Protein AF-A0A178TP00-F1 (afdb_monomer)

Radius of gyration: 38.51 Å; Cα contacts (8 Å, |Δi|>4): 426; chains: 1; bounding box: 101×95×106 Å

Sequence (567 aa):
MILYDIDDIELKVDKLDEKKGVVRRVHLEEPLKVGQWAYVGDSNNKIKRISENEYMFIRKDSIDTHIEEYDPSGLTAQKVYTSINKKLDYDLRYGDDRVRLVNQLIEDNQWIYNLKSSSRIIAKEIKKKNSFLAENQRFDNILDKVATYIVFAKFKNKEDELNYINMKREKDKLEKRGYRKRSDKENEKMYKLINLINCCHKNLVKRKIKFPDKVELTGNVAEREKEGDFVNTEELSHRTKNAKFDYKKSDINDEYWDKMYWEGRKNLIPFYDQDMHNESLNKSIQAKEFRKSMLNQMKNDIKKLADYLGLTIKDKKIKAYHIKKLREKLDEQYKDCEHLDGDKVYSIIRKTYTDAKADYEVAKKILTDEIRVNSDKCSTVYAIDSDTWYENENGEIIEISKNRVLMSDVNTYKGLILTYKDLKDKYKDNHESDIWALLLDFEDILKNTKLTNEEQFVLGVLFQGYSQKQIRNLYKKLDMGQMNERRISNMINNTIPNKLLNTYLEMIDEWLYTYKIKGKYKKCSKCGEIKLISNDRYFRKDPLGKDGYRSQCRKCEILAKNRKKNL

Solvent-accessible surface area (backbone atoms only — not comparable to full-atom values): 34200 Å² total; per-residue (Å²): 133,90,80,90,56,78,87,77,54,56,40,18,39,79,43,75,38,83,92,73,80,45,76,42,80,37,76,56,90,64,83,81,49,70,74,40,74,33,25,46,54,92,51,80,25,36,38,30,28,70,44,100,90,41,72,48,76,44,83,61,69,83,75,80,67,78,75,61,81,79,61,90,78,77,78,46,68,66,55,50,42,62,63,40,65,70,67,61,65,83,83,56,67,27,22,58,61,43,46,49,52,51,50,50,46,47,66,79,38,55,64,54,60,56,53,61,69,27,69,71,50,45,55,69,67,57,67,53,100,84,48,73,93,76,69,90,45,75,57,56,59,49,51,50,51,55,50,47,61,38,45,69,34,79,28,56,39,74,65,55,46,49,51,51,53,50,52,50,54,52,46,53,58,58,58,74,61,38,80,94,72,54,53,73,70,54,49,53,49,47,55,51,49,52,52,49,59,61,38,58,67,50,54,67,68,60,77,82,77,94,69,90,86,78,86,82,90,78,85,67,69,78,67,52,68,75,75,74,69,75,88,57,72,62,60,58,45,48,51,57,49,57,69,55,64,86,71,54,82,85,73,60,56,69,67,61,54,59,75,75,42,62,74,86,54,58,80,64,50,88,85,77,62,86,60,95,87,43,80,92,66,44,59,60,61,62,40,52,54,47,56,54,48,51,55,51,49,55,53,50,51,53,48,54,50,33,53,73,67,38,68,74,52,83,52,68,68,62,32,54,51,50,48,51,55,50,29,55,52,42,28,65,74,34,64,90,41,96,85,50,49,16,64,55,52,49,50,49,54,53,48,51,52,52,50,55,53,50,52,48,55,52,49,46,59,73,74,46,83,76,87,74,81,58,88,89,52,100,60,85,80,74,58,86,85,62,83,48,71,49,70,48,100,86,71,48,81,43,47,52,78,70,66,59,86,41,77,88,39,49,64,44,44,38,54,45,62,76,42,40,46,64,50,44,76,72,31,74,86,38,83,88,38,72,67,33,55,51,50,50,55,49,50,54,37,58,72,72,35,92,67,51,74,69,55,49,50,53,49,57,47,40,48,73,68,52,51,72,71,53,51,45,52,50,42,49,73,68,69,77,53,92,74,54,69,70,57,53,51,44,36,58,73,44,56,50,20,50,46,43,34,51,41,42,54,50,53,49,50,51,50,44,29,66,74,72,70,61,56,51,71,44,63,20,75,78,81,63,50,75,39,57,57,80,46,73,77,44,27,48,78,27,88,88,30,99,84,41,33,49,61,51,32,44,71,61,53,51,54,52,51,56,54,64,72,79,105

Nearest PDB structures (foldseek):
  8eug-assembly1_h  TM=4.504E-01  e=6.742E+00  Schizosaccharomyces pombe

Mean predicted aligned error: 23.85 Å

Secondary structure (DSSP, 8-state):
-----GGGS-EEEEEEETTTTEEEEEE--SPPPTT-EEEETTSS-EEEE-SSS-EEEE--S----------TT---HHHHHHHTGGG--TT--BHHHHHHHHHHHHHTTTHHHHHHTSHHHHHHHS--TTS-S----HHHHHHHHHHHHHHT-SBSSHHHHHHHHHHHHHHHHHHHT-GGG--HHHHHHHHHHHHHHHHHHHHTT-SS---S------S-HHHHTTTT----HHHHHHHHHHSS----GGGS-HHHHHHHS-HHHHTTSTTS---TT-GGG-THHHHHHHHHHHHHHHHHHHHHHHHHTT-S---HHHHHHHHHHHHHHHHHHTTT-TT--HHHHHHHHHHHHHHHHHHHHHHHHHHS------TT-------TTS--EEE-TTS-EEEGGGG---TTSHHHHHHHHHHHHHHHHHHTT-TTSHHHHHHHHHHHHHHHS---HHHHHHHHHHHTT--HHHHHHHHHHTT-----HHHHHHIIIIIHHHHHHHHHHHHHHHHIIIIII---EEE-TTT--EEE-SSTTTS-B-TTSTTSB-SS-HHHHHHHHHHHH--

Structure (mmCIF, N/CA/C/O backbone):
data_AF-A0A178TP00-F1
#
_entry.id   AF-A0A178TP00-F1
#
loop_
_atom_site.group_PDB
_atom_site.id
_atom_site.type_symbol
_atom_site.label_atom_id
_atom_site.label_alt_id
_atom_site.label_comp_id
_atom_site.label_asym_id
_atom_site.label_entity_id
_atom_site.label_seq_id
_atom_site.pdbx_PDB_ins_code
_atom_site.Cartn_x
_atom_site.Cartn_y
_atom_site.Cartn_z
_atom_site.occupancy
_atom_site.B_iso_or_equiv
_atom_site.auth_seq_id
_atom_site.auth_comp_id
_atom_site.auth_asym_id
_atom_site.auth_atom_id
_atom_site.pdbx_PDB_model_num
ATOM 1 N N . MET A 1 1 ? -38.696 -35.843 -1.880 1.00 33.94 1 MET A N 1
ATOM 2 C CA . MET A 1 1 ? -39.286 -36.980 -1.150 1.00 33.94 1 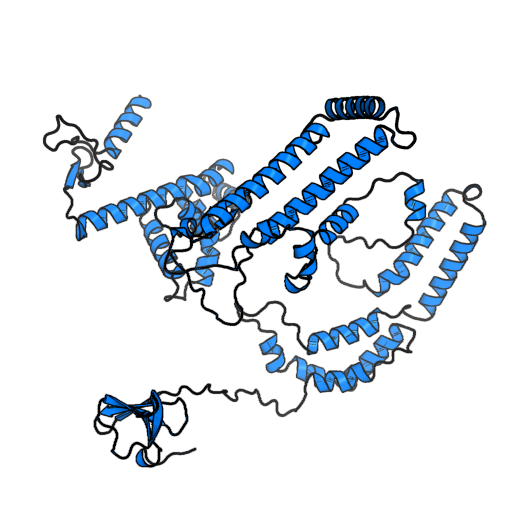MET A CA 1
ATOM 3 C C . MET A 1 1 ? -40.324 -36.391 -0.214 1.00 33.94 1 MET A C 1
ATOM 5 O O . MET A 1 1 ? -39.951 -35.564 0.607 1.00 33.94 1 MET A O 1
ATOM 9 N N . ILE A 1 2 ? -41.607 -36.671 -0.437 1.00 28.56 2 ILE A N 1
ATOM 10 C CA . ILE A 1 2 ? -42.682 -36.212 0.452 1.00 28.56 2 ILE A CA 1
ATOM 11 C C . ILE A 1 2 ? -42.782 -37.288 1.537 1.00 28.56 2 ILE A C 1
ATOM 13 O O . ILE A 1 2 ? -43.116 -38.423 1.215 1.00 28.56 2 ILE A O 1
ATOM 17 N N . LEU A 1 3 ? -42.370 -36.968 2.764 1.00 36.25 3 LEU A N 1
ATOM 18 C CA . LEU A 1 3 ? -42.479 -37.859 3.925 1.00 36.25 3 LEU A CA 1
ATOM 19 C C . LEU A 1 3 ? -43.817 -37.579 4.617 1.00 36.25 3 LEU A C 1
ATOM 21 O O . LEU A 1 3 ? -44.132 -36.410 4.845 1.00 36.25 3 LEU A O 1
ATOM 25 N N . TYR A 1 4 ? -44.593 -38.631 4.893 1.00 42.03 4 TYR A N 1
ATOM 26 C CA . TYR A 1 4 ? -45.948 -38.532 5.445 1.00 42.03 4 TYR A CA 1
ATOM 27 C C . TYR A 1 4 ? -46.025 -38.799 6.956 1.00 42.03 4 TYR A C 1
ATOM 29 O O . TYR A 1 4 ? -46.993 -38.353 7.562 1.00 42.03 4 TYR A O 1
ATOM 37 N N . ASP A 1 5 ? -45.007 -39.402 7.580 1.00 58.81 5 ASP A N 1
ATOM 38 C CA . ASP A 1 5 ? -44.928 -39.522 9.040 1.00 58.81 5 ASP A CA 1
ATOM 39 C C . ASP A 1 5 ? -43.471 -39.614 9.537 1.00 58.81 5 ASP A C 1
ATOM 41 O O . ASP A 1 5 ? -42.575 -40.028 8.797 1.00 58.81 5 ASP A O 1
ATOM 45 N N . ILE A 1 6 ? -43.203 -39.190 10.776 1.00 62.91 6 ILE A N 1
ATOM 46 C CA . ILE A 1 6 ? -41.849 -39.223 11.364 1.00 62.91 6 ILE A CA 1
ATOM 47 C C . ILE A 1 6 ? -41.403 -40.650 11.703 1.00 62.91 6 ILE A C 1
ATOM 49 O O . ILE A 1 6 ? -40.203 -40.931 11.736 1.00 62.91 6 ILE A O 1
ATOM 53 N N . ASP A 1 7 ? -42.376 -41.539 11.900 1.00 64.06 7 ASP A N 1
ATOM 54 C CA . ASP A 1 7 ? -42.178 -42.955 12.201 1.00 64.06 7 ASP A CA 1
ATOM 55 C C . ASP A 1 7 ? -41.623 -43.742 10.997 1.00 64.06 7 ASP A C 1
ATOM 57 O O . ASP A 1 7 ? -41.045 -44.812 11.174 1.00 64.06 7 ASP A O 1
ATOM 61 N N . ASP A 1 8 ? -41.689 -43.173 9.787 1.00 67.50 8 ASP A N 1
ATOM 62 C CA . ASP A 1 8 ? -41.080 -43.737 8.573 1.00 67.50 8 ASP A CA 1
ATOM 63 C C . ASP A 1 8 ? -39.579 -43.406 8.440 1.00 67.50 8 ASP A C 1
ATOM 65 O O . ASP A 1 8 ? -38.909 -43.834 7.494 1.00 67.50 8 ASP A O 1
ATOM 69 N N . ILE A 1 9 ? -39.025 -42.600 9.352 1.00 73.69 9 ILE A N 1
ATOM 70 C CA . ILE A 1 9 ? -37.628 -42.171 9.300 1.00 73.69 9 ILE A CA 1
ATOM 71 C C . ILE A 1 9 ? -36.767 -43.145 10.102 1.00 73.69 9 ILE A C 1
ATOM 73 O O . ILE A 1 9 ? -36.843 -43.204 11.327 1.00 73.69 9 ILE A O 1
ATOM 77 N N . GLU A 1 10 ? -35.859 -43.853 9.427 1.00 81.12 10 GLU A N 1
ATOM 78 C CA . GLU A 1 10 ? -34.871 -44.686 10.113 1.00 81.12 10 GLU A CA 1
ATOM 79 C C . GLU A 1 10 ? -33.969 -43.831 11.015 1.00 81.12 10 GLU A C 1
ATOM 81 O O . GLU A 1 10 ? -33.157 -43.036 10.535 1.00 81.12 10 GLU A O 1
ATOM 86 N N . LEU A 1 11 ? -34.076 -44.012 12.332 1.00 84.12 11 LEU A N 1
ATOM 87 C CA . LEU A 1 11 ? -33.232 -43.329 13.308 1.00 84.12 11 LEU A CA 1
ATOM 88 C C . LEU A 1 11 ? -32.108 -44.241 13.794 1.00 84.12 11 LEU A C 1
ATOM 90 O O . LEU A 1 11 ? -32.319 -45.422 14.073 1.00 84.12 11 LEU A O 1
ATOM 94 N N . LYS A 1 12 ? -30.899 -43.688 13.924 1.00 86.12 12 LYS A N 1
ATOM 95 C CA . LYS A 1 12 ? -29.732 -44.408 14.444 1.00 86.12 12 LYS A CA 1
ATOM 96 C C . LYS A 1 12 ? -29.013 -43.630 15.543 1.00 86.12 12 LYS A C 1
ATOM 98 O O . LYS A 1 12 ? -28.996 -42.400 15.546 1.00 86.12 12 LYS A O 1
ATOM 103 N N . VAL A 1 13 ? -28.365 -44.341 16.459 1.00 86.00 13 VAL A N 1
ATOM 104 C CA . VAL A 1 13 ? -27.532 -43.774 17.529 1.00 86.00 13 VAL A CA 1
ATOM 105 C C . VAL A 1 13 ? -26.159 -44.429 17.555 1.00 86.00 13 VAL A C 1
ATOM 107 O O . VAL A 1 13 ? -25.992 -45.599 17.216 1.00 86.00 13 VAL A O 1
ATOM 110 N N . ASP A 1 14 ? -25.164 -43.652 17.959 1.00 83.06 14 ASP A N 1
ATOM 111 C CA . ASP A 1 14 ? -23.793 -44.116 18.115 1.00 83.06 14 ASP A CA 1
ATOM 112 C C . ASP A 1 14 ? -23.682 -44.904 19.435 1.00 83.06 14 ASP A C 1
ATOM 114 O O . ASP A 1 14 ? -23.834 -44.337 20.517 1.00 83.06 14 ASP A O 1
ATOM 118 N N . LYS A 1 15 ? -23.441 -46.219 19.358 1.00 79.94 15 LYS A N 1
ATOM 119 C CA . LYS A 1 15 ? -23.164 -47.088 20.513 1.00 79.94 15 LYS A CA 1
ATOM 120 C C . LYS A 1 15 ? -21.686 -47.474 20.528 1.00 79.94 15 LYS A C 1
ATOM 122 O O . LYS A 1 15 ? -21.116 -47.847 19.500 1.00 79.94 15 LYS A O 1
ATOM 127 N N . LEU A 1 16 ? -21.062 -47.383 21.700 1.00 72.62 16 LEU A N 1
ATOM 128 C CA . LEU A 1 16 ? -19.691 -47.839 21.910 1.00 72.62 16 LEU A CA 1
ATOM 129 C C . LEU A 1 16 ? -19.684 -49.371 21.995 1.00 72.62 16 LEU A C 1
ATOM 131 O O . LEU A 1 16 ? -20.339 -49.943 22.863 1.00 72.62 16 LEU A O 1
ATOM 135 N N . ASP A 1 17 ? -18.956 -50.035 21.100 1.00 74.69 17 ASP A N 1
ATOM 136 C CA . ASP A 1 17 ? -18.707 -51.472 21.211 1.00 74.69 17 ASP A CA 1
ATOM 137 C C . ASP A 1 17 ? -17.507 -51.693 22.144 1.00 74.69 17 ASP A C 1
ATOM 139 O O . ASP A 1 17 ? -16.349 -51.565 21.732 1.00 74.69 17 ASP A O 1
ATOM 143 N N . GLU A 1 18 ? -17.783 -51.998 23.415 1.00 66.38 18 GLU A N 1
ATOM 144 C CA . GLU A 1 18 ? -16.772 -52.159 24.472 1.00 66.38 18 GLU A CA 1
ATOM 145 C C . GLU A 1 18 ? -15.726 -53.238 24.153 1.00 66.38 18 GLU A C 1
ATOM 147 O O . GLU A 1 18 ? -14.590 -53.151 24.615 1.00 66.38 18 GLU A O 1
ATOM 152 N N . LYS A 1 19 ? -16.055 -54.226 23.308 1.00 67.62 19 LYS A N 1
ATOM 153 C CA . LYS A 1 19 ? -15.109 -55.283 22.912 1.00 67.62 19 LYS A CA 1
ATOM 154 C C . LYS A 1 19 ? -14.111 -54.836 21.846 1.00 67.62 19 LYS A C 1
ATOM 156 O O . LYS A 1 19 ? -13.070 -55.469 21.693 1.00 67.62 19 LYS A O 1
ATOM 161 N N . LYS A 1 20 ? -14.437 -53.797 21.070 1.00 63.78 20 LYS A N 1
ATOM 162 C CA . LYS A 1 20 ? -13.628 -53.339 19.926 1.00 63.78 20 LYS A CA 1
ATOM 163 C C . LYS A 1 20 ? -13.101 -51.915 20.076 1.00 63.78 20 LYS A C 1
ATOM 165 O O . LYS A 1 20 ? -12.282 -51.511 19.260 1.00 63.78 20 LYS A O 1
ATOM 170 N N . GLY A 1 21 ? -13.559 -51.156 21.074 1.00 69.44 21 GLY A N 1
ATOM 171 C CA . GLY A 1 21 ? -13.169 -49.756 21.271 1.00 69.44 21 GLY A CA 1
ATOM 172 C C . GLY A 1 21 ? -13.614 -48.828 20.134 1.00 69.44 21 GLY A C 1
ATOM 173 O O . GLY A 1 21 ? -13.069 -47.739 19.981 1.00 69.44 21 GLY A O 1
ATOM 174 N N . VAL A 1 22 ? -14.581 -49.255 19.313 1.00 62.19 22 VAL A N 1
ATOM 175 C CA . VAL A 1 22 ? -15.064 -48.516 18.138 1.00 62.19 22 VAL A CA 1
ATOM 176 C C . VAL A 1 22 ? -16.526 -48.140 18.341 1.00 62.19 22 VAL A C 1
ATOM 178 O O . VAL A 1 22 ? -17.350 -48.968 18.729 1.00 62.19 22 VAL A O 1
ATOM 181 N N . VAL A 1 23 ? -16.855 -46.885 18.044 1.00 75.62 23 VAL A N 1
ATOM 182 C CA . VAL A 1 23 ? -18.232 -46.385 18.026 1.00 75.62 23 VAL A CA 1
ATOM 183 C C . VAL A 1 23 ? -18.907 -46.842 16.734 1.00 75.62 23 VAL A C 1
ATOM 185 O O . VAL A 1 23 ? -18.416 -46.560 15.641 1.00 75.62 23 VAL A O 1
ATOM 188 N N . ARG A 1 24 ? -20.023 -47.565 16.849 1.00 79.25 24 ARG A N 1
ATOM 189 C CA . ARG A 1 24 ? -20.827 -48.024 15.710 1.00 79.25 24 ARG A CA 1
ATOM 190 C C . ARG A 1 24 ? -22.203 -47.387 15.751 1.00 79.25 24 ARG A C 1
ATOM 192 O O . ARG A 1 24 ? -22.824 -47.297 16.807 1.00 79.25 24 ARG A O 1
ATOM 199 N N . ARG A 1 25 ? -22.695 -46.993 14.582 1.00 82.00 25 ARG A N 1
ATOM 200 C CA . ARG A 1 25 ? -24.043 -46.461 14.421 1.00 82.00 25 ARG A CA 1
ATOM 201 C C . ARG A 1 25 ? -25.037 -47.620 14.313 1.00 82.00 25 ARG A C 1
ATOM 203 O O . ARG A 1 25 ? -24.906 -48.458 13.426 1.00 82.00 25 ARG A O 1
ATOM 210 N N . VAL A 1 26 ? -25.997 -47.681 15.231 1.00 84.50 26 VAL A N 1
ATOM 211 C CA . VAL A 1 26 ? -26.981 -48.773 15.353 1.00 84.50 26 VAL A CA 1
ATOM 212 C C . VAL A 1 26 ? -28.391 -48.199 15.276 1.00 84.50 26 VAL A C 1
ATOM 214 O O . VAL A 1 26 ? -28.612 -47.074 15.723 1.00 84.50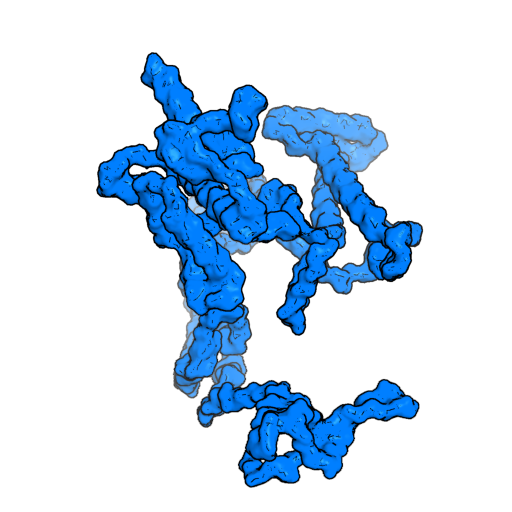 26 VAL A O 1
ATOM 217 N N . HIS A 1 27 ? -29.337 -48.956 14.716 1.00 84.00 27 HIS A N 1
ATOM 218 C CA . HIS A 1 27 ? -30.747 -48.569 14.689 1.00 84.00 27 HIS A CA 1
ATOM 219 C C . HIS A 1 27 ? -31.291 -48.320 16.097 1.00 84.00 27 HIS A C 1
ATOM 221 O O . HIS A 1 27 ? -30.949 -49.014 17.058 1.00 84.00 27 HIS A O 1
ATOM 227 N N . LEU A 1 28 ? -32.109 -47.280 16.206 1.00 83.00 28 LEU A N 1
ATOM 228 C CA . LEU A 1 28 ? -32.812 -46.931 17.422 1.00 83.00 28 LEU A CA 1
ATOM 229 C C . LEU A 1 28 ? -34.103 -47.762 17.486 1.00 83.00 28 LEU A C 1
ATOM 231 O O . LEU A 1 28 ? -34.999 -47.568 16.674 1.00 83.00 28 LEU A O 1
ATOM 235 N N . GLU A 1 29 ? -34.170 -48.701 18.428 1.00 76.88 29 GLU A N 1
ATOM 236 C CA . GLU A 1 29 ? -35.310 -49.622 18.595 1.00 76.88 29 GLU A CA 1
ATOM 237 C C . GLU A 1 29 ? -36.467 -49.007 19.406 1.00 76.88 29 GLU A C 1
ATOM 239 O O . GLU A 1 29 ? -37.602 -49.460 19.307 1.00 76.88 29 GLU A O 1
ATOM 244 N N . GLU A 1 30 ? -36.191 -47.966 20.197 1.00 78.38 30 GLU A N 1
ATOM 245 C CA . GLU A 1 30 ? -37.177 -47.262 21.027 1.00 78.38 30 GLU A CA 1
ATOM 246 C C . GLU A 1 30 ? -37.478 -45.858 20.476 1.00 78.38 30 GLU A C 1
ATOM 248 O O . GLU A 1 30 ? -36.581 -45.202 19.941 1.00 78.38 30 GLU A O 1
ATOM 253 N N . PRO A 1 31 ? -38.697 -45.322 20.664 1.00 78.62 31 PRO A N 1
ATOM 254 C CA . PRO A 1 31 ? -39.001 -43.953 20.268 1.00 78.62 31 PRO A CA 1
ATOM 255 C C . PRO A 1 31 ? -38.097 -42.950 21.000 1.00 78.62 31 PRO A C 1
ATOM 257 O O . PRO A 1 31 ? -37.843 -43.054 22.204 1.00 78.62 31 PRO A O 1
ATOM 260 N N . LEU A 1 32 ? -37.628 -41.940 20.264 1.00 81.62 32 LEU A N 1
ATOM 261 C CA . LEU A 1 32 ? -36.700 -40.928 20.770 1.00 81.62 32 LEU A CA 1
ATOM 262 C C . LEU A 1 32 ? -37.298 -40.208 21.991 1.00 81.62 32 LEU A C 1
ATOM 264 O O . LEU A 1 32 ? -38.410 -39.681 21.912 1.00 81.62 32 LEU A O 1
ATOM 268 N N . LYS A 1 33 ? -36.583 -40.152 23.121 1.00 84.94 33 LYS A N 1
ATOM 269 C CA . LYS A 1 33 ? -37.067 -39.452 24.328 1.00 84.94 33 LYS A CA 1
ATOM 270 C C . LYS A 1 33 ? -36.873 -37.942 24.196 1.00 84.94 33 LYS A C 1
ATOM 272 O O . LYS A 1 33 ? -35.972 -37.478 23.495 1.00 84.94 33 LYS A O 1
ATOM 277 N N . VAL A 1 34 ? -37.702 -37.166 24.896 1.00 84.19 34 VAL A N 1
ATOM 278 C CA . VAL A 1 34 ? -37.585 -35.700 24.935 1.00 84.19 34 VAL A CA 1
ATOM 279 C C . VAL A 1 34 ? -36.172 -35.305 25.385 1.00 84.19 34 VAL A C 1
ATOM 281 O O . VAL A 1 34 ? -35.675 -35.772 26.407 1.00 84.19 34 VAL A O 1
ATOM 284 N N . GLY A 1 35 ? -35.499 -34.479 24.583 1.00 79.69 35 GLY A N 1
ATOM 285 C CA . GLY A 1 35 ? -34.125 -34.025 24.803 1.00 79.69 35 GLY A CA 1
ATOM 286 C C . GLY A 1 35 ? -33.034 -34.853 24.111 1.00 79.69 35 GLY A C 1
ATOM 287 O O . GLY A 1 35 ? -31.911 -34.353 23.987 1.00 79.69 35 GLY A O 1
ATOM 288 N N . GLN A 1 36 ? -33.333 -36.063 23.624 1.00 83.69 36 GLN A N 1
ATOM 289 C CA . GLN A 1 36 ? -32.356 -36.938 22.966 1.00 83.69 36 GLN A CA 1
ATOM 290 C C . GLN A 1 36 ? -32.170 -36.618 21.481 1.00 83.69 36 GLN A C 1
ATOM 292 O O . GLN A 1 36 ? -33.049 -36.052 20.830 1.00 83.69 36 GLN A O 1
ATOM 297 N N . TRP A 1 37 ? -31.004 -37.009 20.960 1.00 84.88 37 TRP A N 1
ATOM 298 C CA . TRP A 1 37 ? -30.616 -36.856 19.561 1.00 84.88 37 TRP A CA 1
ATOM 299 C C . TRP A 1 37 ? -30.474 -38.216 18.884 1.00 84.88 37 TRP A C 1
ATOM 301 O O . TRP A 1 37 ? -29.917 -39.138 19.478 1.00 84.88 37 TRP A O 1
ATOM 311 N N . ALA A 1 38 ? -30.876 -38.299 17.621 1.00 87.31 38 ALA A N 1
ATOM 312 C CA . ALA A 1 38 ? -30.577 -39.424 16.743 1.00 87.31 38 ALA A CA 1
ATOM 313 C C . ALA A 1 38 ? -30.109 -38.930 15.369 1.00 87.31 38 ALA A C 1
ATOM 315 O O . ALA A 1 38 ? -30.363 -37.788 14.981 1.00 87.31 38 ALA A O 1
ATOM 316 N N . TYR A 1 39 ? -29.398 -39.787 14.648 1.00 87.31 39 TYR A N 1
ATOM 317 C CA . TYR A 1 39 ? -29.058 -39.593 13.243 1.00 87.31 39 TYR A CA 1
ATOM 318 C C . TYR A 1 39 ? -30.180 -40.112 12.358 1.00 87.31 39 TYR A C 1
ATOM 320 O O . TYR A 1 39 ? -30.861 -41.066 12.727 1.00 87.31 39 TYR A O 1
ATOM 328 N N . VAL A 1 40 ? -30.333 -39.512 11.181 1.00 82.88 40 VAL A N 1
ATOM 329 C CA . VAL A 1 40 ? -31.278 -39.987 10.165 1.00 82.88 40 VAL A CA 1
ATOM 330 C C . VAL A 1 40 ? -30.553 -40.909 9.190 1.00 82.88 40 VAL A C 1
ATOM 332 O O . VAL A 1 40 ? -29.703 -40.462 8.412 1.00 82.88 40 VAL A O 1
ATOM 335 N N . GLY A 1 41 ? -30.851 -42.204 9.278 1.00 82.69 41 GLY A N 1
ATOM 336 C CA . GLY A 1 41 ? -30.180 -43.280 8.558 1.00 82.69 41 GLY A CA 1
ATOM 337 C C . GLY A 1 41 ? -28.664 -43.248 8.763 1.00 82.69 41 GLY A C 1
ATOM 338 O O . GLY A 1 41 ? -28.158 -43.090 9.878 1.00 82.69 41 GLY A O 1
ATOM 339 N N . ASP A 1 42 ? -27.924 -43.349 7.660 1.00 79.62 42 ASP A N 1
ATOM 340 C CA . ASP A 1 42 ? -26.459 -43.247 7.640 1.00 79.62 42 ASP A CA 1
ATOM 341 C C . ASP A 1 42 ? -25.940 -41.828 7.338 1.00 79.62 42 ASP A C 1
ATOM 343 O O . ASP A 1 42 ? -24.733 -41.609 7.243 1.00 79.62 42 ASP A O 1
ATOM 347 N N . SER A 1 43 ? -26.826 -40.830 7.255 1.00 79.25 43 SER A N 1
ATOM 348 C CA . SER A 1 43 ? -26.435 -39.438 6.990 1.00 79.25 43 SER A CA 1
ATOM 349 C C . SER A 1 43 ? -25.839 -38.737 8.221 1.00 79.25 43 SER A C 1
ATOM 351 O O . SER A 1 43 ? -25.874 -39.242 9.345 1.00 79.25 43 SER A O 1
ATOM 353 N N . ASN A 1 44 ? -25.286 -37.537 8.024 1.00 79.56 44 ASN A N 1
ATOM 354 C CA . ASN A 1 44 ? -24.849 -36.671 9.127 1.00 79.56 44 ASN A CA 1
ATOM 355 C C . ASN A 1 44 ? -25.976 -35.785 9.677 1.00 79.56 44 ASN A C 1
ATOM 357 O O . ASN A 1 44 ? -25.747 -35.027 10.628 1.00 79.56 44 ASN A O 1
ATOM 361 N N . ASN A 1 45 ? -27.176 -35.872 9.099 1.00 81.06 45 ASN A N 1
ATOM 362 C CA . ASN A 1 45 ? -28.347 -35.169 9.599 1.00 81.06 45 ASN A CA 1
ATOM 363 C C . ASN A 1 45 ? -28.749 -35.716 10.962 1.00 81.06 45 ASN A C 1
ATOM 365 O O . ASN A 1 45 ? -28.664 -36.919 11.221 1.00 81.06 45 ASN A O 1
ATOM 369 N N . LYS A 1 46 ? -29.204 -34.814 11.828 1.00 86.25 46 LYS A N 1
ATOM 370 C CA . LYS A 1 46 ? -29.629 -35.143 13.185 1.00 86.25 46 LYS A CA 1
ATOM 371 C C . LYS A 1 46 ? -31.057 -34.700 13.416 1.00 86.25 46 LYS A C 1
ATOM 373 O O . LYS A 1 46 ? -31.480 -33.671 12.900 1.00 86.25 46 LYS A O 1
ATOM 378 N N . ILE A 1 47 ? -31.757 -35.430 14.265 1.00 85.94 47 ILE A N 1
ATOM 379 C CA . ILE A 1 47 ? -33.062 -35.050 14.781 1.00 85.94 47 ILE A CA 1
ATOM 380 C C . ILE A 1 47 ? -33.021 -35.031 16.307 1.00 85.94 47 ILE A C 1
ATOM 382 O O . ILE A 1 47 ? -32.357 -35.867 16.924 1.00 85.94 47 ILE A O 1
ATOM 386 N N . LYS A 1 48 ? -33.696 -34.057 16.919 1.00 85.50 48 LYS A N 1
ATOM 387 C CA . LYS A 1 48 ? -33.876 -33.951 18.370 1.00 85.50 48 LYS A CA 1
ATOM 388 C C . LYS A 1 48 ? -35.355 -33.884 18.693 1.00 85.50 48 LYS A C 1
ATOM 390 O O . LYS A 1 48 ? -36.046 -33.061 18.104 1.00 85.50 48 LYS A O 1
ATOM 395 N N . ARG A 1 49 ? -35.831 -34.646 19.674 1.00 82.75 49 ARG A N 1
ATOM 396 C CA . ARG A 1 49 ? -37.189 -34.448 20.201 1.00 82.75 49 ARG A CA 1
ATOM 397 C C . ARG A 1 49 ? -37.182 -33.300 21.211 1.00 82.75 49 ARG A C 1
ATOM 399 O O . ARG A 1 49 ? -36.418 -33.351 22.175 1.00 82.75 49 ARG A O 1
ATOM 406 N N . ILE A 1 50 ? -37.969 -32.251 20.975 1.00 83.06 50 ILE A N 1
ATOM 407 C CA . ILE A 1 50 ? -38.059 -31.074 21.860 1.00 83.06 50 ILE A CA 1
ATOM 408 C C . ILE A 1 50 ? -39.196 -31.236 22.873 1.00 83.06 50 ILE A C 1
ATOM 410 O O . ILE A 1 50 ? -39.006 -30.910 24.041 1.00 83.06 50 ILE A O 1
ATOM 414 N N . SER A 1 51 ? -40.344 -31.757 22.440 1.00 80.06 51 SER A N 1
ATOM 415 C CA . SER A 1 51 ? -41.533 -31.983 23.271 1.00 80.06 51 SER A CA 1
ATOM 416 C C . SER A 1 51 ? -42.271 -33.251 22.809 1.00 80.06 51 SER A C 1
ATOM 418 O O . SER A 1 51 ? -41.758 -33.980 21.956 1.00 80.06 51 SER A O 1
ATOM 420 N N . GLU A 1 52 ? -43.437 -33.571 23.382 1.00 75.62 52 GLU A N 1
ATOM 421 C CA . GLU A 1 52 ? -44.178 -34.799 23.039 1.00 75.62 52 GLU A CA 1
ATOM 422 C C . GLU A 1 52 ? -44.466 -34.912 21.533 1.00 75.62 52 GLU A C 1
ATOM 424 O O . GLU A 1 52 ? -44.294 -35.999 20.989 1.00 75.62 52 GLU A O 1
ATOM 429 N N . ASN A 1 53 ? -44.753 -33.798 20.849 1.00 77.00 53 ASN A N 1
ATOM 430 C CA . ASN A 1 53 ? -45.101 -33.779 19.421 1.00 77.00 53 ASN A CA 1
ATOM 431 C C . ASN A 1 53 ? -44.201 -32.868 18.566 1.00 77.00 53 ASN A C 1
ATOM 433 O O . ASN A 1 53 ? -44.520 -32.607 17.408 1.00 77.00 53 ASN A O 1
ATOM 437 N N . GLU A 1 54 ? -43.081 -32.370 19.100 1.00 73.44 54 GLU A N 1
ATOM 438 C CA . GLU A 1 54 ? -42.184 -31.480 18.352 1.00 73.44 54 GLU A CA 1
ATOM 439 C C . GLU A 1 54 ? -40.779 -32.049 18.211 1.00 73.44 54 GLU A C 1
ATOM 441 O O . GLU A 1 54 ? -40.139 -32.488 19.176 1.00 73.44 54 GLU A O 1
ATOM 446 N N . TYR A 1 55 ? -40.261 -31.941 16.990 1.00 81.62 55 TYR A N 1
ATOM 447 C CA . TYR A 1 55 ? -38.943 -32.416 16.611 1.00 81.62 55 TYR A CA 1
ATOM 448 C C . TYR A 1 55 ? -38.167 -31.305 15.906 1.00 81.62 55 TYR A C 1
ATOM 450 O O . TYR A 1 55 ? -38.685 -30.597 15.047 1.00 81.62 55 TYR A O 1
ATOM 458 N N . MET A 1 56 ? -36.893 -31.170 16.258 1.00 73.06 56 MET A N 1
ATOM 459 C CA . MET A 1 56 ? -35.950 -30.281 15.596 1.00 73.06 56 MET A CA 1
ATOM 460 C C . MET A 1 56 ? -35.069 -31.086 14.661 1.00 73.06 56 MET A C 1
ATOM 462 O O . MET A 1 56 ? -34.308 -31.949 15.102 1.00 73.06 56 MET A O 1
ATOM 466 N N . PHE A 1 57 ? -35.135 -30.758 13.378 1.00 78.56 57 PHE A N 1
ATOM 467 C CA . PHE A 1 57 ? -34.306 -31.370 12.356 1.00 78.56 57 PHE A CA 1
ATOM 468 C C . PHE A 1 57 ? -33.102 -30.482 12.039 1.00 78.56 57 PHE A C 1
ATOM 470 O O . PHE A 1 57 ? -33.249 -29.313 11.688 1.00 78.56 57 PHE A O 1
ATOM 477 N N . ILE A 1 58 ? -31.901 -31.041 12.149 1.00 75.88 58 ILE A N 1
ATOM 478 C CA . ILE A 1 58 ? -30.646 -30.383 11.796 1.00 75.88 58 ILE A CA 1
ATOM 479 C C . ILE A 1 58 ? -30.079 -31.073 10.565 1.00 75.88 58 ILE A C 1
ATOM 481 O O . ILE A 1 58 ? -29.506 -32.163 10.655 1.00 75.88 58 ILE A O 1
ATOM 485 N N . ARG A 1 59 ? -30.191 -30.397 9.418 1.00 68.00 59 ARG A N 1
ATOM 486 C CA . ARG A 1 59 ? -29.490 -30.808 8.201 1.00 68.00 59 ARG A CA 1
ATOM 487 C C . ARG A 1 59 ? -28.017 -30.448 8.289 1.00 68.00 59 ARG A C 1
ATOM 489 O O . ARG A 1 59 ? -27.677 -29.301 8.569 1.00 68.00 59 ARG A O 1
ATOM 496 N N . LYS A 1 60 ? -27.154 -31.426 8.032 1.00 66.62 60 LYS A N 1
ATOM 497 C CA . LYS A 1 60 ? -25.705 -31.242 7.871 1.00 66.62 60 LYS A CA 1
ATOM 498 C C . LYS A 1 60 ? -25.211 -31.593 6.473 1.00 66.62 60 LYS A C 1
ATOM 500 O O . LYS A 1 60 ? -24.028 -31.414 6.200 1.00 66.62 60 LYS A O 1
ATOM 505 N N . ASP A 1 61 ? -26.091 -32.064 5.600 1.00 58.59 61 ASP A N 1
ATOM 506 C CA . ASP A 1 61 ? -25.761 -32.232 4.191 1.00 58.59 61 ASP A CA 1
ATOM 507 C C . ASP A 1 61 ? -25.549 -30.855 3.557 1.00 58.59 61 ASP A C 1
ATOM 509 O O . ASP A 1 61 ? -26.359 -29.941 3.751 1.00 58.59 61 ASP A O 1
ATOM 513 N N . SER A 1 62 ? -24.482 -30.710 2.771 1.00 47.66 62 SER A N 1
ATOM 514 C CA . SER A 1 62 ? -24.351 -29.591 1.845 1.00 47.66 62 SER A CA 1
ATOM 515 C C . SER A 1 62 ? -25.533 -29.645 0.884 1.00 47.66 62 SER A C 1
ATOM 517 O O . SER A 1 62 ? -25.670 -30.588 0.105 1.00 47.66 62 SER A O 1
ATOM 519 N N . ILE A 1 63 ? -26.417 -28.653 0.954 1.00 44.00 63 ILE A N 1
ATOM 520 C CA . ILE A 1 63 ? -27.389 -28.451 -0.110 1.00 44.00 63 ILE A CA 1
ATOM 521 C C . ILE A 1 63 ? -26.568 -27.968 -1.301 1.00 44.00 63 ILE A C 1
ATOM 523 O O . ILE A 1 63 ? -26.177 -26.803 -1.335 1.00 44.00 63 ILE A O 1
ATOM 527 N N . ASP A 1 64 ? -26.313 -28.844 -2.273 1.00 43.94 64 ASP A N 1
ATOM 528 C CA . ASP A 1 64 ? -26.135 -28.376 -3.642 1.00 43.94 64 ASP A CA 1
ATOM 529 C C . ASP A 1 64 ? -27.478 -27.762 -4.014 1.00 43.94 64 ASP A C 1
ATOM 531 O O . ASP A 1 64 ? -28.425 -28.441 -4.416 1.00 43.94 64 ASP A O 1
ATOM 535 N N . THR A 1 65 ? -27.637 -26.466 -3.742 1.00 42.19 65 THR A N 1
ATOM 536 C CA . THR A 1 65 ? -28.794 -25.751 -4.250 1.00 42.19 65 THR A CA 1
ATOM 537 C C . THR A 1 65 ? -28.645 -25.835 -5.751 1.00 42.19 65 THR A C 1
ATOM 539 O O . THR A 1 65 ? -27.773 -25.173 -6.311 1.00 42.19 65 THR A O 1
ATOM 542 N N . HIS A 1 66 ? -29.482 -26.649 -6.388 1.00 40.16 66 HIS A N 1
ATOM 543 C CA . HIS A 1 66 ? -29.688 -26.690 -7.830 1.00 40.16 66 HIS A CA 1
ATOM 544 C C . HIS A 1 66 ? -30.275 -25.360 -8.347 1.00 40.16 66 HIS A C 1
ATOM 546 O O . HIS A 1 66 ? -31.202 -25.336 -9.142 1.00 40.16 66 HIS A O 1
ATOM 552 N N . ILE A 1 67 ? -29.697 -24.232 -7.936 1.00 42.06 67 ILE A N 1
ATOM 553 C CA . ILE A 1 67 ? -29.489 -23.083 -8.804 1.00 42.06 67 ILE A CA 1
ATOM 554 C C . ILE A 1 67 ? -28.245 -23.408 -9.652 1.00 42.06 67 ILE A C 1
ATOM 556 O O . ILE A 1 67 ? -27.303 -22.630 -9.770 1.00 42.06 67 ILE A O 1
ATOM 560 N N . GLU A 1 68 ? -28.217 -24.597 -10.257 1.00 43.62 68 GLU A N 1
ATOM 561 C CA . GLU A 1 68 ? -27.664 -24.649 -11.592 1.00 43.62 68 GLU A CA 1
ATOM 562 C C . GLU A 1 68 ? -28.652 -23.830 -12.410 1.00 43.62 68 GLU A C 1
ATOM 564 O O . GLU A 1 68 ? -29.795 -24.235 -12.609 1.00 43.62 68 GLU A O 1
ATOM 569 N N . GLU A 1 69 ? -28.246 -22.614 -12.766 1.00 44.25 69 GLU A N 1
ATOM 570 C CA . GLU A 1 69 ? -28.919 -21.788 -13.757 1.00 44.25 69 GLU A CA 1
ATOM 571 C C . GLU A 1 69 ? -29.076 -22.632 -15.030 1.00 44.25 69 GLU A C 1
ATOM 573 O O . GLU A 1 69 ? -28.173 -22.710 -15.870 1.00 44.25 69 GLU A O 1
ATOM 578 N N . TYR A 1 70 ? -30.196 -23.346 -15.121 1.00 41.22 70 TYR A N 1
ATOM 579 C CA . TYR A 1 70 ? -30.576 -24.142 -16.269 1.00 41.22 70 TYR A CA 1
ATOM 580 C C . TYR A 1 70 ? -30.868 -23.160 -17.398 1.00 41.22 70 TYR A C 1
ATOM 582 O O . TYR A 1 70 ? -31.953 -22.593 -17.478 1.00 41.22 70 TYR A O 1
ATOM 590 N N . ASP A 1 71 ? -29.859 -22.900 -18.228 1.00 48.53 71 ASP A N 1
ATOM 591 C CA . ASP A 1 71 ? -30.022 -22.185 -19.487 1.00 48.53 71 ASP A CA 1
ATOM 592 C C . ASP A 1 71 ? -30.603 -23.183 -20.507 1.00 48.53 71 ASP A C 1
ATOM 594 O O . ASP A 1 71 ? -29.880 -24.085 -20.954 1.00 48.53 71 ASP A O 1
ATOM 598 N N . PRO A 1 72 ? -31.892 -23.068 -20.886 1.00 46.69 72 PRO A N 1
ATOM 599 C CA . PRO A 1 72 ? -32.561 -24.034 -21.759 1.00 46.69 72 PRO A CA 1
ATOM 600 C C . PRO A 1 72 ? -31.940 -24.104 -23.162 1.00 46.69 72 PRO A C 1
ATOM 602 O O . PRO A 1 72 ? -32.257 -25.001 -23.938 1.00 46.69 72 PRO A O 1
ATOM 605 N N . SER A 1 73 ? -31.057 -23.162 -23.512 1.00 55.81 73 SER A N 1
ATOM 606 C CA . SER A 1 73 ? -30.417 -23.090 -24.826 1.00 55.81 73 SER A CA 1
ATOM 607 C C . SER A 1 73 ? -29.301 -24.127 -25.032 1.00 55.81 73 SER A C 1
ATOM 609 O O . SER A 1 73 ? -28.912 -24.410 -26.170 1.00 55.81 73 SER A O 1
ATOM 611 N N . GLY A 1 74 ? -28.739 -24.695 -23.954 1.00 61.03 74 GLY A N 1
ATOM 612 C CA . GLY A 1 74 ? -27.594 -25.611 -24.030 1.00 61.03 74 GLY A CA 1
ATOM 613 C C . GLY A 1 74 ? -26.348 -24.991 -24.686 1.00 61.03 74 GLY A C 1
ATOM 614 O O . GLY A 1 74 ? -25.477 -25.716 -25.186 1.00 61.03 74 GLY A O 1
ATOM 615 N N . LEU A 1 75 ? -26.267 -23.660 -24.767 1.00 66.12 75 LEU A N 1
ATOM 616 C CA . LEU A 1 75 ? -25.164 -22.925 -25.379 1.00 66.12 75 LEU A CA 1
ATOM 617 C C . LEU A 1 75 ? -24.057 -22.715 -24.342 1.00 66.12 75 LEU A C 1
ATOM 619 O O . LEU A 1 75 ? -24.267 -22.160 -23.270 1.00 66.12 75 LEU A O 1
ATOM 623 N N . THR A 1 76 ? -22.854 -23.205 -24.638 1.00 71.25 76 THR A N 1
ATOM 624 C CA . THR A 1 76 ? -21.716 -23.168 -23.709 1.00 71.25 76 THR A CA 1
ATOM 625 C C . THR A 1 76 ? -20.506 -22.516 -24.366 1.00 71.25 76 THR A C 1
ATOM 627 O O . THR A 1 76 ? -20.367 -22.530 -25.590 1.00 71.25 76 THR A O 1
ATOM 630 N N . ALA A 1 77 ? -19.564 -22.017 -23.558 1.00 70.88 77 ALA A N 1
ATOM 631 C CA . ALA A 1 77 ? -18.273 -21.527 -24.054 1.00 70.88 77 ALA A CA 1
ATOM 632 C C . ALA A 1 77 ? -17.530 -22.580 -24.908 1.00 70.88 77 ALA A C 1
ATOM 634 O O . ALA A 1 77 ? -16.798 -22.236 -25.831 1.00 70.88 77 ALA A O 1
ATOM 635 N N . GLN A 1 78 ? -17.773 -23.874 -24.666 1.00 77.75 78 GLN A N 1
ATOM 636 C CA . GLN A 1 78 ? -17.217 -24.956 -25.477 1.00 77.75 78 GLN A CA 1
ATOM 637 C C . GLN A 1 78 ? -17.748 -24.941 -26.919 1.00 77.75 78 GLN A C 1
ATOM 639 O O . GLN A 1 78 ? -16.975 -25.160 -27.851 1.00 77.75 78 GLN A O 1
ATOM 644 N N . LYS A 1 79 ? -19.036 -24.629 -27.119 1.00 79.69 79 LYS A N 1
ATOM 645 C CA . LYS A 1 79 ? -19.622 -24.480 -28.460 1.00 79.69 79 LYS A CA 1
ATOM 646 C C . LYS A 1 79 ? -19.040 -23.279 -29.208 1.00 79.69 79 LYS A C 1
ATOM 648 O O . LYS A 1 79 ? -18.895 -23.343 -30.426 1.00 79.69 79 LYS A O 1
ATOM 653 N N . VAL A 1 80 ? -18.645 -22.218 -28.499 1.00 79.56 80 VAL A N 1
ATOM 654 C CA . VAL A 1 80 ? -17.938 -21.066 -29.093 1.00 79.56 80 VAL A CA 1
ATOM 655 C C . VAL A 1 80 ? -16.571 -21.504 -29.616 1.00 79.56 80 VAL A C 1
ATOM 657 O O . VAL A 1 80 ? -16.227 -21.235 -30.764 1.00 79.56 80 VAL A O 1
ATOM 660 N N . TYR A 1 81 ? -15.825 -22.268 -28.814 1.00 81.44 81 TYR A N 1
ATOM 661 C CA . TYR A 1 81 ? -14.533 -22.814 -29.228 1.00 81.44 81 TYR A CA 1
ATOM 662 C C . TYR A 1 81 ? -14.644 -23.719 -30.468 1.00 81.44 81 TYR A C 1
ATOM 664 O O . TYR A 1 81 ? -13.826 -23.618 -31.382 1.00 81.44 81 TYR A O 1
ATOM 672 N N . THR A 1 82 ? -15.654 -24.591 -30.540 1.00 83.75 82 THR A N 1
ATOM 673 C CA . THR A 1 82 ? -15.835 -25.463 -31.712 1.00 83.75 82 THR A CA 1
ATOM 674 C C . THR A 1 82 ? -16.344 -24.727 -32.947 1.00 83.75 82 THR A C 1
ATOM 676 O O . THR A 1 82 ? -16.001 -25.128 -34.054 1.00 83.75 82 THR A O 1
ATOM 679 N N . SER A 1 83 ? -17.150 -23.677 -32.775 1.00 82.88 83 SER A N 1
ATOM 680 C CA . SER A 1 83 ? -17.773 -22.963 -33.899 1.00 82.88 83 SER A CA 1
ATOM 681 C C . SER A 1 83 ? -16.866 -21.885 -34.490 1.00 82.88 83 SER A C 1
ATOM 683 O O . SER A 1 83 ? -16.942 -21.647 -35.691 1.00 82.88 83 SER A O 1
ATOM 685 N N . ILE A 1 84 ? -15.986 -21.289 -33.675 1.00 84.69 84 ILE A N 1
ATOM 686 C CA . ILE A 1 84 ? -15.034 -20.256 -34.104 1.00 84.69 84 ILE A CA 1
ATOM 687 C C . ILE A 1 84 ? -13.609 -20.809 -34.141 1.00 84.69 84 ILE A C 1
ATOM 689 O O . ILE A 1 84 ? -13.043 -20.963 -35.218 1.00 84.69 84 ILE A O 1
ATOM 693 N N . ASN A 1 85 ? -13.015 -21.147 -32.990 1.00 82.38 85 ASN A N 1
ATOM 694 C CA . ASN A 1 85 ? -11.567 -21.399 -32.912 1.00 82.38 85 ASN A CA 1
ATOM 695 C C . ASN A 1 85 ? -11.097 -22.591 -33.752 1.00 82.38 85 ASN A C 1
ATOM 697 O O . ASN A 1 85 ? -10.004 -22.539 -34.304 1.00 82.38 85 ASN A O 1
ATOM 701 N N . LYS A 1 86 ? -11.901 -23.656 -33.867 1.00 85.56 86 LYS A N 1
ATOM 702 C CA . LYS A 1 86 ? -11.569 -24.801 -34.734 1.00 85.56 86 LYS A CA 1
ATOM 703 C C . LYS A 1 86 ? -11.642 -24.486 -36.231 1.00 85.56 86 LYS A C 1
ATOM 705 O O . LYS A 1 86 ? -11.090 -25.246 -37.016 1.00 85.56 86 LYS A O 1
ATOM 710 N N . LYS A 1 87 ? -12.338 -23.416 -36.619 1.00 88.19 87 LYS A N 1
ATOM 711 C CA . LYS A 1 87 ? -12.512 -22.991 -38.014 1.00 88.19 87 LYS A CA 1
ATOM 712 C C . LYS A 1 87 ? -11.580 -21.837 -38.404 1.00 88.19 87 LYS A C 1
ATOM 714 O O . LYS A 1 87 ? -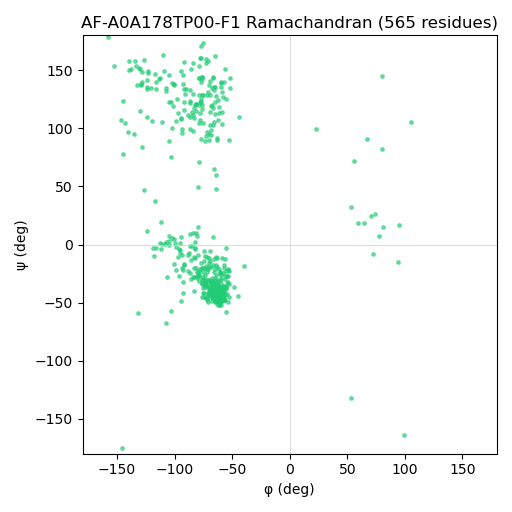11.710 -21.309 -39.502 1.00 88.19 87 LYS A O 1
ATOM 719 N N . LEU A 1 88 ? -10.672 -21.422 -37.515 1.00 89.19 88 LEU A N 1
ATOM 720 C CA . LEU A 1 88 ? -9.652 -20.428 -37.842 1.00 89.19 88 LEU A CA 1
ATOM 721 C C . LEU A 1 88 ? -8.612 -21.053 -38.774 1.00 89.19 88 LEU A C 1
ATOM 723 O O . LEU A 1 88 ? -8.055 -22.105 -38.463 1.00 89.19 88 LEU A O 1
ATOM 727 N N . ASP A 1 89 ? -8.337 -20.378 -39.883 1.00 88.94 89 ASP A N 1
ATOM 728 C CA . ASP A 1 89 ? -7.401 -20.831 -40.905 1.00 88.94 89 ASP A CA 1
ATOM 729 C C . ASP A 1 89 ? -6.061 -20.087 -40.792 1.00 88.94 89 ASP A C 1
ATOM 731 O O . ASP A 1 89 ? -5.898 -18.949 -41.237 1.00 88.94 89 ASP A O 1
ATOM 735 N N . TYR A 1 90 ? -5.072 -20.734 -40.176 1.00 84.69 90 TYR A N 1
ATOM 736 C CA . TYR A 1 90 ? -3.742 -20.149 -39.981 1.00 84.69 90 TYR A CA 1
ATOM 737 C C . TYR A 1 90 ? -2.919 -20.041 -41.273 1.00 84.69 90 TYR A C 1
ATOM 739 O O . TYR A 1 90 ? -1.917 -19.315 -41.263 1.00 84.69 90 TYR A O 1
ATOM 747 N N . ASP A 1 91 ? -3.363 -20.663 -42.371 1.00 85.06 91 ASP A N 1
ATOM 748 C CA . ASP A 1 91 ? -2.731 -20.544 -43.687 1.00 85.06 91 ASP A CA 1
ATOM 749 C C . ASP A 1 91 ? -3.077 -19.207 -44.365 1.00 85.06 91 ASP A C 1
ATOM 751 O O . ASP A 1 91 ? -2.358 -18.751 -45.263 1.00 85.06 91 ASP A O 1
ATOM 755 N N . LEU A 1 92 ? -4.110 -18.498 -43.881 1.00 87.00 92 LEU A N 1
ATOM 756 C CA . LEU A 1 92 ? -4.402 -17.135 -44.321 1.00 87.00 92 LEU A CA 1
ATOM 757 C C . LEU A 1 92 ? -3.238 -16.201 -43.988 1.00 87.00 92 LEU A C 1
ATOM 759 O O . LEU A 1 92 ? -2.881 -15.959 -42.830 1.00 87.00 92 LEU A O 1
ATOM 763 N N . ARG A 1 93 ? -2.655 -15.637 -45.044 1.00 81.25 93 ARG A N 1
ATOM 764 C CA . ARG A 1 93 ? -1.403 -14.878 -44.986 1.00 81.25 93 ARG A CA 1
ATOM 765 C C . ARG A 1 93 ? -1.570 -13.451 -44.463 1.00 81.25 93 ARG A C 1
ATOM 767 O O . ARG A 1 93 ? -0.645 -12.920 -43.844 1.00 81.25 93 ARG A O 1
ATOM 774 N N . TYR A 1 94 ? -2.721 -12.834 -44.724 1.00 87.12 94 TYR A N 1
ATOM 775 C CA . TYR A 1 94 ? -2.966 -11.413 -44.489 1.00 87.12 94 TYR A CA 1
ATOM 776 C C . TYR A 1 94 ? -3.984 -11.174 -43.375 1.00 87.12 94 TYR A C 1
ATOM 778 O O . TYR A 1 94 ? -4.969 -11.898 -43.247 1.00 87.12 94 TYR A O 1
ATOM 786 N N . GLY A 1 95 ? -3.760 -10.123 -42.583 1.00 85.31 95 GLY A N 1
ATOM 787 C CA . GLY A 1 95 ? -4.640 -9.759 -41.472 1.00 85.31 95 GLY A CA 1
ATOM 788 C C . GLY A 1 95 ? -6.064 -9.425 -41.917 1.00 85.31 95 GLY A C 1
ATOM 789 O O . GLY A 1 95 ? -7.010 -9.853 -41.263 1.00 85.31 95 GLY A O 1
ATOM 790 N N . ASP A 1 96 ? -6.232 -8.732 -43.048 1.00 87.06 96 ASP A N 1
ATOM 791 C CA . ASP A 1 96 ? -7.559 -8.367 -43.566 1.00 87.06 96 ASP A CA 1
ATOM 792 C C . ASP A 1 96 ? -8.399 -9.614 -43.915 1.00 87.06 96 ASP A C 1
ATOM 794 O O . ASP A 1 96 ? -9.594 -9.650 -43.619 1.00 87.06 96 ASP A O 1
ATOM 798 N N . ASP A 1 97 ? -7.778 -10.662 -44.465 1.00 88.06 97 ASP A N 1
ATOM 799 C CA . ASP A 1 97 ? -8.460 -11.926 -44.783 1.00 88.06 97 ASP A CA 1
ATOM 800 C C . ASP A 1 97 ? -8.849 -12.683 -43.506 1.00 88.06 97 ASP A C 1
ATOM 802 O O . ASP A 1 97 ? -9.965 -13.192 -43.390 1.00 88.06 97 ASP A O 1
ATOM 806 N N . ARG A 1 98 ? -7.969 -12.680 -42.495 1.00 89.44 98 ARG A N 1
ATOM 807 C CA . ARG A 1 98 ? -8.261 -13.254 -41.171 1.00 89.44 98 ARG A CA 1
ATOM 808 C C . ARG A 1 98 ? -9.422 -12.544 -40.478 1.00 89.44 98 ARG A C 1
ATOM 810 O O . ARG A 1 98 ? -10.262 -13.209 -39.878 1.00 89.44 98 ARG A O 1
ATOM 817 N N . VAL A 1 99 ? -9.490 -11.213 -40.572 1.00 89.44 99 VAL A N 1
ATOM 818 C CA . VAL A 1 99 ? -10.601 -10.414 -40.028 1.00 89.44 99 VAL A CA 1
ATOM 819 C C . VAL A 1 99 ? -11.909 -10.743 -40.741 1.00 89.44 99 VAL A C 1
ATOM 821 O O . VAL A 1 99 ? -12.921 -10.924 -40.070 1.00 89.44 99 VAL A O 1
ATOM 824 N N . ARG A 1 100 ? -11.902 -10.868 -42.075 1.00 90.56 100 ARG A N 1
ATOM 825 C CA . ARG A 1 100 ? -13.100 -11.268 -42.834 1.00 90.56 100 ARG A CA 1
ATOM 826 C C . ARG A 1 100 ? -13.603 -12.642 -42.411 1.00 90.56 100 ARG A C 1
ATOM 828 O O . ARG A 1 100 ? -14.792 -12.774 -42.145 1.00 90.56 100 ARG A O 1
ATOM 835 N N . LEU A 1 101 ? -12.703 -13.620 -42.280 1.00 90.69 101 LEU A N 1
ATOM 836 C CA . LEU A 1 101 ? -13.061 -14.959 -41.813 1.00 90.69 101 LEU A CA 1
ATOM 837 C C . LEU A 1 101 ? -13.683 -14.915 -40.410 1.00 90.69 101 LEU A C 1
ATOM 839 O O . LEU A 1 101 ? -14.727 -15.515 -40.184 1.00 90.69 101 LEU A O 1
ATOM 843 N N . VAL A 1 102 ? -13.070 -14.191 -39.467 1.00 89.31 102 VAL A N 1
ATOM 844 C CA . VAL A 1 102 ? -13.604 -14.081 -38.098 1.00 89.31 102 VAL A CA 1
ATOM 845 C C . VAL A 1 102 ? -14.961 -13.381 -38.081 1.00 89.31 102 VAL A C 1
ATOM 847 O O . VAL A 1 102 ? -15.859 -13.849 -37.387 1.00 89.31 102 VAL A O 1
ATOM 850 N N . ASN A 1 103 ? -15.137 -12.303 -38.848 1.00 89.00 103 ASN A N 1
ATOM 851 C CA . ASN A 1 103 ? -16.424 -11.612 -38.941 1.00 89.00 103 ASN A CA 1
ATOM 852 C C . ASN A 1 103 ? -17.511 -12.538 -39.491 1.00 89.00 103 ASN A C 1
ATOM 854 O O . ASN A 1 103 ? -18.566 -12.636 -38.877 1.00 89.00 103 ASN A O 1
ATOM 858 N N . GLN A 1 104 ? -17.224 -13.282 -40.562 1.00 91.44 104 GLN A N 1
ATOM 859 C CA . GLN A 1 104 ? -18.157 -14.262 -41.116 1.00 91.44 104 GLN A CA 1
ATOM 860 C C . GLN A 1 104 ? -18.508 -15.348 -40.089 1.00 91.44 104 GLN A C 1
ATOM 862 O O . GLN A 1 104 ? -19.676 -15.648 -39.877 1.00 91.44 104 GLN A O 1
ATOM 867 N N . LEU A 1 105 ? -17.517 -15.882 -39.367 1.00 89.44 105 LEU A N 1
ATOM 868 C CA . LEU A 1 105 ? -17.755 -16.875 -38.315 1.00 89.44 105 LEU A CA 1
ATOM 869 C C . LEU A 1 105 ? -18.595 -16.325 -37.151 1.00 89.44 105 LEU A C 1
ATOM 871 O O . LEU A 1 105 ? -19.337 -17.087 -36.534 1.00 89.44 105 LEU A O 1
ATOM 875 N N . ILE A 1 106 ? -18.486 -15.036 -36.824 1.00 86.69 106 ILE A N 1
ATOM 876 C CA . ILE A 1 106 ? -19.318 -14.387 -35.800 1.00 86.69 106 ILE A CA 1
ATOM 877 C C . ILE A 1 106 ? -20.734 -14.134 -36.333 1.00 86.69 106 ILE A C 1
ATOM 879 O O . ILE A 1 106 ? -21.700 -14.380 -35.612 1.00 86.69 106 ILE A O 1
ATOM 883 N N . GLU A 1 107 ? -20.871 -13.693 -37.584 1.00 87.50 107 GLU A N 1
ATOM 884 C CA . GLU A 1 107 ? -22.160 -13.489 -38.256 1.00 87.50 107 GLU A CA 1
ATOM 885 C C . GLU A 1 107 ? -22.938 -14.803 -38.400 1.00 87.50 107 GLU A C 1
ATOM 887 O O . GLU A 1 107 ? -24.123 -14.842 -38.082 1.00 87.50 107 GLU A O 1
ATOM 892 N N . ASP A 1 108 ? -22.267 -15.905 -38.738 1.00 85.94 108 ASP A N 1
ATOM 893 C CA . ASP A 1 108 ? -22.859 -17.248 -38.784 1.00 85.94 108 ASP A CA 1
ATOM 894 C C . ASP A 1 108 ? -23.265 -17.763 -37.387 1.00 85.94 108 ASP A C 1
ATOM 896 O O . ASP A 1 108 ? -24.041 -18.711 -37.253 1.00 85.94 108 ASP A O 1
ATOM 900 N N . ASN A 1 109 ? -22.739 -17.152 -36.318 1.00 85.38 109 ASN A N 1
ATOM 901 C CA . ASN A 1 109 ? -22.954 -17.553 -34.929 1.00 85.38 109 ASN A CA 1
ATOM 902 C C . ASN A 1 109 ? -23.463 -16.391 -34.060 1.00 85.38 109 ASN A C 1
ATOM 904 O O . ASN A 1 109 ? -22.992 -16.198 -32.936 1.00 85.38 109 ASN A O 1
ATOM 908 N N . GLN A 1 110 ? -24.473 -15.646 -34.530 1.00 81.06 110 GLN A N 1
ATOM 909 C CA . GLN A 1 110 ? -25.034 -14.506 -33.779 1.00 81.06 110 GLN A CA 1
ATOM 910 C C . GLN A 1 110 ? -25.519 -14.870 -32.364 1.00 81.06 110 GLN A C 1
ATOM 912 O O . GLN A 1 110 ? -25.553 -14.020 -31.474 1.00 81.06 110 GLN A O 1
ATOM 917 N N . TRP A 1 111 ? -25.831 -16.145 -32.113 1.00 82.31 111 TRP A N 1
ATOM 918 C CA . TRP A 1 111 ? -26.185 -16.653 -30.786 1.00 82.31 111 TRP A CA 1
ATOM 919 C C . TRP A 1 111 ? -25.102 -16.391 -29.719 1.00 82.31 111 TRP A C 1
ATOM 921 O O . TRP A 1 111 ? -25.412 -16.370 -28.529 1.00 82.31 111 TRP A O 1
ATOM 931 N N . ILE A 1 112 ? -23.847 -16.142 -30.110 1.00 82.00 112 ILE A N 1
ATOM 932 C CA . ILE A 1 112 ? -22.751 -15.782 -29.197 1.00 82.00 112 ILE A CA 1
ATOM 933 C C . ILE A 1 112 ? -23.027 -14.451 -28.488 1.00 82.00 112 ILE A C 1
ATOM 935 O O . ILE A 1 112 ? -22.678 -14.304 -27.315 1.00 82.00 112 ILE A O 1
ATOM 939 N N . TYR A 1 113 ? -23.695 -13.501 -29.152 1.00 78.62 113 TYR A N 1
ATOM 940 C CA . TYR A 1 113 ? -24.119 -12.256 -28.511 1.00 78.62 113 TYR A CA 1
ATOM 941 C C . TYR A 1 113 ? -25.121 -12.531 -27.387 1.00 78.62 113 TYR A C 1
ATOM 943 O O . TYR A 1 113 ? -24.984 -11.980 -26.297 1.00 78.62 113 TYR A O 1
ATOM 951 N N . ASN A 1 114 ? -26.054 -13.459 -27.610 1.00 76.75 114 ASN A N 1
ATOM 952 C CA . ASN A 1 114 ? -27.020 -13.878 -26.593 1.00 76.75 114 ASN A CA 1
ATOM 953 C C . ASN A 1 114 ? -26.330 -14.606 -25.432 1.00 76.75 114 ASN A C 1
ATOM 955 O O . ASN A 1 114 ? -26.673 -14.372 -24.277 1.00 76.75 114 ASN A O 1
ATOM 959 N N . LEU A 1 115 ? -25.305 -15.419 -25.717 1.00 77.31 115 LEU A N 1
ATOM 960 C CA . LEU A 1 115 ? -24.495 -16.062 -24.682 1.00 77.31 115 LEU A CA 1
ATOM 961 C C . LEU A 1 115 ? -23.762 -15.026 -23.814 1.00 77.31 115 LEU A C 1
ATOM 963 O O . LEU A 1 115 ? -23.792 -15.137 -22.590 1.00 77.31 115 LEU A O 1
ATOM 967 N N . LYS A 1 116 ? -23.124 -14.009 -24.409 1.00 72.69 116 LYS A N 1
ATOM 968 C CA . LYS A 1 116 ? -22.422 -12.954 -23.651 1.00 72.69 116 LYS A CA 1
ATOM 969 C C . LYS A 1 116 ? -23.383 -12.131 -22.790 1.00 72.69 116 LYS A C 1
ATOM 971 O O . LYS A 1 116 ? -23.031 -11.752 -21.678 1.00 72.69 116 LYS A O 1
ATOM 976 N N . SER A 1 117 ? -24.589 -11.900 -23.297 1.00 71.00 117 SER A N 1
ATOM 977 C CA . SER A 1 117 ? -25.663 -11.201 -22.591 1.00 71.00 117 SER A CA 1
ATOM 978 C C . SER A 1 117 ? -26.453 -12.098 -21.628 1.00 71.00 117 SER A C 1
ATOM 980 O O . SER A 1 117 ? -27.410 -11.629 -21.016 1.00 71.00 117 SER A O 1
ATOM 982 N N . SER A 1 118 ? -26.084 -13.376 -21.480 1.00 72.25 118 SER A N 1
ATOM 983 C CA . SER A 1 118 ? -26.728 -14.278 -20.524 1.00 72.25 118 SER A CA 1
ATOM 984 C C . SER A 1 118 ? -26.446 -13.838 -19.089 1.00 72.25 118 SER A C 1
ATOM 986 O O . SER A 1 118 ? -25.337 -13.407 -18.753 1.00 72.25 118 SER A O 1
ATOM 988 N N . SER A 1 119 ? -27.441 -14.009 -18.216 1.00 63.75 119 SER A N 1
ATOM 989 C CA . SER A 1 119 ? -27.313 -13.736 -16.781 1.00 63.75 119 SER A CA 1
ATOM 990 C C . SER A 1 119 ? -26.130 -14.479 -16.162 1.00 63.75 119 SER A C 1
ATOM 992 O O . SER A 1 119 ? -25.467 -13.927 -15.295 1.00 63.75 119 SER A O 1
ATOM 994 N N . ARG A 1 120 ? -25.796 -15.672 -16.668 1.00 67.69 120 ARG A N 1
ATOM 995 C CA . ARG A 1 120 ? -24.678 -16.499 -16.203 1.00 67.69 120 ARG A CA 1
ATOM 996 C C . ARG A 1 120 ? -23.305 -15.880 -16.463 1.00 67.69 120 ARG A C 1
ATOM 998 O O . ARG A 1 120 ? -22.435 -15.936 -15.594 1.00 67.69 120 ARG A O 1
ATOM 1005 N N . ILE A 1 121 ? -23.069 -15.342 -17.663 1.00 69.69 121 ILE A N 1
ATOM 1006 C CA . ILE A 1 121 ? -21.802 -14.658 -17.970 1.00 69.69 121 ILE A CA 1
ATOM 1007 C C . ILE A 1 121 ? -21.764 -13.321 -17.232 1.00 69.69 121 ILE A C 1
ATOM 1009 O O . ILE A 1 121 ? -20.780 -13.026 -16.562 1.00 69.69 121 ILE A O 1
ATOM 1013 N N . ILE A 1 122 ? -22.866 -12.570 -17.243 1.00 69.56 122 ILE A N 1
ATOM 1014 C CA . ILE A 1 122 ? -22.959 -11.283 -16.548 1.00 69.56 122 ILE A CA 1
ATOM 1015 C C . ILE A 1 122 ? -22.748 -11.443 -15.034 1.00 69.56 122 ILE A C 1
ATOM 1017 O O . ILE A 1 122 ? -21.988 -10.682 -14.448 1.00 69.56 122 ILE A O 1
ATOM 1021 N N . ALA A 1 123 ? -23.338 -12.446 -14.385 1.00 66.81 123 ALA A N 1
ATOM 1022 C CA . ALA A 1 123 ? -23.171 -12.691 -12.952 1.00 66.81 123 ALA A CA 1
ATOM 1023 C C . ALA A 1 123 ? -21.728 -13.064 -12.579 1.00 66.81 123 ALA A C 1
ATOM 1025 O O . ALA A 1 123 ? -21.283 -12.751 -11.477 1.00 66.81 123 ALA A O 1
ATOM 1026 N N . LYS A 1 124 ? -20.978 -13.691 -13.497 1.00 67.31 124 LYS A N 1
ATOM 1027 C CA . LYS A 1 124 ? -19.539 -13.958 -13.327 1.00 67.31 124 LYS A CA 1
ATOM 1028 C C . LYS A 1 124 ? -18.674 -12.716 -13.539 1.00 67.31 124 LYS A C 1
ATOM 1030 O O . LYS A 1 124 ? -17.625 -12.596 -12.901 1.00 67.31 124 LYS A O 1
ATOM 1035 N N . GLU A 1 125 ? -19.118 -11.790 -14.388 1.00 66.19 125 GLU A N 1
ATOM 1036 C CA . GLU A 1 125 ? -18.513 -10.460 -14.541 1.00 66.19 125 GLU A CA 1
ATOM 1037 C C . GLU A 1 125 ? -18.823 -9.538 -13.348 1.00 66.19 125 GLU A C 1
ATOM 1039 O O . GLU A 1 125 ? -17.990 -8.720 -12.958 1.00 66.19 125 GLU A O 1
ATOM 1044 N N . ILE A 1 126 ? -19.992 -9.689 -12.713 1.00 66.88 126 ILE A N 1
ATOM 1045 C CA . ILE A 1 126 ? -20.369 -8.946 -11.504 1.00 66.88 126 ILE A CA 1
ATOM 1046 C C . ILE A 1 126 ? -19.577 -9.497 -10.310 1.00 66.88 126 ILE A C 1
ATOM 1048 O O . ILE A 1 126 ? -19.995 -10.405 -9.590 1.00 66.88 126 ILE A O 1
ATOM 1052 N N . LYS A 1 127 ? -18.393 -8.925 -10.082 1.00 63.47 127 LYS A N 1
ATOM 1053 C CA . LYS A 1 127 ? -17.536 -9.278 -8.946 1.00 63.47 127 LYS A CA 1
ATOM 1054 C C . LYS A 1 127 ? -18.134 -8.780 -7.628 1.00 63.47 127 LYS A C 1
ATOM 1056 O O . LYS A 1 127 ? -18.482 -7.608 -7.481 1.00 63.47 127 LYS A O 1
ATOM 1061 N N . LYS A 1 128 ? -18.201 -9.661 -6.626 1.00 66.06 128 LYS A N 1
ATOM 1062 C CA . LYS A 1 128 ? -18.470 -9.272 -5.231 1.00 66.06 128 LYS A CA 1
ATOM 1063 C C . LYS A 1 128 ? -17.198 -8.671 -4.618 1.00 66.06 128 LYS A C 1
ATOM 1065 O O . LYS A 1 128 ? -16.102 -8.947 -5.093 1.00 66.06 128 LYS A O 1
ATOM 1070 N N . LYS A 1 129 ? -17.315 -7.906 -3.523 1.00 56.97 129 LYS A N 1
ATOM 1071 C CA . LYS A 1 129 ? -16.173 -7.239 -2.845 1.00 56.97 129 LYS A CA 1
ATOM 1072 C C . LYS A 1 129 ? -15.013 -8.183 -2.459 1.00 56.97 129 LYS A C 1
ATOM 1074 O O . LYS A 1 129 ? -13.895 -7.711 -2.294 1.00 56.97 129 LYS A O 1
ATOM 1079 N N . ASN A 1 130 ? -15.279 -9.488 -2.346 1.00 57.12 130 ASN A N 1
ATOM 1080 C CA . ASN A 1 130 ? -14.297 -10.524 -2.004 1.00 57.12 130 ASN A CA 1
ATOM 1081 C C . ASN A 1 130 ? -13.929 -11.440 -3.191 1.00 57.12 130 ASN A C 1
ATOM 1083 O O . ASN A 1 130 ? -13.159 -12.379 -3.012 1.00 57.12 130 ASN A O 1
ATOM 1087 N N . SER A 1 131 ? -14.492 -11.220 -4.383 1.00 52.25 131 SER A N 1
ATOM 1088 C CA . SER A 1 131 ? -14.128 -11.989 -5.578 1.00 52.25 131 SER A CA 1
ATOM 1089 C C . SER A 1 131 ? -12.778 -11.522 -6.117 1.00 52.25 131 SER A C 1
ATOM 1091 O O . SER A 1 131 ? -12.469 -10.330 -6.109 1.00 52.25 131 SER A O 1
ATOM 1093 N N . PHE A 1 132 ? -11.985 -12.460 -6.632 1.00 49.75 132 PHE A N 1
ATOM 1094 C CA . PHE A 1 132 ? -10.736 -12.145 -7.319 1.00 49.75 132 PHE A CA 1
ATOM 1095 C C . PHE A 1 132 ? -11.016 -11.225 -8.522 1.00 49.75 132 PHE A C 1
ATOM 1097 O O . PHE A 1 132 ? -11.905 -11.499 -9.330 1.00 49.75 132 PHE A O 1
ATOM 1104 N N . LEU A 1 133 ? -10.253 -10.131 -8.647 1.00 55.72 133 LEU A N 1
ATOM 1105 C CA . LEU A 1 133 ? -10.423 -9.140 -9.723 1.00 55.72 133 LEU A CA 1
ATOM 1106 C C . LEU A 1 133 ? -10.115 -9.708 -11.118 1.00 55.72 133 LEU A C 1
ATOM 1108 O O . LEU A 1 133 ? -10.616 -9.193 -12.110 1.00 55.72 133 LEU A O 1
ATOM 1112 N N . ALA A 1 134 ? -9.313 -10.770 -11.188 1.00 52.50 134 ALA A N 1
ATOM 1113 C CA . ALA A 1 134 ? -8.962 -11.467 -12.417 1.00 52.50 134 ALA A CA 1
ATOM 1114 C C . ALA A 1 134 ? -9.226 -12.965 -12.236 1.00 52.50 134 ALA A C 1
ATOM 1116 O O . ALA A 1 134 ? -8.339 -13.734 -11.875 1.00 52.50 134 ALA A O 1
ATOM 1117 N N . GLU A 1 135 ? -10.468 -13.386 -12.453 1.00 55.00 135 GLU A N 1
ATOM 1118 C CA . GLU A 1 135 ? -10.731 -14.795 -12.733 1.00 55.00 135 GLU A CA 1
ATOM 1119 C C . GLU A 1 135 ? -10.477 -15.013 -14.224 1.00 55.00 135 GLU A C 1
ATOM 1121 O O . GLU A 1 135 ? -11.158 -14.413 -15.048 1.00 55.00 135 GLU A O 1
ATOM 1126 N N . ASN A 1 136 ? -9.498 -15.855 -14.569 1.00 59.12 136 ASN A N 1
ATOM 1127 C CA . ASN A 1 136 ? -9.263 -16.292 -15.947 1.00 59.12 136 ASN A CA 1
ATOM 1128 C C . ASN A 1 136 ? -10.484 -17.076 -16.442 1.00 59.12 136 ASN A C 1
ATOM 1130 O O . ASN A 1 136 ? -10.578 -18.294 -16.240 1.00 59.12 136 ASN A O 1
ATOM 1134 N N . GLN A 1 137 ? -11.443 -16.400 -17.073 1.00 68.88 137 GLN A N 1
ATOM 1135 C CA . GLN A 1 137 ? -12.617 -17.084 -17.584 1.00 68.88 137 GLN A CA 1
ATOM 1136 C C . GLN A 1 137 ? -12.269 -17.843 -18.862 1.00 68.88 137 GLN A C 1
ATOM 1138 O O . GLN A 1 137 ? -11.498 -17.405 -19.716 1.00 68.88 137 GLN A O 1
ATOM 1143 N N . ARG A 1 138 ? -12.887 -19.016 -19.032 1.00 72.44 138 ARG A N 1
ATOM 1144 C CA . ARG A 1 138 ? -12.708 -19.817 -20.253 1.00 72.44 138 ARG A CA 1
ATOM 1145 C C . ARG A 1 138 ? -13.140 -19.061 -21.512 1.00 72.44 138 ARG A C 1
ATOM 1147 O O . ARG A 1 138 ? -12.582 -19.323 -22.569 1.00 72.44 138 ARG A O 1
ATOM 1154 N N . PHE A 1 139 ? -14.118 -18.162 -21.400 1.00 76.06 139 PHE A N 1
ATOM 1155 C CA . PHE A 1 139 ? -14.593 -17.343 -22.514 1.00 76.06 139 PHE A CA 1
ATOM 1156 C C . PHE A 1 139 ? -13.554 -16.291 -22.931 1.00 76.06 139 PHE A C 1
ATOM 1158 O O . PHE A 1 139 ? -13.261 -16.181 -24.119 1.00 76.06 139 PHE A O 1
ATOM 1165 N N . ASP A 1 140 ? -12.908 -15.628 -21.969 1.00 77.50 140 ASP A N 1
ATOM 1166 C CA . ASP A 1 140 ? -11.835 -14.657 -22.232 1.00 77.50 140 ASP A CA 1
ATOM 1167 C C . ASP A 1 140 ? -10.652 -15.314 -22.942 1.00 77.50 140 ASP A C 1
ATOM 1169 O O . ASP A 1 140 ? -10.210 -14.844 -23.985 1.00 77.50 140 ASP A O 1
ATOM 1173 N N . ASN A 1 141 ? -10.243 -16.502 -22.487 1.00 81.00 141 ASN A N 1
ATOM 1174 C CA . ASN A 1 141 ? -9.191 -17.281 -23.148 1.00 81.00 141 ASN A CA 1
ATOM 1175 C C . ASN A 1 141 ? -9.531 -17.655 -24.605 1.00 81.00 141 ASN A C 1
ATOM 1177 O O . ASN A 1 141 ? -8.635 -17.880 -25.423 1.00 81.00 141 ASN A O 1
ATOM 1181 N N . ILE A 1 142 ? -10.819 -17.796 -24.940 1.00 81.62 142 ILE A N 1
ATOM 1182 C CA . ILE A 1 142 ? -11.260 -18.063 -26.315 1.00 81.62 142 ILE A CA 1
ATOM 1183 C C . ILE A 1 142 ? -11.140 -16.786 -27.148 1.00 81.62 142 ILE A C 1
ATOM 1185 O O . ILE A 1 142 ? -10.590 -16.848 -28.250 1.00 81.62 142 ILE A O 1
ATOM 1189 N N . LEU A 1 143 ? -11.585 -15.646 -26.611 1.00 81.75 143 LEU A N 1
ATOM 1190 C CA . LEU A 1 143 ? -11.460 -14.341 -27.260 1.00 81.75 143 LEU A CA 1
ATOM 1191 C C . LEU A 1 143 ? -9.996 -13.950 -27.481 1.00 81.75 143 LEU A C 1
ATOM 1193 O O . LEU A 1 143 ? -9.650 -13.504 -28.573 1.00 81.75 143 LEU A O 1
ATOM 1197 N N . ASP A 1 144 ? -9.125 -14.211 -26.510 1.00 82.12 144 ASP A N 1
ATOM 1198 C CA . ASP A 1 144 ? -7.689 -13.951 -26.618 1.00 82.12 144 ASP A CA 1
ATOM 1199 C C . ASP A 1 144 ? -7.051 -14.736 -27.765 1.00 82.12 144 ASP A C 1
ATOM 1201 O O . ASP A 1 144 ? -6.214 -14.208 -28.498 1.00 82.12 144 ASP A O 1
ATOM 1205 N N . LYS A 1 145 ? -7.472 -15.986 -27.988 1.00 84.12 145 LYS A N 1
ATOM 1206 C CA . LYS A 1 145 ? -6.994 -16.791 -29.124 1.00 84.12 145 LYS A CA 1
ATOM 1207 C C . LYS A 1 145 ? -7.451 -16.225 -30.467 1.00 84.12 145 LYS A C 1
ATOM 1209 O O . LYS A 1 145 ? -6.656 -16.197 -31.405 1.00 84.12 145 LYS A O 1
ATOM 1214 N N . VAL A 1 146 ? -8.695 -15.752 -30.560 1.00 85.31 146 VAL A N 1
ATOM 1215 C CA . VAL A 1 146 ? -9.217 -15.094 -31.771 1.00 85.31 146 VAL A CA 1
ATOM 1216 C C . VAL A 1 146 ? -8.480 -13.775 -32.025 1.00 85.31 146 VAL A C 1
ATOM 1218 O O . VAL A 1 146 ? -8.053 -13.510 -33.149 1.00 85.31 146 VAL A O 1
ATOM 1221 N N . ALA A 1 147 ? -8.250 -12.981 -30.978 1.00 84.81 147 ALA A N 1
ATOM 1222 C CA . ALA A 1 147 ? -7.485 -11.741 -31.061 1.00 84.81 147 ALA A CA 1
ATOM 1223 C C . ALA A 1 147 ? -6.040 -12.007 -31.510 1.00 84.81 147 ALA A C 1
ATOM 1225 O O . ALA A 1 147 ? -5.550 -11.370 -32.440 1.00 84.81 147 ALA A O 1
ATOM 1226 N N . THR A 1 148 ? -5.387 -13.007 -30.917 1.00 83.94 148 THR A N 1
ATOM 1227 C CA . THR A 1 148 ? -4.042 -13.463 -31.295 1.00 83.94 148 THR A CA 1
ATOM 1228 C C . THR A 1 148 ? -4.001 -13.867 -32.769 1.00 83.94 148 THR A C 1
ATOM 1230 O O . THR A 1 148 ? -3.125 -13.429 -33.507 1.00 83.94 148 THR A O 1
ATOM 1233 N N . TYR A 1 149 ? -4.971 -14.647 -33.244 1.00 85.75 149 TYR A N 1
ATOM 1234 C CA . TYR A 1 149 ? -5.040 -15.064 -34.644 1.00 85.75 149 TYR A CA 1
ATOM 1235 C C . TYR A 1 149 ? -5.073 -13.878 -35.626 1.00 85.75 149 TYR A C 1
ATOM 1237 O O . TYR A 1 149 ? -4.330 -13.878 -36.614 1.00 85.75 149 TYR A O 1
ATOM 1245 N N . ILE A 1 150 ? -5.869 -12.847 -35.327 1.00 82.44 150 ILE A N 1
ATOM 1246 C CA . ILE A 1 150 ? -5.961 -11.625 -36.140 1.00 82.44 150 ILE A CA 1
ATOM 1247 C C . ILE A 1 150 ? -4.651 -10.827 -36.081 1.00 82.44 150 ILE A C 1
ATOM 1249 O O . ILE A 1 150 ? -4.135 -10.387 -37.108 1.00 82.44 150 ILE A O 1
ATOM 1253 N N . VAL A 1 151 ? -4.108 -10.647 -34.878 1.00 79.38 151 VAL A N 1
ATOM 1254 C CA . VAL A 1 151 ? -2.983 -9.740 -34.613 1.00 79.38 151 VAL A CA 1
ATOM 1255 C C . VAL A 1 151 ? -1.641 -10.302 -35.085 1.00 79.38 151 VAL A C 1
ATOM 1257 O O . VAL A 1 151 ? -0.768 -9.542 -35.493 1.00 79.38 151 VAL A O 1
ATOM 1260 N N . PHE A 1 152 ? -1.467 -11.624 -35.077 1.00 80.00 152 PHE A N 1
ATOM 1261 C CA . PHE A 1 152 ? -0.208 -12.267 -35.466 1.00 80.00 152 PHE A CA 1
ATOM 1262 C C . PHE A 1 152 ? -0.012 -12.397 -36.988 1.00 80.00 152 PHE A C 1
ATOM 1264 O O . PHE A 1 152 ? 0.948 -13.031 -37.432 1.00 80.00 152 PHE A O 1
ATOM 1271 N N . ALA A 1 153 ? -0.885 -11.811 -37.813 1.00 80.62 153 ALA A N 1
ATOM 1272 C CA . ALA A 1 153 ? -0.645 -11.735 -39.250 1.00 80.62 153 ALA A CA 1
ATOM 1273 C C . ALA A 1 153 ? 0.575 -10.848 -39.555 1.00 80.62 153 ALA A C 1
ATOM 1275 O O . ALA A 1 153 ? 0.707 -9.737 -39.044 1.00 80.62 153 ALA A O 1
ATOM 1276 N N . LYS A 1 154 ? 1.470 -11.331 -40.425 1.00 77.31 154 LYS A N 1
ATOM 1277 C CA . LYS A 1 154 ? 2.737 -10.645 -40.737 1.00 77.31 154 LYS A CA 1
ATOM 1278 C C . LYS A 1 154 ? 2.541 -9.322 -41.486 1.00 77.31 154 LYS A C 1
ATOM 1280 O O . LYS A 1 154 ? 3.351 -8.410 -41.333 1.00 77.31 154 LYS A O 1
ATOM 1285 N N . PHE A 1 155 ? 1.492 -9.245 -42.301 1.00 83.12 155 PHE A N 1
ATOM 1286 C CA . PHE A 1 155 ? 1.144 -8.082 -43.113 1.00 83.12 155 PHE A CA 1
ATOM 1287 C C . PHE A 1 155 ? -0.364 -7.872 -43.094 1.00 83.12 155 PHE A C 1
ATOM 1289 O O . PHE A 1 155 ? -1.131 -8.837 -43.001 1.00 83.12 155 PHE A O 1
ATOM 1296 N N . LYS A 1 156 ? -0.795 -6.617 -43.232 1.00 80.88 156 LYS A N 1
ATOM 1297 C CA . LYS A 1 156 ? -2.224 -6.298 -43.296 1.00 80.88 156 LYS A CA 1
ATOM 1298 C C . LYS A 1 156 ? -2.876 -6.890 -44.542 1.00 80.88 156 LYS A C 1
ATOM 1300 O O . LYS A 1 156 ? -3.922 -7.524 -44.459 1.00 80.88 156 LYS A O 1
ATOM 1305 N N . ASN A 1 157 ? -2.232 -6.661 -45.681 1.00 86.50 157 ASN A N 1
ATOM 1306 C CA . ASN A 1 157 ? -2.673 -7.035 -47.014 1.00 86.50 157 ASN A CA 1
ATOM 1307 C C . ASN A 1 157 ? -1.464 -7.107 -47.963 1.00 86.50 157 ASN A C 1
ATOM 1309 O O . ASN A 1 157 ? -0.322 -6.838 -47.579 1.00 86.50 157 ASN A O 1
ATOM 1313 N N . LYS A 1 158 ? -1.719 -7.475 -49.219 1.00 87.00 158 LYS A N 1
ATOM 1314 C CA . LYS A 1 158 ? -0.687 -7.617 -50.254 1.00 87.00 158 LYS A CA 1
ATOM 1315 C C . LYS A 1 158 ? 0.056 -6.309 -50.565 1.00 87.00 158 LYS A C 1
ATOM 1317 O O . LYS A 1 158 ? 1.232 -6.342 -50.915 1.00 87.00 158 LYS A O 1
ATOM 1322 N N . GLU A 1 159 ? -0.613 -5.166 -50.444 1.00 84.00 159 GLU A N 1
ATOM 1323 C CA . GLU A 1 159 ? -0.019 -3.849 -50.700 1.00 84.00 159 GLU A CA 1
ATOM 1324 C C . GLU A 1 159 ? 0.987 -3.464 -49.606 1.00 84.00 159 GLU A C 1
ATOM 1326 O O . GLU A 1 159 ? 2.093 -3.016 -49.900 1.00 84.00 159 GLU A O 1
ATOM 1331 N N . ASP A 1 160 ? 0.643 -3.731 -48.347 1.00 81.44 160 ASP A N 1
ATOM 1332 C CA . ASP A 1 160 ? 1.516 -3.550 -47.184 1.00 81.44 160 ASP A CA 1
ATOM 1333 C C . ASP A 1 160 ? 2.789 -4.411 -47.288 1.00 81.44 160 ASP A C 1
ATOM 1335 O O . ASP A 1 160 ? 3.907 -3.940 -47.066 1.00 81.44 160 ASP A O 1
ATOM 1339 N N . GLU A 1 161 ? 2.643 -5.658 -47.744 1.00 85.38 161 GLU A N 1
ATOM 1340 C CA . GLU A 1 161 ? 3.777 -6.534 -48.042 1.00 85.38 161 GLU A CA 1
ATOM 1341 C C . GLU A 1 161 ? 4.672 -5.971 -49.160 1.00 85.38 161 GLU A C 1
ATOM 1343 O O . GLU A 1 161 ? 5.901 -5.974 -49.041 1.00 85.38 161 GLU A O 1
ATOM 1348 N N . LEU A 1 162 ? 4.078 -5.463 -50.243 1.00 86.31 162 LEU A N 1
ATOM 1349 C CA . LEU A 1 162 ? 4.830 -4.890 -51.359 1.00 86.31 162 LEU A CA 1
ATOM 1350 C C . LEU A 1 162 ? 5.601 -3.632 -50.933 1.00 86.31 162 LEU A C 1
ATOM 1352 O O . LEU A 1 162 ? 6.772 -3.470 -51.287 1.00 86.31 162 LEU A O 1
ATOM 1356 N N . ASN A 1 163 ? 4.978 -2.782 -50.117 1.00 85.06 163 ASN A N 1
ATOM 1357 C CA . ASN A 1 163 ? 5.610 -1.602 -49.536 1.00 85.06 163 ASN A CA 1
ATOM 1358 C C . ASN A 1 163 ? 6.797 -1.983 -48.647 1.00 85.06 163 ASN A C 1
ATOM 1360 O O . ASN A 1 163 ? 7.874 -1.398 -48.773 1.00 85.06 163 ASN A O 1
ATOM 1364 N N . TYR A 1 164 ? 6.646 -3.013 -47.810 1.00 84.88 164 TYR A N 1
ATOM 1365 C CA . TYR A 1 164 ? 7.743 -3.545 -47.003 1.00 84.88 164 TYR A CA 1
ATOM 1366 C C . TYR A 1 164 ? 8.914 -4.041 -47.865 1.00 84.88 164 TYR A C 1
ATOM 1368 O O . TYR A 1 164 ? 10.073 -3.714 -47.593 1.00 84.88 164 TYR A O 1
ATOM 1376 N N . ILE A 1 165 ? 8.628 -4.788 -48.936 1.00 86.38 165 ILE A N 1
ATOM 1377 C CA . ILE A 1 165 ? 9.653 -5.284 -49.867 1.00 86.38 165 ILE A CA 1
ATOM 1378 C C . ILE A 1 165 ? 10.385 -4.120 -50.546 1.00 86.38 165 ILE A C 1
ATOM 1380 O O . ILE A 1 165 ? 11.613 -4.154 -50.664 1.00 86.38 165 ILE A O 1
ATOM 1384 N N . ASN A 1 166 ? 9.664 -3.080 -50.965 1.00 87.12 166 ASN A N 1
ATOM 1385 C CA . ASN A 1 166 ? 10.255 -1.903 -51.599 1.00 87.12 166 ASN A CA 1
ATOM 1386 C C . ASN A 1 166 ? 11.147 -1.118 -50.629 1.00 87.12 166 ASN A C 1
ATOM 1388 O O . ASN A 1 166 ? 12.298 -0.840 -50.965 1.00 87.12 166 ASN A O 1
ATOM 1392 N N . MET A 1 167 ? 10.679 -0.864 -49.403 1.00 84.38 167 MET A N 1
ATOM 1393 C CA . MET A 1 167 ? 11.483 -0.217 -48.359 1.00 84.38 167 MET A CA 1
ATOM 1394 C C . MET A 1 167 ? 12.759 -1.008 -48.049 1.00 84.38 167 MET A C 1
ATOM 1396 O O . MET A 1 167 ? 13.837 -0.427 -47.911 1.00 84.38 167 MET A O 1
ATOM 1400 N N . LYS A 1 168 ? 12.668 -2.343 -47.995 1.00 87.00 168 LYS A N 1
ATOM 1401 C CA . LYS A 1 168 ? 13.830 -3.213 -47.778 1.00 87.00 168 LYS A CA 1
ATOM 1402 C C . LYS A 1 168 ? 14.833 -3.121 -48.932 1.00 87.00 168 LYS A C 1
ATOM 1404 O O . LYS A 1 168 ? 16.021 -2.934 -48.691 1.00 87.00 168 LYS A O 1
ATOM 1409 N N . ARG A 1 169 ? 14.361 -3.159 -50.183 1.00 87.56 169 ARG A N 1
ATOM 1410 C CA . ARG A 1 169 ? 15.215 -2.986 -51.372 1.00 87.56 169 ARG A CA 1
ATOM 1411 C C . ARG A 1 169 ? 15.913 -1.626 -51.396 1.00 87.56 169 ARG A C 1
ATOM 1413 O O . ARG A 1 169 ? 17.065 -1.546 -51.815 1.00 87.56 169 ARG A O 1
ATOM 1420 N N . GLU A 1 170 ? 15.237 -0.557 -50.983 1.00 84.56 170 GLU A N 1
ATOM 1421 C CA . GLU A 1 170 ? 15.841 0.778 -50.897 1.00 84.56 170 GLU A CA 1
ATOM 1422 C C . GLU A 1 170 ? 16.899 0.871 -49.799 1.00 84.56 170 GLU A C 1
ATOM 1424 O O . GLU A 1 170 ? 17.986 1.399 -50.046 1.00 84.56 170 GLU A O 1
ATOM 1429 N N . LYS A 1 171 ? 16.628 0.292 -48.624 1.00 86.50 171 LYS A N 1
ATOM 1430 C CA . LYS A 1 171 ? 17.612 0.173 -47.543 1.00 86.50 171 LYS A CA 1
ATOM 1431 C C . LYS A 1 171 ? 18.865 -0.569 -48.024 1.00 86.50 171 LYS A C 1
ATOM 1433 O O . LYS A 1 171 ? 19.967 -0.051 -47.870 1.00 86.50 171 LYS A O 1
ATOM 1438 N N . ASP A 1 172 ? 18.697 -1.707 -48.697 1.00 84.94 172 ASP A N 1
ATOM 1439 C CA . ASP A 1 172 ? 19.811 -2.515 -49.209 1.00 84.94 172 ASP A CA 1
ATOM 1440 C C . ASP A 1 172 ? 20.638 -1.763 -50.273 1.00 84.94 172 ASP A C 1
ATOM 1442 O O . ASP A 1 172 ? 21.862 -1.899 -50.336 1.00 84.94 172 ASP A O 1
ATOM 1446 N N . LYS A 1 173 ? 19.998 -0.928 -51.108 1.00 85.44 173 LYS A N 1
ATOM 1447 C CA . LYS A 1 173 ? 20.700 -0.057 -52.072 1.00 85.44 173 LYS A CA 1
ATOM 1448 C C . LYS A 1 173 ? 21.557 1.003 -51.374 1.00 85.44 173 LYS A C 1
ATOM 1450 O O . LYS A 1 173 ? 22.675 1.261 -51.822 1.00 85.44 173 LYS A O 1
ATOM 1455 N N . LEU A 1 174 ? 21.048 1.617 -50.305 1.00 80.50 174 LEU A N 1
ATOM 1456 C CA . LEU A 1 174 ? 21.773 2.630 -49.527 1.00 80.50 174 LEU A CA 1
ATOM 1457 C C . LEU A 1 174 ? 22.914 2.013 -48.707 1.00 80.50 174 LEU A C 1
ATOM 1459 O O . LEU A 1 174 ? 23.997 2.592 -48.617 1.00 80.50 174 LEU A O 1
ATOM 1463 N N . GLU A 1 175 ? 22.709 0.810 -48.177 1.00 79.88 175 GLU A N 1
ATOM 1464 C CA . GLU A 1 175 ? 23.707 0.062 -47.412 1.00 79.88 175 GLU A CA 1
ATOM 1465 C C . GLU A 1 175 ? 24.910 -0.333 -48.288 1.00 79.88 175 GLU A C 1
ATOM 1467 O O . GLU A 1 175 ? 26.059 -0.099 -47.901 1.00 79.88 175 GLU A O 1
ATOM 1472 N N . LYS A 1 176 ? 24.659 -0.786 -49.528 1.00 83.62 176 LYS A N 1
ATOM 1473 C CA . LYS A 1 176 ? 25.697 -1.143 -50.518 1.00 83.62 176 LYS A CA 1
ATOM 1474 C C . LYS A 1 176 ? 26.626 0.007 -50.921 1.00 83.62 176 LYS A C 1
ATOM 1476 O O . LYS A 1 176 ? 27.742 -0.251 -51.364 1.00 83.62 176 LYS A O 1
ATOM 1481 N N . ARG A 1 177 ? 26.208 1.270 -50.779 1.00 74.88 177 ARG A N 1
ATOM 1482 C CA . ARG A 1 177 ? 27.062 2.433 -51.097 1.00 74.88 177 ARG A CA 1
ATOM 1483 C C . ARG A 1 177 ? 28.166 2.667 -50.056 1.00 74.88 177 ARG A C 1
ATOM 1485 O O . ARG A 1 177 ? 29.177 3.279 -50.387 1.00 74.88 177 ARG A O 1
ATOM 1492 N N . GLY A 1 178 ? 28.019 2.133 -48.839 1.00 69.25 178 GLY A N 1
ATOM 1493 C CA . GLY A 1 178 ? 28.989 2.268 -47.748 1.00 69.25 178 GLY A CA 1
ATOM 1494 C C . GLY A 1 178 ? 28.892 3.608 -47.005 1.00 69.25 178 GLY A C 1
ATOM 1495 O O . GLY A 1 178 ? 28.596 4.644 -47.592 1.00 69.25 178 GLY A O 1
ATOM 1496 N N . TYR A 1 179 ? 29.125 3.594 -45.688 1.00 63.19 179 TYR A N 1
ATOM 1497 C CA . TYR A 1 179 ? 28.913 4.749 -44.795 1.00 63.19 179 TYR A CA 1
ATOM 1498 C C . TYR A 1 179 ? 29.709 5.999 -45.204 1.00 63.19 179 TYR A C 1
ATOM 1500 O O . TYR A 1 179 ? 29.174 7.100 -45.221 1.00 63.19 179 TYR A O 1
ATOM 1508 N N . ARG A 1 180 ? 30.967 5.821 -45.629 1.00 61.75 180 ARG A N 1
ATOM 1509 C CA . ARG A 1 180 ? 31.876 6.923 -45.997 1.00 61.75 180 ARG A CA 1
ATOM 1510 C C . ARG A 1 180 ? 31.552 7.604 -47.337 1.00 61.75 180 ARG A C 1
ATOM 1512 O O . ARG A 1 180 ? 32.168 8.613 -47.647 1.00 61.75 180 ARG A O 1
ATOM 1519 N N . LYS A 1 181 ? 30.638 7.047 -48.142 1.00 67.94 181 LYS A N 1
ATOM 1520 C CA . LYS A 1 181 ? 30.257 7.579 -49.467 1.00 67.94 181 LYS A CA 1
ATOM 1521 C C . LYS A 1 181 ? 28.834 8.151 -49.502 1.00 67.94 181 LYS A C 1
ATOM 1523 O O . LYS A 1 181 ? 28.385 8.570 -50.565 1.00 67.94 181 LYS A O 1
ATOM 1528 N N . ARG A 1 182 ? 28.111 8.123 -48.376 1.00 74.19 182 ARG A N 1
ATOM 1529 C CA . ARG A 1 182 ? 26.737 8.628 -48.255 1.00 74.19 182 ARG A CA 1
ATOM 1530 C C . ARG A 1 182 ? 26.742 10.077 -47.786 1.00 74.19 182 ARG A C 1
ATOM 1532 O O . ARG A 1 182 ? 27.487 10.426 -46.876 1.00 74.19 182 ARG A O 1
ATOM 1539 N N . SER A 1 183 ? 25.880 10.896 -48.378 1.00 77.44 183 SER A N 1
ATOM 1540 C CA . SER A 1 183 ? 25.586 12.236 -47.861 1.00 77.44 183 SER A CA 1
ATOM 1541 C C . SER A 1 183 ? 24.767 12.169 -46.565 1.00 77.44 183 SER A C 1
ATOM 1543 O O . SER A 1 183 ? 24.034 11.203 -46.333 1.00 77.44 183 SER A O 1
ATOM 1545 N N . ASP A 1 184 ? 24.806 13.224 -45.748 1.00 75.62 184 ASP A N 1
ATOM 1546 C CA . ASP A 1 184 ? 24.030 13.298 -44.498 1.00 75.62 184 ASP A CA 1
ATOM 1547 C C . ASP A 1 184 ? 22.521 13.111 -44.729 1.00 75.62 184 ASP A C 1
ATOM 1549 O O . ASP A 1 184 ? 21.845 12.421 -43.966 1.00 75.62 184 ASP A O 1
ATOM 1553 N N . LYS A 1 185 ? 21.998 13.619 -45.855 1.00 78.31 185 LYS A N 1
ATOM 1554 C CA . LYS A 1 185 ? 20.598 13.423 -46.270 1.00 78.31 185 LYS A CA 1
ATOM 1555 C C . LYS A 1 185 ? 20.271 11.963 -46.593 1.00 78.31 185 LYS A C 1
ATOM 1557 O O . LYS A 1 185 ? 19.153 11.512 -46.351 1.00 78.31 185 LYS A O 1
ATOM 1562 N N . GLU A 1 186 ? 21.209 11.213 -47.166 1.00 75.75 186 GLU A N 1
ATOM 1563 C CA . GLU A 1 186 ? 21.033 9.780 -47.435 1.00 75.75 186 GLU A CA 1
ATOM 1564 C C . GLU A 1 186 ? 21.135 8.948 -46.152 1.00 75.75 186 GLU A C 1
ATOM 1566 O O . GLU A 1 186 ? 20.399 7.973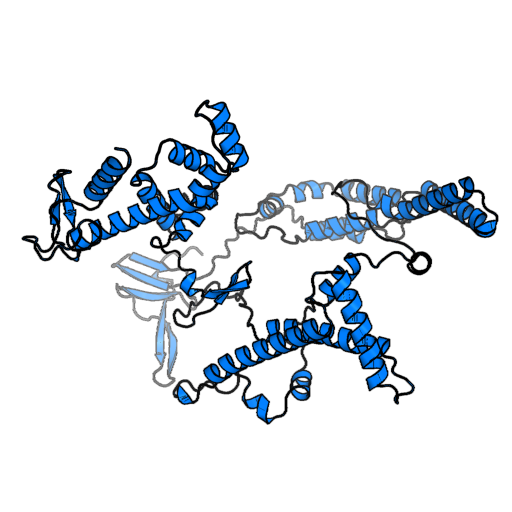 -46.005 1.00 75.75 186 GLU A O 1
ATOM 1571 N N . ASN A 1 187 ? 21.976 9.361 -45.200 1.00 76.31 187 ASN A N 1
ATOM 1572 C CA . ASN A 1 187 ? 22.041 8.753 -43.871 1.00 76.31 187 ASN A CA 1
ATOM 1573 C C . ASN A 1 187 ? 20.737 8.973 -43.093 1.00 76.31 187 ASN A C 1
ATOM 1575 O O . ASN A 1 187 ? 20.175 8.017 -42.561 1.00 76.31 187 ASN A O 1
ATOM 1579 N N . GLU A 1 188 ? 20.183 10.187 -43.111 1.00 79.31 188 GLU A N 1
ATOM 1580 C CA . GLU A 1 188 ? 18.887 10.485 -42.491 1.00 79.31 188 GLU A CA 1
ATOM 1581 C C . GLU A 1 188 ? 17.742 9.671 -43.125 1.00 79.31 188 GLU A C 1
ATOM 1583 O O . GLU A 1 188 ? 16.902 9.109 -42.417 1.00 79.31 188 GLU A O 1
ATOM 1588 N N . LYS A 1 189 ? 17.727 9.537 -44.461 1.00 83.06 189 LYS A N 1
ATOM 1589 C CA . LYS A 1 189 ? 16.777 8.660 -45.171 1.00 83.06 189 LYS A CA 1
ATOM 1590 C C . LYS A 1 189 ? 16.930 7.196 -44.760 1.00 83.06 189 LYS A C 1
ATOM 1592 O O . LYS A 1 189 ? 15.924 6.520 -44.563 1.00 83.06 189 LYS A O 1
ATOM 1597 N N . MET A 1 190 ? 18.158 6.715 -44.587 1.00 78.62 190 MET A N 1
ATOM 1598 C CA . MET A 1 190 ? 18.424 5.347 -44.147 1.00 78.62 190 MET A CA 1
ATOM 1599 C C . MET A 1 190 ? 17.919 5.098 -42.719 1.00 78.62 190 MET A C 1
ATOM 1601 O O . MET A 1 190 ? 17.240 4.098 -42.493 1.00 78.62 190 MET A O 1
ATOM 1605 N N . TYR A 1 191 ? 18.141 6.025 -41.782 1.00 77.25 191 TYR A N 1
ATOM 1606 C CA . TYR A 1 191 ? 17.580 5.929 -40.428 1.00 77.25 191 TYR A CA 1
ATOM 1607 C C . TYR A 1 191 ? 16.046 5.950 -40.425 1.00 77.25 191 TYR A C 1
ATOM 1609 O O . TYR A 1 191 ? 15.417 5.156 -39.723 1.00 77.25 191 TYR A O 1
ATOM 1617 N N . LYS A 1 192 ? 15.424 6.798 -41.256 1.00 82.00 192 LYS A N 1
ATOM 1618 C CA . LYS A 1 192 ? 13.962 6.825 -41.424 1.00 82.00 192 LYS A CA 1
ATOM 1619 C C . LYS A 1 192 ? 13.427 5.504 -41.982 1.00 82.00 192 LYS A C 1
ATOM 1621 O O . LYS A 1 192 ? 12.450 4.988 -41.447 1.00 82.00 192 LYS A O 1
ATOM 1626 N N . LEU A 1 193 ? 14.080 4.923 -42.990 1.00 80.81 193 LEU A N 1
ATOM 1627 C CA . LEU A 1 193 ? 13.708 3.619 -43.552 1.00 80.81 193 LEU A CA 1
ATOM 1628 C C . LEU A 1 193 ? 13.856 2.487 -42.529 1.00 80.81 193 LEU A C 1
ATOM 1630 O O . LEU A 1 193 ? 12.954 1.666 -42.407 1.00 80.81 193 LEU A O 1
ATOM 1634 N N . ILE A 1 194 ? 14.942 2.464 -41.750 1.00 78.50 194 ILE A N 1
ATOM 1635 C CA . ILE A 1 194 ? 15.146 1.476 -40.677 1.00 78.50 194 ILE A CA 1
ATOM 1636 C C . ILE A 1 194 ? 14.029 1.579 -39.633 1.00 78.50 194 ILE A C 1
ATOM 1638 O O . ILE A 1 194 ? 13.431 0.566 -39.269 1.00 78.50 194 ILE A O 1
ATOM 1642 N N . ASN A 1 195 ? 13.692 2.796 -39.201 1.00 77.19 195 ASN A N 1
ATOM 1643 C CA . ASN A 1 195 ? 12.596 3.022 -38.262 1.00 77.19 195 ASN A CA 1
ATOM 1644 C C . ASN A 1 195 ? 11.243 2.589 -38.842 1.00 77.19 195 ASN A C 1
ATOM 1646 O O . ASN A 1 195 ? 10.480 1.917 -38.156 1.00 77.19 195 ASN A O 1
ATOM 1650 N N . LEU A 1 196 ? 10.953 2.903 -40.107 1.00 76.06 196 LEU A N 1
ATOM 1651 C CA . LEU A 1 196 ? 9.706 2.500 -40.764 1.00 76.06 196 LEU A CA 1
ATOM 1652 C C . LEU A 1 196 ? 9.596 0.977 -40.928 1.00 76.06 196 LEU A C 1
ATOM 1654 O O . LEU A 1 196 ? 8.547 0.412 -40.624 1.00 76.06 196 LEU A O 1
ATOM 1658 N N . ILE A 1 197 ? 10.677 0.298 -41.323 1.00 78.06 197 ILE A N 1
ATOM 1659 C CA . ILE A 1 197 ? 10.740 -1.168 -41.445 1.00 78.06 197 ILE A CA 1
ATOM 1660 C C . ILE A 1 197 ? 10.540 -1.834 -40.076 1.00 78.06 197 ILE A C 1
ATOM 1662 O O . ILE A 1 197 ? 9.751 -2.773 -39.960 1.00 78.06 197 ILE A O 1
ATOM 1666 N N . ASN A 1 198 ? 11.192 -1.318 -39.029 1.00 69.88 198 ASN A N 1
ATOM 1667 C CA . ASN A 1 198 ? 11.041 -1.812 -37.656 1.00 69.88 198 ASN A CA 1
ATOM 1668 C C . ASN A 1 198 ? 9.626 -1.568 -37.103 1.00 69.88 198 ASN A C 1
ATOM 1670 O O . ASN A 1 198 ? 9.100 -2.382 -36.342 1.00 69.88 198 ASN A O 1
ATOM 1674 N N . CYS A 1 199 ? 8.991 -0.466 -37.502 1.00 63.53 199 CYS A N 1
ATOM 1675 C CA . CYS A 1 199 ? 7.632 -0.127 -37.102 1.00 63.53 199 CYS A CA 1
ATOM 1676 C C . CYS A 1 199 ? 6.559 -0.893 -37.888 1.00 63.53 199 CYS A C 1
ATOM 1678 O O . CYS A 1 199 ? 5.493 -1.123 -37.329 1.00 63.53 199 CYS A O 1
ATOM 1680 N N . CYS A 1 200 ? 6.803 -1.347 -39.123 1.00 61.56 200 CYS A N 1
ATOM 1681 C CA . CYS A 1 200 ? 5.806 -2.105 -39.898 1.00 61.56 200 CYS A CA 1
ATOM 1682 C C . CYS A 1 200 ? 5.323 -3.371 -39.170 1.00 61.56 200 CYS A C 1
ATOM 1684 O O . CYS A 1 200 ? 4.133 -3.664 -39.181 1.00 61.56 200 CYS A O 1
ATOM 1686 N N . HIS A 1 201 ? 6.207 -4.078 -38.456 1.00 52.84 201 HIS A N 1
ATOM 1687 C CA . HIS A 1 201 ? 5.817 -5.248 -37.655 1.00 52.84 201 HIS A CA 1
ATOM 1688 C C . HIS A 1 201 ? 5.202 -4.886 -36.291 1.00 52.84 201 HIS A C 1
ATOM 1690 O O . HIS A 1 201 ? 4.372 -5.629 -35.779 1.00 52.84 201 HIS A O 1
ATOM 1696 N N . LYS A 1 202 ? 5.543 -3.724 -35.716 1.00 53.56 202 LYS A N 1
ATOM 1697 C CA . LYS A 1 202 ? 4.989 -3.255 -34.430 1.00 53.56 202 LYS A CA 1
ATOM 1698 C C . LYS A 1 202 ? 3.635 -2.550 -34.570 1.00 53.56 202 LYS A C 1
ATOM 1700 O O . LYS A 1 202 ? 2.819 -2.586 -33.652 1.00 53.56 202 LYS A O 1
ATOM 1705 N N . ASN A 1 203 ? 3.370 -1.927 -35.717 1.00 46.84 203 ASN A N 1
ATOM 1706 C CA . ASN A 1 203 ? 2.186 -1.098 -35.946 1.00 46.84 203 ASN A CA 1
ATOM 1707 C C . ASN A 1 203 ? 0.904 -1.903 -36.215 1.00 46.84 203 ASN A C 1
ATOM 1709 O O . ASN A 1 203 ? -0.181 -1.368 -35.986 1.00 46.84 203 ASN A O 1
ATOM 1713 N N . LEU A 1 204 ? 1.000 -3.170 -36.643 1.00 46.88 204 LEU A N 1
ATOM 1714 C CA . LEU A 1 204 ? -0.164 -4.064 -36.776 1.00 46.88 204 LEU A CA 1
ATOM 1715 C C . LEU A 1 204 ? -0.703 -4.528 -35.415 1.00 46.88 204 LEU A C 1
ATOM 1717 O O . LEU A 1 204 ? -1.912 -4.636 -35.236 1.00 46.88 204 LEU A O 1
ATOM 1721 N N . VAL A 1 205 ? 0.185 -4.689 -34.432 1.00 43.47 205 VAL A N 1
ATOM 1722 C CA . VAL A 1 205 ? -0.140 -5.103 -33.055 1.00 43.47 205 VAL A CA 1
ATOM 1723 C C . VAL A 1 205 ? -0.637 -3.930 -32.192 1.00 43.47 205 VAL A C 1
ATOM 1725 O O . VAL A 1 205 ? -1.317 -4.132 -31.190 1.00 43.47 205 VAL A O 1
ATOM 1728 N N . LYS A 1 206 ? -0.348 -2.678 -32.579 1.00 39.22 206 LYS A N 1
ATOM 1729 C CA . LYS A 1 206 ? -0.543 -1.479 -31.737 1.00 39.22 206 LYS A CA 1
ATOM 1730 C C . LYS A 1 206 ? -1.554 -0.454 -32.261 1.00 39.22 206 LYS A C 1
ATOM 1732 O O . LYS A 1 206 ? -1.373 0.749 -32.063 1.00 39.22 206 LYS A O 1
ATOM 1737 N N . ARG A 1 207 ? -2.669 -0.866 -32.873 1.00 37.62 207 ARG A N 1
ATOM 1738 C CA . ARG A 1 207 ? -3.804 0.062 -33.065 1.00 37.62 207 ARG A CA 1
ATOM 1739 C C . ARG A 1 207 ? -4.814 -0.048 -31.916 1.00 37.62 207 ARG A C 1
ATOM 1741 O O . ARG A 1 207 ? -5.703 -0.883 -31.938 1.00 37.62 207 ARG A O 1
ATOM 1748 N N . LYS A 1 208 ? -4.673 0.914 -30.986 1.00 40.69 208 LYS A N 1
ATOM 1749 C CA . LYS A 1 208 ? -5.495 1.262 -29.803 1.00 40.69 208 LYS A CA 1
ATOM 1750 C C . LYS A 1 208 ? -5.292 0.396 -28.545 1.00 40.69 208 LYS A C 1
ATOM 1752 O O . LYS A 1 208 ? -6.140 -0.415 -28.229 1.00 40.69 208 LYS A O 1
ATOM 1757 N N . ILE A 1 209 ? -4.260 0.711 -27.757 1.00 29.00 209 ILE A N 1
ATOM 1758 C CA . ILE A 1 209 ? -4.419 1.362 -26.440 1.00 29.00 209 ILE A CA 1
ATOM 1759 C C . ILE A 1 209 ? -3.217 2.309 -26.261 1.00 29.00 209 ILE A C 1
ATOM 1761 O O . ILE A 1 209 ? -2.068 1.885 -26.358 1.00 29.00 209 ILE A O 1
ATOM 1765 N N . LYS A 1 210 ? -3.462 3.605 -26.029 1.00 29.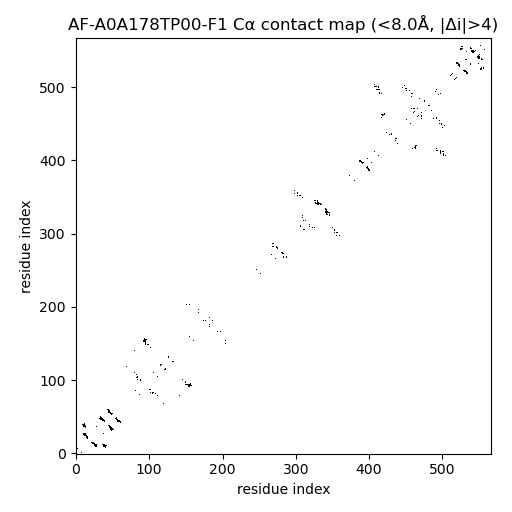02 210 LYS A N 1
ATOM 1766 C CA . LYS A 1 210 ? -2.418 4.523 -25.552 1.00 29.02 210 LYS A CA 1
ATOM 1767 C C . LYS A 1 210 ? -2.244 4.293 -24.050 1.00 29.02 210 LYS A C 1
ATOM 1769 O O . LYS A 1 210 ? -3.071 4.753 -23.272 1.00 29.02 210 LYS A O 1
ATOM 1774 N N . PHE A 1 211 ? -1.172 3.612 -23.666 1.00 29.28 211 PHE A N 1
ATOM 1775 C CA . PHE A 1 211 ? -0.579 3.725 -22.333 1.00 29.28 211 PHE A CA 1
ATOM 1776 C C . PHE A 1 211 ? 0.710 4.555 -22.447 1.00 29.28 211 PHE A C 1
ATOM 1778 O O . PHE A 1 211 ? 1.365 4.476 -23.490 1.00 29.28 211 PHE A O 1
ATOM 1785 N N . PRO A 1 212 ? 1.068 5.365 -21.433 1.00 31.72 212 PRO A N 1
ATOM 1786 C CA . PRO A 1 212 ? 2.303 6.140 -21.458 1.00 31.72 212 PRO A CA 1
ATOM 1787 C C . PRO A 1 212 ? 3.520 5.201 -21.504 1.00 31.72 212 PRO A C 1
ATOM 1789 O O . PRO A 1 212 ? 3.644 4.287 -20.692 1.00 31.72 212 PRO A O 1
ATOM 1792 N N . ASP A 1 213 ? 4.343 5.428 -22.526 1.00 36.62 213 ASP A N 1
ATOM 1793 C CA . ASP A 1 213 ? 5.688 4.933 -22.830 1.00 36.62 213 ASP A CA 1
ATOM 1794 C C . ASP A 1 213 ? 6.152 3.614 -22.191 1.00 36.62 213 ASP A C 1
ATOM 1796 O O . ASP A 1 213 ? 6.729 3.568 -21.105 1.00 36.62 213 ASP A O 1
ATOM 1800 N N . LYS A 1 214 ? 6.065 2.538 -22.982 1.00 33.78 214 LYS A N 1
ATOM 1801 C CA . LYS A 1 214 ? 7.088 1.484 -22.982 1.00 33.78 214 LYS A CA 1
ATOM 1802 C C . LYS A 1 214 ? 7.631 1.296 -24.392 1.00 33.78 214 LYS A C 1
ATOM 1804 O O . LYS A 1 214 ? 6.944 0.817 -25.296 1.00 33.78 214 LYS A O 1
ATOM 1809 N N . VAL A 1 215 ? 8.881 1.712 -24.553 1.00 31.78 215 VAL A N 1
ATOM 1810 C CA . VAL A 1 215 ? 9.694 1.520 -25.750 1.00 31.78 215 VAL A CA 1
ATOM 1811 C C . VAL A 1 215 ? 10.010 0.031 -25.883 1.00 31.78 215 VAL A C 1
ATOM 1813 O O . VAL A 1 215 ? 10.645 -0.564 -25.020 1.00 31.78 215 VAL A O 1
ATOM 1816 N N . GLU A 1 216 ? 9.572 -0.582 -26.980 1.00 34.06 216 GLU A N 1
ATOM 1817 C CA . GLU A 1 216 ? 10.071 -1.890 -27.404 1.00 34.06 216 GLU A CA 1
ATOM 1818 C C . GLU A 1 216 ? 11.425 -1.716 -28.090 1.00 34.06 216 GLU A C 1
ATOM 1820 O O . GLU A 1 216 ? 11.513 -1.086 -29.149 1.00 34.06 216 GLU A O 1
ATOM 1825 N N . LEU A 1 217 ? 12.454 -2.355 -27.545 1.00 35.28 217 LEU A N 1
ATOM 1826 C CA . LEU A 1 217 ? 13.759 -2.511 -28.175 1.00 35.28 217 LEU A CA 1
ATOM 1827 C C . LEU A 1 217 ? 13.741 -3.733 -29.102 1.00 35.28 217 LEU A C 1
ATOM 1829 O O . LEU A 1 217 ? 13.615 -4.869 -28.662 1.00 35.28 217 LEU A O 1
ATOM 1833 N N . THR A 1 218 ? 13.877 -3.490 -30.402 1.00 38.25 218 THR A N 1
ATOM 1834 C CA . THR A 1 218 ? 14.262 -4.501 -31.396 1.00 38.25 218 THR A CA 1
ATOM 1835 C C . THR A 1 218 ? 15.491 -3.991 -32.130 1.00 38.25 218 THR A C 1
ATOM 1837 O O . THR A 1 218 ? 15.483 -2.845 -32.576 1.00 38.25 218 THR A O 1
ATOM 1840 N N . GLY A 1 219 ? 16.474 -4.870 -32.326 1.00 36.59 219 GLY A N 1
ATOM 1841 C CA . GLY A 1 219 ? 17.463 -4.757 -33.397 1.00 36.59 219 GLY A CA 1
ATOM 1842 C C . GLY A 1 219 ? 18.863 -4.311 -32.972 1.00 36.59 219 GLY A C 1
ATOM 1843 O O . GLY A 1 219 ? 19.107 -3.130 -32.774 1.00 36.59 219 GLY A O 1
ATOM 1844 N N . ASN A 1 220 ? 19.763 -5.297 -32.957 1.00 41.94 220 ASN A N 1
ATOM 1845 C CA . ASN A 1 220 ? 21.223 -5.239 -33.089 1.00 41.94 220 ASN A CA 1
ATOM 1846 C C . ASN A 1 220 ? 22.061 -4.580 -31.972 1.00 41.94 220 ASN A C 1
ATOM 1848 O O . ASN A 1 220 ? 22.408 -3.403 -32.000 1.00 41.94 220 ASN A O 1
ATOM 1852 N N . VAL A 1 221 ? 22.463 -5.428 -31.023 1.00 36.16 221 VAL A N 1
ATOM 1853 C CA . VAL A 1 221 ? 23.363 -5.143 -29.891 1.00 36.16 221 VAL A CA 1
ATOM 1854 C C . VAL A 1 221 ? 24.782 -4.779 -30.356 1.00 36.16 221 VAL A C 1
ATOM 1856 O O . VAL A 1 221 ? 25.397 -3.878 -29.798 1.00 36.16 221 VAL A O 1
ATOM 1859 N N . ALA A 1 222 ? 25.268 -5.392 -31.438 1.00 38.69 222 ALA A N 1
ATOM 1860 C CA . ALA A 1 222 ? 26.657 -5.256 -31.885 1.00 38.69 222 ALA A CA 1
ATOM 1861 C C . ALA A 1 222 ? 27.008 -3.884 -32.503 1.00 38.69 222 ALA A C 1
ATOM 1863 O O . ALA A 1 222 ? 28.179 -3.512 -32.552 1.00 38.69 222 ALA A O 1
ATOM 1864 N N . GLU A 1 223 ? 26.020 -3.119 -32.983 1.00 40.22 223 GLU A N 1
ATOM 1865 C CA . GLU A 1 223 ? 26.259 -1.758 -33.496 1.00 40.22 223 GLU A CA 1
ATOM 1866 C C . GLU A 1 223 ? 26.276 -0.712 -32.371 1.00 40.22 223 GLU A C 1
ATOM 1868 O O . GLU A 1 223 ? 27.005 0.269 -32.475 1.00 40.22 223 GLU A O 1
ATOM 1873 N N . ARG A 1 224 ? 25.566 -0.954 -31.257 1.00 35.84 224 ARG A N 1
ATOM 1874 C CA . ARG A 1 224 ? 25.506 -0.037 -30.102 1.00 35.84 224 ARG A CA 1
ATOM 1875 C C . ARG A 1 224 ? 26.767 -0.061 -29.239 1.00 35.84 224 ARG A C 1
ATOM 1877 O O . ARG A 1 224 ? 27.118 0.947 -28.637 1.00 35.84 224 ARG A O 1
ATOM 1884 N N . GLU A 1 225 ? 27.476 -1.186 -29.219 1.00 36.31 225 GLU A N 1
ATOM 1885 C CA . GLU A 1 225 ? 28.738 -1.332 -28.481 1.00 36.31 225 GLU A CA 1
ATOM 1886 C C . GLU A 1 225 ? 29.900 -0.544 -29.112 1.00 36.31 225 GLU A C 1
ATOM 1888 O O . GLU A 1 225 ? 30.857 -0.206 -28.418 1.00 36.31 225 GLU A O 1
ATOM 1893 N N . LYS A 1 226 ? 29.817 -0.195 -30.406 1.00 38.56 226 LYS A N 1
ATOM 1894 C CA . LYS A 1 226 ? 30.865 0.578 -31.097 1.00 38.56 226 LYS A CA 1
ATOM 1895 C C . LYS A 1 226 ? 30.873 2.071 -30.756 1.00 38.56 226 LYS A C 1
ATOM 1897 O O . LYS A 1 226 ? 31.902 2.707 -30.965 1.00 38.56 226 LYS A O 1
ATOM 1902 N N . GLU A 1 227 ? 29.774 2.622 -30.241 1.00 32.25 227 GLU A N 1
ATOM 1903 C CA . GLU A 1 227 ? 29.623 4.067 -29.987 1.00 32.25 227 GLU A CA 1
ATOM 1904 C C . GLU A 1 227 ? 29.732 4.455 -28.500 1.00 32.25 227 GLU A C 1
ATOM 1906 O O . GLU A 1 227 ? 29.667 5.634 -28.167 1.00 32.25 227 GLU A O 1
ATOM 1911 N N . GLY A 1 228 ? 30.001 3.497 -27.603 1.00 33.41 228 GLY A N 1
ATOM 1912 C CA . GLY A 1 228 ? 30.378 3.795 -26.215 1.00 33.41 228 GLY A CA 1
ATOM 1913 C C . GLY A 1 228 ? 29.240 4.265 -25.301 1.00 33.41 228 GLY A C 1
ATOM 1914 O O . GLY A 1 228 ? 29.507 4.940 -24.306 1.00 33.41 228 GLY A O 1
ATOM 1915 N N . ASP A 1 229 ? 27.991 3.894 -25.594 1.00 28.86 229 ASP A N 1
ATOM 1916 C CA . ASP A 1 229 ? 26.842 4.254 -24.762 1.00 28.86 229 ASP A CA 1
ATOM 1917 C C . ASP A 1 229 ? 26.636 3.284 -23.585 1.00 28.86 229 ASP A C 1
ATOM 1919 O O . ASP A 1 229 ? 26.607 2.060 -23.718 1.00 28.86 229 ASP A O 1
ATOM 1923 N N . PHE A 1 230 ? 26.508 3.867 -22.395 1.00 29.48 230 PHE A N 1
ATOM 1924 C CA . PHE A 1 230 ? 26.439 3.187 -21.107 1.00 29.48 230 PHE A CA 1
ATOM 1925 C C . PHE A 1 230 ? 25.259 2.207 -20.998 1.00 29.48 230 PHE A C 1
ATOM 1927 O O . PHE A 1 230 ? 24.126 2.506 -21.371 1.00 29.48 230 PHE A O 1
ATOM 1934 N N . VAL A 1 231 ? 25.538 1.057 -20.372 1.00 32.00 231 VAL A N 1
ATOM 1935 C CA . VAL A 1 231 ? 24.579 0.034 -19.926 1.00 32.00 231 VAL A CA 1
ATOM 1936 C C . VAL A 1 231 ? 23.376 0.691 -19.240 1.00 32.00 231 VAL A C 1
ATOM 1938 O O . VAL A 1 231 ? 23.493 1.226 -18.135 1.00 32.00 231 VAL A O 1
ATOM 1941 N N . ASN A 1 232 ? 22.212 0.658 -19.893 1.00 37.22 232 ASN A N 1
ATOM 1942 C CA . ASN A 1 232 ? 20.993 1.241 -19.349 1.00 37.22 232 ASN A CA 1
ATOM 1943 C C . ASN A 1 232 ? 20.394 0.340 -18.248 1.00 37.22 232 ASN A C 1
ATOM 1945 O O . ASN A 1 232 ? 20.374 -0.889 -18.327 1.00 37.22 232 ASN A O 1
ATOM 1949 N N . THR A 1 233 ? 19.862 1.012 -17.233 1.00 49.28 233 THR A N 1
ATOM 1950 C CA . THR A 1 233 ? 19.174 0.597 -16.001 1.00 49.28 233 THR A CA 1
ATOM 1951 C C . THR A 1 233 ? 18.193 -0.586 -16.105 1.00 49.28 233 THR A C 1
ATOM 1953 O O . THR A 1 233 ? 17.881 -1.214 -15.093 1.00 49.28 233 THR A O 1
ATOM 1956 N N . GLU A 1 234 ? 17.724 -0.945 -17.300 1.00 39.19 234 GLU A N 1
ATOM 1957 C CA . GLU A 1 234 ? 16.817 -2.077 -17.520 1.00 39.19 234 GLU A CA 1
ATOM 1958 C C . GLU A 1 234 ? 17.524 -3.438 -17.568 1.00 39.19 234 GLU A C 1
ATOM 1960 O O . GLU A 1 234 ? 16.932 -4.417 -17.123 1.00 39.19 234 GLU A O 1
ATOM 1965 N N . GLU A 1 235 ? 18.792 -3.527 -17.986 1.00 36.59 235 GLU A N 1
ATOM 1966 C CA . GLU A 1 235 ? 19.559 -4.783 -17.890 1.00 36.59 235 GLU A CA 1
ATOM 1967 C C . GLU A 1 235 ? 19.959 -5.067 -16.433 1.00 36.59 235 GLU A C 1
ATOM 1969 O O . GLU A 1 235 ? 19.891 -6.205 -15.966 1.00 36.59 235 GLU A O 1
ATOM 1974 N N . LEU A 1 236 ? 20.249 -4.011 -15.662 1.00 42.78 236 LEU A N 1
ATOM 1975 C CA . LEU A 1 236 ? 20.357 -4.099 -14.205 1.00 42.78 236 LEU A CA 1
ATOM 1976 C C . LEU A 1 236 ? 19.020 -4.532 -13.589 1.00 42.78 236 LEU A C 1
ATOM 1978 O O . LEU A 1 236 ? 19.009 -5.389 -12.709 1.00 42.78 236 LEU A O 1
ATOM 1982 N N . SER A 1 237 ? 17.889 -4.018 -14.084 1.00 42.31 237 SER A N 1
ATOM 1983 C CA . SER A 1 237 ? 16.555 -4.466 -13.667 1.00 42.31 237 SER A CA 1
ATOM 1984 C C . SER A 1 237 ? 16.292 -5.927 -14.043 1.00 42.31 237 SER A C 1
ATOM 1986 O O . SER A 1 237 ? 15.713 -6.649 -13.241 1.00 42.31 237 SER A O 1
ATOM 1988 N N . HIS A 1 238 ? 16.764 -6.406 -15.197 1.00 38.84 238 HIS A N 1
ATOM 1989 C CA . HIS A 1 238 ? 16.605 -7.796 -15.633 1.00 38.84 238 HIS A CA 1
ATOM 1990 C C . HIS A 1 238 ? 17.506 -8.763 -14.861 1.00 38.84 238 HIS A C 1
ATOM 1992 O O . HIS A 1 238 ? 17.062 -9.849 -14.513 1.00 38.84 238 HIS A O 1
ATOM 1998 N N . ARG A 1 239 ? 18.729 -8.362 -14.500 1.00 42.75 239 ARG A N 1
ATOM 1999 C CA . ARG A 1 239 ? 19.598 -9.135 -13.596 1.00 42.75 239 ARG A CA 1
ATOM 2000 C C . ARG A 1 239 ? 19.074 -9.124 -12.161 1.00 42.75 239 ARG A C 1
ATOM 2002 O O . ARG A 1 239 ? 19.121 -10.150 -11.501 1.00 42.75 239 ARG A O 1
ATOM 2009 N N . THR A 1 240 ? 18.476 -8.020 -11.710 1.00 41.66 240 THR A N 1
ATOM 2010 C CA . THR A 1 240 ? 17.777 -7.944 -10.412 1.00 41.66 240 THR A CA 1
ATOM 2011 C C . THR A 1 240 ? 16.464 -8.740 -10.427 1.00 41.66 240 THR A C 1
ATOM 2013 O O . THR A 1 240 ? 16.073 -9.293 -9.406 1.00 41.66 240 THR A O 1
ATOM 2016 N N . LYS A 1 241 ? 15.790 -8.849 -11.581 1.00 40.19 241 LYS A N 1
ATOM 2017 C CA . LYS A 1 241 ? 14.615 -9.711 -11.791 1.00 40.19 241 LYS A CA 1
ATOM 2018 C C . LYS A 1 241 ? 14.986 -11.184 -11.932 1.00 40.19 241 LYS A C 1
ATOM 2020 O O . LYS A 1 241 ? 14.247 -12.002 -11.423 1.00 40.19 241 LYS A O 1
ATOM 2025 N N . ASN A 1 242 ? 16.125 -11.527 -12.525 1.00 38.41 242 ASN A N 1
ATOM 2026 C CA . ASN A 1 242 ? 16.601 -12.911 -12.593 1.00 38.41 242 ASN A CA 1
ATOM 2027 C C . ASN A 1 242 ? 17.264 -13.350 -11.276 1.00 38.41 242 ASN A C 1
ATOM 2029 O O . ASN A 1 242 ? 17.225 -14.523 -10.944 1.00 38.41 242 ASN A O 1
ATOM 2033 N N . ALA A 1 243 ? 17.789 -12.417 -10.474 1.00 42.31 243 ALA A N 1
ATOM 2034 C CA . ALA A 1 243 ? 18.145 -12.653 -9.072 1.00 42.31 243 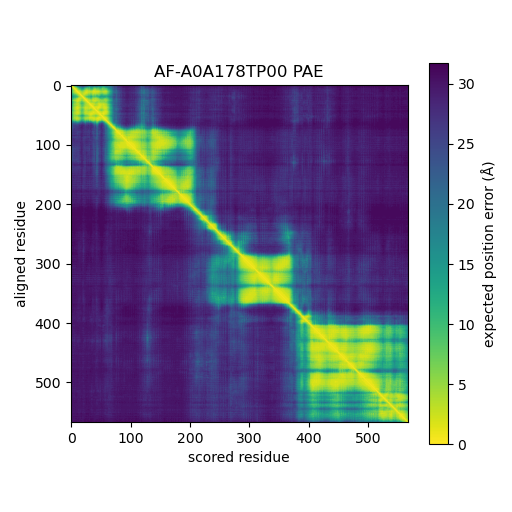ALA A CA 1
ATOM 2035 C C . ALA A 1 243 ? 16.907 -12.827 -8.167 1.00 42.31 243 ALA A C 1
ATOM 2037 O O . ALA A 1 243 ? 17.024 -13.312 -7.041 1.00 42.31 243 ALA A O 1
ATOM 2038 N N . LYS A 1 244 ? 15.697 -12.514 -8.661 1.00 37.56 244 LYS A N 1
ATOM 2039 C CA . LYS A 1 244 ? 14.464 -13.128 -8.153 1.00 37.56 244 LYS A CA 1
ATOM 2040 C C . LYS A 1 244 ? 14.345 -14.519 -8.776 1.00 37.56 244 LYS A C 1
ATOM 2042 O O . LYS A 1 244 ? 13.522 -14.751 -9.650 1.00 37.56 244 LYS A O 1
ATOM 2047 N N . PHE A 1 245 ? 15.202 -15.434 -8.341 1.00 40.84 245 PHE A N 1
ATOM 2048 C CA . PHE A 1 245 ? 14.980 -16.842 -8.616 1.00 40.84 245 PHE A CA 1
ATOM 2049 C C . PHE A 1 245 ? 13.726 -17.290 -7.857 1.00 40.84 245 PHE A C 1
ATOM 2051 O O . PHE A 1 245 ? 13.689 -17.245 -6.623 1.00 40.84 245 PHE A O 1
ATOM 2058 N N . ASP A 1 246 ? 12.715 -17.708 -8.617 1.00 38.28 246 ASP A N 1
ATOM 2059 C CA . ASP A 1 246 ? 11.607 -18.559 -8.183 1.00 38.28 246 ASP A CA 1
ATOM 2060 C C . ASP A 1 246 ? 12.151 -19.950 -7.810 1.00 38.28 246 ASP A C 1
ATOM 2062 O O . ASP A 1 246 ? 11.855 -20.945 -8.465 1.00 38.28 246 ASP A O 1
ATOM 2066 N N . TYR A 1 247 ? 12.982 -20.053 -6.771 1.00 39.94 247 TYR A N 1
ATOM 2067 C CA . TYR A 1 247 ? 13.218 -21.359 -6.163 1.00 39.94 247 TYR A CA 1
ATOM 2068 C C . TYR A 1 247 ? 11.983 -21.701 -5.341 1.00 39.94 247 TYR A C 1
ATOM 2070 O O . TYR A 1 247 ? 11.785 -21.177 -4.240 1.00 39.94 247 TYR A O 1
ATOM 2078 N N . LYS A 1 248 ? 11.137 -22.602 -5.847 1.00 41.75 248 LYS A N 1
ATOM 2079 C CA . LYS A 1 248 ? 10.265 -23.337 -4.937 1.00 41.75 248 LYS A CA 1
ATOM 2080 C C . LYS A 1 248 ? 11.182 -24.192 -4.067 1.00 41.75 248 LYS A C 1
ATOM 2082 O O . LYS A 1 248 ? 12.098 -24.833 -4.566 1.00 41.75 248 LYS A O 1
ATOM 2087 N N . LYS A 1 249 ? 10.938 -24.219 -2.756 1.00 40.94 249 LYS A N 1
ATOM 2088 C CA . LYS A 1 249 ? 11.695 -25.044 -1.792 1.00 40.94 249 LYS A CA 1
ATOM 2089 C C . LYS A 1 249 ? 11.767 -26.532 -2.201 1.00 40.94 249 LYS A C 1
ATOM 2091 O O . LYS A 1 249 ? 12.682 -27.220 -1.780 1.00 40.94 249 LYS A O 1
ATOM 2096 N N . SER A 1 250 ? 10.827 -26.990 -3.034 1.00 44.00 250 SER A N 1
ATOM 2097 C CA . SER A 1 250 ? 10.780 -28.324 -3.648 1.00 44.00 250 SER A CA 1
ATOM 2098 C C . SER A 1 250 ? 11.868 -28.602 -4.687 1.00 44.00 250 SER A C 1
ATOM 2100 O O . SER A 1 250 ? 12.103 -29.761 -5.000 1.00 44.00 250 SER A O 1
ATOM 2102 N N . ASP A 1 251 ? 12.496 -27.564 -5.242 1.00 40.69 251 ASP A N 1
ATOM 2103 C CA . ASP A 1 251 ? 13.399 -27.677 -6.395 1.00 40.69 251 ASP A CA 1
ATOM 2104 C C . ASP A 1 251 ? 14.877 -27.697 -5.964 1.00 40.69 251 ASP A C 1
ATOM 2106 O O . ASP A 1 251 ? 15.780 -27.835 -6.790 1.00 40.69 251 ASP A O 1
ATOM 2110 N N . ILE A 1 252 ? 15.137 -27.564 -4.659 1.00 44.94 252 ILE A N 1
ATOM 2111 C CA . ILE A 1 252 ? 16.464 -27.737 -4.072 1.00 44.94 252 ILE A CA 1
ATOM 2112 C C . ILE A 1 252 ? 16.621 -29.227 -3.768 1.00 44.94 252 ILE A C 1
ATOM 2114 O O . ILE A 1 252 ? 16.095 -29.707 -2.769 1.00 44.94 252 ILE A O 1
ATOM 2118 N N . ASN A 1 253 ? 17.318 -29.951 -4.648 1.00 45.97 253 ASN A N 1
ATOM 2119 C CA . ASN A 1 253 ? 17.701 -31.347 -4.421 1.00 45.97 253 ASN A CA 1
ATOM 2120 C C . ASN A 1 253 ? 18.404 -31.467 -3.054 1.00 45.97 253 ASN A C 1
ATOM 2122 O O . ASN A 1 253 ? 19.275 -30.648 -2.754 1.00 45.97 253 ASN A O 1
ATOM 2126 N N . ASP A 1 254 ? 18.057 -32.470 -2.245 1.00 44.75 254 ASP A N 1
ATOM 2127 C CA . ASP A 1 254 ? 18.655 -32.713 -0.921 1.00 44.75 254 ASP A CA 1
ATOM 2128 C C . ASP A 1 254 ? 20.193 -32.808 -0.988 1.00 44.75 254 ASP A C 1
ATOM 2130 O O . ASP A 1 254 ? 20.907 -32.373 -0.083 1.00 44.75 254 ASP A O 1
ATOM 2134 N N . GLU A 1 255 ? 20.717 -33.217 -2.144 1.00 45.06 255 GLU A N 1
ATOM 2135 C CA . GLU A 1 255 ? 22.143 -33.252 -2.470 1.00 45.06 255 GLU A CA 1
ATOM 2136 C C . GLU A 1 255 ? 22.844 -31.867 -2.426 1.00 45.06 255 GLU A C 1
ATOM 2138 O O . GLU A 1 255 ? 24.059 -31.781 -2.233 1.00 45.06 255 GLU A O 1
ATOM 2143 N N . TYR A 1 256 ? 22.104 -30.760 -2.587 1.00 47.12 256 TYR A N 1
ATOM 2144 C CA . TYR A 1 256 ? 22.611 -29.386 -2.427 1.00 47.12 256 TYR A CA 1
ATOM 2145 C C . TYR A 1 256 ? 22.968 -29.085 -0.966 1.00 47.12 256 TYR A C 1
ATOM 2147 O O . TYR A 1 256 ? 23.991 -28.456 -0.685 1.00 47.12 256 TYR A O 1
ATOM 2155 N N . TRP A 1 257 ? 22.148 -29.569 -0.031 1.00 44.66 257 TRP A N 1
ATOM 2156 C CA . TRP A 1 257 ? 22.371 -29.406 1.404 1.00 44.66 257 TRP A CA 1
ATOM 2157 C C . TRP A 1 257 ? 23.514 -30.302 1.888 1.00 44.66 257 TRP A C 1
ATOM 2159 O O . TRP A 1 257 ? 24.332 -29.876 2.703 1.00 44.66 257 TRP A O 1
ATOM 2169 N N . ASP A 1 258 ? 23.651 -31.489 1.307 1.00 47.06 258 ASP A N 1
ATOM 2170 C CA . ASP A 1 258 ? 24.730 -32.427 1.631 1.00 47.06 258 ASP A CA 1
ATOM 2171 C C . ASP A 1 258 ? 26.116 -31.909 1.220 1.00 47.06 258 ASP A C 1
ATOM 2173 O O . ASP A 1 258 ? 27.100 -32.150 1.917 1.00 47.06 258 ASP A O 1
ATOM 2177 N N . LYS A 1 259 ? 26.200 -31.123 0.137 1.00 49.72 259 LYS A N 1
ATOM 2178 C CA . LYS A 1 259 ? 27.451 -30.481 -0.312 1.00 49.72 259 LYS A CA 1
ATOM 2179 C C . LYS A 1 259 ? 27.827 -29.226 0.486 1.00 49.72 259 LYS A C 1
ATOM 2181 O O . LYS A 1 259 ? 29.008 -28.895 0.561 1.00 49.72 259 LYS A O 1
ATOM 2186 N N . MET A 1 260 ? 26.854 -28.519 1.068 1.00 42.75 260 MET A N 1
ATOM 2187 C CA . MET A 1 260 ? 27.074 -27.272 1.826 1.00 42.75 260 MET A CA 1
ATOM 2188 C C . MET A 1 260 ? 27.363 -27.500 3.321 1.00 42.75 260 MET A C 1
ATOM 2190 O O . MET A 1 260 ? 27.958 -26.631 3.965 1.00 42.75 260 MET A O 1
ATOM 2194 N N . TYR A 1 261 ? 26.958 -28.639 3.897 1.00 45.50 261 TYR A N 1
ATOM 2195 C CA . TYR A 1 261 ? 27.019 -28.865 5.345 1.00 45.50 261 TYR A CA 1
ATOM 2196 C C . TYR A 1 261 ? 27.698 -30.197 5.706 1.00 45.50 261 TYR A C 1
ATOM 2198 O O . TYR A 1 261 ? 27.157 -31.271 5.477 1.00 45.50 261 TYR A O 1
ATOM 2206 N N . TRP A 1 262 ? 28.859 -30.112 6.368 1.00 43.47 262 TRP A N 1
ATOM 2207 C CA . TRP A 1 262 ? 29.501 -31.223 7.091 1.00 43.47 262 TRP A CA 1
ATOM 2208 C C . TRP A 1 262 ? 28.513 -31.889 8.072 1.00 43.47 262 TRP A C 1
ATOM 2210 O O . TRP A 1 262 ? 27.726 -31.191 8.719 1.00 43.47 262 TRP A O 1
ATOM 2220 N N . GLU A 1 263 ? 28.575 -33.216 8.227 1.00 43.47 263 GLU A N 1
ATOM 2221 C CA . GLU A 1 263 ? 27.595 -34.033 8.975 1.00 43.47 263 GLU A CA 1
ATOM 2222 C C . GLU A 1 263 ? 27.332 -33.550 10.409 1.00 43.47 263 GLU A C 1
ATOM 2224 O O . GLU A 1 263 ? 26.190 -33.547 10.864 1.00 43.47 263 GLU A O 1
ATOM 2229 N N . GLY A 1 264 ? 28.334 -33.005 11.103 1.00 47.69 264 GLY A N 1
ATOM 2230 C CA . GLY A 1 264 ? 28.138 -32.437 12.443 1.00 47.69 264 GLY A CA 1
ATOM 2231 C C . GLY A 1 264 ? 27.302 -31.146 12.495 1.00 47.69 264 GLY A C 1
ATOM 2232 O O . GLY A 1 264 ? 26.862 -30.766 13.576 1.00 47.69 264 GLY A O 1
ATOM 2233 N N . ARG A 1 265 ? 27.046 -30.466 11.365 1.00 44.09 265 ARG A N 1
ATOM 2234 C CA . ARG A 1 265 ? 26.140 -29.300 11.285 1.00 44.09 265 ARG A CA 1
ATOM 2235 C C . ARG A 1 265 ? 24.710 -29.668 10.886 1.00 44.09 265 ARG A C 1
ATOM 2237 O O . ARG A 1 265 ? 23.808 -28.895 11.203 1.00 44.09 265 ARG A O 1
ATOM 2244 N N . LYS A 1 266 ? 24.471 -30.834 10.267 1.00 40.38 266 LYS A N 1
ATOM 2245 C CA . LYS A 1 266 ? 23.106 -31.327 9.979 1.00 40.38 266 LYS A CA 1
ATOM 2246 C C . LYS A 1 266 ? 22.272 -31.466 11.256 1.00 40.38 266 LYS A C 1
ATOM 2248 O O . LYS A 1 266 ? 21.102 -31.099 11.269 1.00 40.38 266 LYS A O 1
ATOM 2253 N N . ASN A 1 267 ? 22.909 -31.859 12.359 1.00 41.69 267 ASN A N 1
ATOM 2254 C CA . ASN A 1 267 ? 22.276 -32.019 13.675 1.00 41.69 267 ASN A CA 1
ATOM 2255 C C . ASN A 1 267 ? 21.846 -30.695 14.347 1.00 41.69 267 ASN A C 1
ATOM 2257 O O . ASN A 1 267 ? 21.225 -30.722 15.412 1.00 41.69 267 ASN A O 1
ATOM 2261 N N . LEU A 1 268 ? 22.177 -29.545 13.743 1.00 44.38 268 LEU A N 1
ATOM 2262 C CA . LEU A 1 268 ? 21.774 -28.200 14.176 1.00 44.38 268 LEU A CA 1
ATOM 2263 C C . LEU A 1 268 ? 20.582 -27.654 13.365 1.00 44.38 268 LEU A C 1
ATOM 2265 O O . LEU A 1 268 ? 20.145 -26.524 13.592 1.00 44.38 268 LEU A O 1
ATOM 2269 N N . ILE A 1 269 ? 20.054 -28.432 12.412 1.00 41.62 269 ILE A N 1
ATOM 2270 C CA . ILE A 1 269 ? 18.910 -28.047 11.582 1.00 41.62 269 ILE A CA 1
ATOM 2271 C C . ILE A 1 269 ? 17.605 -28.431 12.318 1.00 41.62 269 ILE A C 1
ATOM 2273 O O . ILE A 1 269 ? 17.408 -29.593 12.670 1.00 41.62 269 ILE A O 1
ATOM 2277 N N . PRO A 1 270 ? 16.690 -27.477 12.568 1.00 40.25 270 PRO A N 1
ATOM 2278 C CA . PRO A 1 270 ? 15.691 -27.564 13.643 1.00 40.25 270 PRO A CA 1
ATOM 2279 C C . PRO A 1 270 ? 14.449 -28.430 13.374 1.00 40.25 270 PRO A C 1
ATOM 2281 O O . PRO A 1 270 ? 13.476 -28.317 14.114 1.00 40.25 270 PRO A O 1
ATOM 2284 N N . PHE A 1 271 ? 14.449 -29.286 12.352 1.00 41.47 271 PHE A N 1
ATOM 2285 C CA . PHE A 1 271 ? 13.302 -30.161 12.069 1.00 41.47 271 PHE A CA 1
ATOM 2286 C C . PHE A 1 271 ? 13.430 -31.566 12.672 1.00 41.47 271 PHE A C 1
ATOM 2288 O O . PHE A 1 271 ? 12.480 -32.333 12.568 1.00 41.47 271 PHE A O 1
ATOM 2295 N N . TYR A 1 272 ? 14.569 -31.904 13.292 1.00 37.94 272 TYR A N 1
ATOM 2296 C CA . TYR A 1 272 ? 14.860 -33.294 13.657 1.00 37.94 272 TYR A CA 1
ATOM 2297 C C . TYR A 1 272 ? 14.586 -33.702 15.112 1.00 37.94 272 TYR A C 1
ATOM 2299 O O . TYR A 1 272 ? 14.335 -34.877 15.318 1.00 37.94 272 TYR A O 1
ATOM 2307 N N . ASP A 1 273 ? 14.532 -32.793 16.096 1.00 40.16 273 ASP A N 1
ATOM 2308 C CA . ASP A 1 273 ? 14.346 -33.181 17.511 1.00 40.16 273 ASP A CA 1
ATOM 2309 C C . ASP A 1 273 ? 13.501 -32.151 18.290 1.00 40.16 273 ASP A C 1
ATOM 2311 O O . ASP A 1 273 ? 14.040 -31.318 19.021 1.00 40.16 273 ASP A O 1
ATOM 2315 N N . GLN A 1 274 ? 12.175 -32.155 18.131 1.00 44.38 274 GLN A N 1
ATOM 2316 C CA . GLN A 1 274 ? 11.291 -31.492 19.102 1.00 44.38 274 GLN A CA 1
ATOM 2317 C C . GLN A 1 274 ? 10.847 -32.526 20.136 1.00 44.38 274 GLN A C 1
ATOM 2319 O O . GLN A 1 274 ? 9.899 -33.270 19.898 1.00 44.38 274 GLN A O 1
ATOM 2324 N N . ASP A 1 275 ? 11.538 -32.578 21.275 1.00 45.72 275 ASP A N 1
ATOM 2325 C CA . ASP A 1 275 ? 11.078 -33.348 22.429 1.00 45.72 275 ASP A CA 1
ATOM 2326 C C . ASP A 1 275 ? 10.170 -32.459 23.292 1.00 45.72 275 ASP A C 1
ATOM 2328 O O . ASP A 1 275 ? 10.605 -31.466 23.882 1.00 45.72 275 ASP A O 1
ATOM 2332 N N . MET A 1 276 ? 8.876 -32.786 23.324 1.00 43.44 276 MET A N 1
ATOM 2333 C CA . MET A 1 276 ? 7.833 -31.989 23.981 1.00 43.44 276 MET A CA 1
ATOM 2334 C C . MET A 1 276 ? 7.970 -31.912 25.507 1.00 43.44 276 MET A C 1
ATOM 2336 O O . MET A 1 276 ? 7.288 -31.103 26.136 1.00 43.44 276 MET A O 1
ATOM 2340 N N . HIS A 1 277 ? 8.819 -32.743 26.113 1.00 42.38 277 HIS A N 1
ATOM 2341 C CA . HIS A 1 277 ? 8.850 -32.921 27.563 1.00 42.38 277 HIS A CA 1
ATOM 2342 C C . HIS A 1 277 ? 10.110 -32.385 28.249 1.00 42.38 277 HIS A C 1
ATOM 2344 O O . HIS A 1 277 ? 10.165 -32.388 29.479 1.00 42.38 277 HIS A O 1
ATOM 2350 N N . ASN A 1 278 ? 11.105 -31.887 27.506 1.00 48.56 278 ASN A N 1
ATOM 2351 C CA . ASN A 1 278 ? 12.332 -31.364 28.106 1.00 48.56 278 ASN A CA 1
ATOM 2352 C C . ASN A 1 278 ? 12.834 -30.092 27.404 1.00 48.56 278 ASN A C 1
ATOM 2354 O O . ASN A 1 278 ? 13.549 -30.129 26.404 1.00 48.56 278 ASN A O 1
ATOM 2358 N N . GLU A 1 279 ? 12.490 -28.940 27.981 1.00 48.31 279 GLU A N 1
ATOM 2359 C CA . GLU A 1 279 ? 12.803 -27.602 27.460 1.00 48.31 279 GLU A CA 1
ATOM 2360 C C . GLU A 1 279 ? 14.312 -27.333 27.314 1.00 48.31 279 GLU A C 1
ATOM 2362 O O . GLU A 1 279 ? 14.727 -26.557 26.456 1.00 48.31 279 GLU A O 1
ATOM 2367 N N . SER A 1 280 ? 15.149 -28.019 28.099 1.00 46.25 280 SER A N 1
ATOM 2368 C CA . SER A 1 280 ? 16.614 -27.903 28.029 1.00 46.25 280 SER A CA 1
ATOM 2369 C C . SER A 1 280 ? 17.233 -28.575 26.792 1.00 46.25 280 SER A C 1
ATOM 2371 O O . SER A 1 280 ? 18.352 -28.239 26.406 1.00 46.25 280 SER A O 1
ATOM 2373 N N . LEU A 1 281 ? 16.493 -29.483 26.141 1.00 45.22 281 LEU A N 1
ATOM 2374 C CA . LEU A 1 281 ? 16.875 -30.155 24.893 1.00 45.22 281 LEU A CA 1
ATOM 2375 C C . LEU A 1 281 ? 16.287 -29.468 23.651 1.00 45.22 281 LEU A C 1
ATOM 2377 O O . LEU A 1 281 ? 16.626 -29.841 22.526 1.00 45.22 281 LEU A O 1
ATOM 2381 N N . ASN A 1 282 ? 15.460 -28.427 23.822 1.00 50.41 282 ASN A N 1
ATOM 2382 C CA . ASN A 1 282 ? 14.917 -27.654 22.709 1.00 50.41 282 ASN A CA 1
ATOM 2383 C C . ASN A 1 282 ? 16.021 -26.817 22.040 1.00 50.41 282 ASN A C 1
ATOM 2385 O O . ASN A 1 282 ? 16.230 -25.638 22.336 1.00 50.41 282 ASN A O 1
ATOM 2389 N N . LYS A 1 283 ? 16.674 -27.416 21.034 1.00 44.78 283 LYS A N 1
ATOM 2390 C CA . LYS A 1 283 ? 17.676 -26.805 20.133 1.00 44.78 283 LYS A CA 1
ATOM 2391 C C . LYS A 1 283 ? 17.177 -25.535 19.405 1.00 44.78 283 LYS A C 1
ATOM 2393 O O . LYS A 1 283 ? 17.942 -24.894 18.688 1.00 44.78 283 LYS A O 1
ATOM 2398 N N . SER A 1 284 ? 15.914 -25.133 19.578 1.00 44.94 284 SER A N 1
ATOM 2399 C CA . SER A 1 284 ? 15.280 -23.975 18.936 1.00 44.94 284 SER A CA 1
ATOM 2400 C C . SER A 1 284 ? 15.823 -22.620 19.416 1.00 44.94 284 SER A C 1
ATOM 2402 O O . SER A 1 284 ? 15.919 -21.696 18.608 1.00 44.94 284 SER A O 1
ATOM 2404 N N . ILE A 1 285 ? 16.231 -22.488 20.686 1.00 42.66 285 ILE A N 1
ATOM 2405 C CA . ILE A 1 285 ? 16.839 -21.248 21.212 1.00 42.66 285 ILE A CA 1
ATOM 2406 C C . ILE A 1 285 ? 18.251 -21.075 20.638 1.00 42.66 285 ILE A C 1
ATOM 2408 O O . ILE A 1 285 ? 18.558 -20.031 20.061 1.00 42.66 285 ILE A O 1
ATOM 2412 N N . GLN A 1 286 ? 19.061 -22.140 20.670 1.00 47.06 286 GLN A N 1
ATOM 2413 C CA . GLN A 1 286 ? 20.393 -22.164 20.054 1.00 47.06 286 GLN A CA 1
ATOM 2414 C C . GLN A 1 286 ? 20.322 -21.935 18.533 1.00 47.06 286 GLN A C 1
ATOM 2416 O O . GLN A 1 286 ? 21.136 -21.202 17.977 1.00 47.06 286 GLN A O 1
ATOM 2421 N N . ALA A 1 287 ? 19.301 -22.472 17.855 1.00 51.06 287 ALA A N 1
ATOM 2422 C CA . ALA A 1 287 ? 19.070 -22.239 16.430 1.00 51.06 287 ALA A CA 1
ATOM 2423 C C . ALA A 1 287 ? 18.662 -20.787 16.111 1.00 51.06 287 ALA A C 1
ATOM 2425 O O . ALA A 1 287 ? 19.093 -20.241 15.094 1.00 51.06 287 ALA A O 1
ATOM 2426 N N . LYS A 1 288 ? 17.865 -20.129 16.965 1.00 52.97 288 LYS A N 1
ATOM 2427 C CA . LYS A 1 288 ? 17.485 -18.711 16.801 1.00 52.97 288 LYS A CA 1
ATOM 2428 C C . LYS A 1 288 ? 18.690 -17.784 16.957 1.00 52.97 288 LYS A C 1
ATOM 2430 O O . LYS A 1 288 ? 18.894 -16.895 16.127 1.00 52.97 288 LYS A O 1
ATOM 2435 N N . GLU A 1 289 ? 19.507 -18.011 17.982 1.00 58.50 289 GLU A N 1
ATOM 2436 C CA . GLU A 1 289 ? 20.740 -17.251 18.200 1.00 58.50 289 GLU A CA 1
ATOM 2437 C C . GLU A 1 289 ? 21.756 -17.4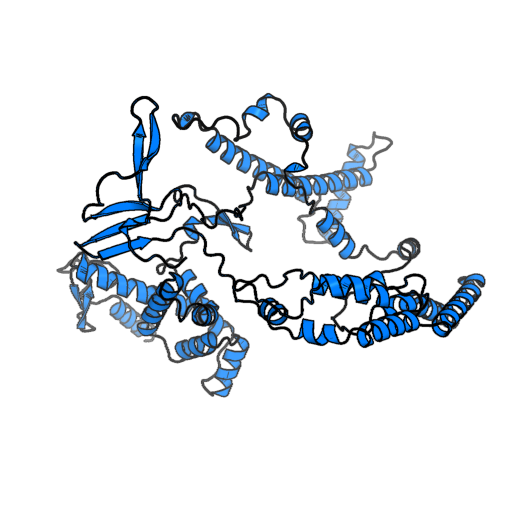88 17.080 1.00 58.50 289 GLU A C 1
ATOM 2439 O O . GLU A 1 289 ? 22.339 -16.532 16.565 1.00 58.50 289 GLU A O 1
ATOM 2444 N N . PHE A 1 290 ? 21.892 -18.732 16.617 1.00 61.00 290 PHE A N 1
ATOM 2445 C CA . PHE A 1 290 ? 22.753 -19.091 15.494 1.00 61.00 290 PHE A CA 1
ATOM 2446 C C . PHE A 1 290 ? 22.338 -18.400 14.186 1.00 61.00 290 PHE A C 1
ATOM 2448 O O . PHE A 1 290 ? 23.177 -17.776 13.536 1.00 61.00 290 PHE A O 1
ATOM 2455 N N . ARG A 1 291 ? 21.045 -18.425 13.820 1.00 58.69 291 ARG A N 1
ATOM 2456 C CA . ARG A 1 291 ? 20.522 -17.745 12.614 1.00 58.69 291 ARG A CA 1
ATOM 2457 C C . ARG A 1 291 ? 20.797 -16.242 12.648 1.00 58.69 291 ARG A C 1
ATOM 2459 O O . ARG A 1 291 ? 21.254 -15.663 11.662 1.00 58.69 291 ARG A O 1
ATOM 2466 N N . LYS A 1 292 ? 20.556 -15.611 13.801 1.00 64.94 292 LYS A N 1
ATOM 2467 C CA . LYS A 1 292 ? 20.814 -14.181 14.013 1.00 64.94 292 LYS A CA 1
ATOM 2468 C C . LYS A 1 292 ? 22.308 -13.862 13.935 1.00 64.94 292 LYS A C 1
ATOM 2470 O O . LYS A 1 292 ? 22.688 -12.875 13.306 1.00 64.94 292 LYS A O 1
ATOM 2475 N N . SER A 1 293 ? 23.146 -14.698 14.543 1.00 71.12 293 SER A N 1
ATOM 2476 C CA . SER A 1 293 ? 24.604 -14.567 14.511 1.00 71.12 293 SER A CA 1
ATOM 2477 C C . SER A 1 293 ? 25.149 -14.675 13.083 1.00 71.12 293 SER A C 1
ATOM 2479 O O . SER A 1 293 ? 25.874 -13.788 12.637 1.00 71.12 293 SER A O 1
ATOM 2481 N N . MET A 1 294 ? 24.708 -15.680 12.319 1.00 67.12 294 MET A N 1
ATOM 2482 C CA . MET A 1 294 ? 25.129 -15.901 10.933 1.00 67.12 294 MET A CA 1
ATOM 2483 C C . MET A 1 294 ? 24.748 -14.730 10.015 1.00 67.12 294 MET A C 1
ATOM 2485 O O . MET A 1 294 ? 25.595 -14.221 9.282 1.00 67.12 294 MET A O 1
ATOM 2489 N N . LEU A 1 295 ? 23.500 -14.250 10.075 1.00 73.44 295 LEU A N 1
ATOM 2490 C CA . LEU A 1 295 ? 23.065 -13.111 9.256 1.00 73.44 295 LEU A CA 1
ATOM 2491 C C . LEU A 1 295 ? 23.824 -11.827 9.611 1.00 73.44 295 LEU A C 1
ATOM 2493 O O . LEU A 1 295 ? 24.183 -11.053 8.721 1.00 73.44 295 LEU A O 1
ATOM 2497 N N . ASN A 1 296 ? 24.102 -11.607 10.898 1.00 78.12 296 ASN A N 1
ATOM 2498 C CA . ASN A 1 296 ? 24.914 -10.476 11.340 1.00 78.12 296 ASN A CA 1
ATOM 2499 C C . ASN A 1 296 ? 26.366 -10.593 10.866 1.00 78.12 296 ASN A C 1
ATOM 2501 O O . ASN A 1 296 ? 26.949 -9.589 10.459 1.00 78.12 296 ASN A O 1
ATOM 2505 N N . GLN A 1 297 ? 26.936 -11.798 10.875 1.00 77.94 297 GLN A N 1
ATOM 2506 C CA . GLN A 1 297 ? 28.277 -12.056 10.360 1.00 77.94 297 GLN A CA 1
ATOM 2507 C C . GLN A 1 297 ? 28.359 -11.746 8.860 1.00 77.94 297 GLN A C 1
ATOM 2509 O O . GLN A 1 297 ? 29.166 -10.906 8.468 1.00 77.94 297 GLN A O 1
ATOM 2514 N N . MET A 1 298 ? 27.454 -12.300 8.044 1.00 75.69 298 MET A N 1
ATOM 2515 C CA . MET A 1 298 ? 27.403 -12.019 6.601 1.00 75.69 298 MET A CA 1
ATOM 2516 C C . MET A 1 298 ? 27.238 -10.520 6.317 1.00 75.69 298 MET A C 1
ATOM 2518 O O . MET A 1 298 ? 27.931 -9.956 5.472 1.00 75.69 298 MET A O 1
ATOM 2522 N N . LYS A 1 299 ? 26.363 -9.838 7.067 1.00 83.81 299 LYS A N 1
ATOM 2523 C CA . LYS A 1 299 ? 26.151 -8.389 6.942 1.00 83.81 299 LYS A CA 1
ATOM 2524 C C . LYS A 1 299 ? 27.414 -7.590 7.276 1.00 83.81 299 LYS A C 1
ATOM 2526 O O . LYS A 1 299 ? 27.725 -6.616 6.585 1.00 83.81 299 LYS A O 1
ATOM 2531 N N . ASN A 1 300 ? 28.146 -7.993 8.312 1.00 84.12 300 ASN A N 1
ATOM 2532 C CA . ASN A 1 300 ? 29.406 -7.365 8.700 1.00 84.12 300 ASN A CA 1
ATOM 2533 C C . ASN A 1 300 ? 30.504 -7.597 7.658 1.00 84.12 300 ASN A C 1
ATOM 2535 O O . ASN A 1 300 ? 31.242 -6.663 7.345 1.00 84.12 300 ASN A O 1
ATOM 2539 N N . ASP A 1 301 ? 30.586 -8.794 7.084 1.00 80.56 301 ASP A N 1
ATOM 2540 C CA . ASP A 1 301 ? 31.590 -9.134 6.074 1.00 80.56 301 ASP A CA 1
ATOM 2541 C C . ASP A 1 301 ? 31.326 -8.403 4.749 1.00 80.56 301 ASP A C 1
ATOM 2543 O O . ASP A 1 301 ? 32.241 -7.813 4.171 1.00 80.56 301 ASP A O 1
ATOM 2547 N N . ILE A 1 302 ? 30.058 -8.291 4.333 1.00 83.38 302 ILE A N 1
ATOM 2548 C CA . ILE A 1 302 ? 29.646 -7.460 3.188 1.00 83.38 302 ILE A CA 1
ATOM 2549 C C . ILE A 1 302 ? 29.988 -5.987 3.426 1.00 83.38 302 ILE A C 1
ATOM 2551 O O . ILE A 1 302 ? 30.450 -5.303 2.510 1.00 83.38 302 ILE A O 1
ATOM 2555 N N . LYS A 1 303 ? 29.781 -5.479 4.647 1.00 85.50 303 LYS A N 1
ATOM 2556 C CA . LYS A 1 303 ? 30.113 -4.093 4.998 1.00 85.50 303 LYS A CA 1
ATOM 2557 C C . LYS A 1 303 ? 31.622 -3.844 4.935 1.00 85.50 303 LYS A C 1
ATOM 2559 O O . LYS A 1 303 ? 32.039 -2.881 4.300 1.00 85.50 303 LYS A O 1
ATOM 2564 N N . LYS A 1 304 ? 32.433 -4.743 5.503 1.00 86.19 304 LYS A N 1
ATOM 2565 C CA . LYS A 1 304 ? 33.902 -4.679 5.419 1.00 86.19 304 LYS A CA 1
ATOM 2566 C C . LYS A 1 304 ? 34.391 -4.706 3.969 1.00 86.19 304 LYS A C 1
ATOM 2568 O O . LYS A 1 304 ? 35.253 -3.910 3.609 1.00 86.19 304 LYS A O 1
ATOM 2573 N N . LEU A 1 305 ? 33.816 -5.567 3.125 1.00 81.44 305 LEU A N 1
ATOM 2574 C CA . LEU A 1 305 ? 34.132 -5.620 1.693 1.00 81.44 305 LEU A CA 1
ATOM 2575 C C . LEU A 1 305 ? 33.723 -4.333 0.960 1.00 81.44 305 LEU A C 1
ATOM 2577 O O . LEU A 1 305 ? 34.472 -3.840 0.117 1.00 81.44 305 LEU A O 1
ATOM 2581 N N . ALA A 1 306 ? 32.568 -3.753 1.298 1.00 84.31 306 ALA A N 1
ATOM 2582 C CA . ALA A 1 306 ? 32.119 -2.484 0.728 1.00 84.31 306 ALA A CA 1
ATOM 2583 C C . ALA A 1 306 ? 33.050 -1.318 1.098 1.00 84.31 306 ALA A C 1
ATOM 2585 O O . ALA A 1 306 ? 33.355 -0.486 0.238 1.00 84.31 306 ALA A O 1
ATOM 2586 N N . ASP A 1 307 ? 33.511 -1.274 2.349 1.00 86.56 307 ASP A N 1
ATOM 2587 C CA . ASP A 1 307 ? 34.471 -0.281 2.834 1.00 86.56 307 ASP A CA 1
ATOM 2588 C C . ASP A 1 307 ? 35.837 -0.459 2.157 1.00 86.56 307 ASP A C 1
ATOM 2590 O O . ASP A 1 307 ? 36.403 0.506 1.640 1.00 86.56 307 ASP A O 1
ATOM 2594 N N . TYR A 1 308 ? 36.326 -1.700 2.055 1.00 84.50 308 TYR A N 1
ATOM 2595 C CA . TYR A 1 308 ? 37.577 -2.029 1.366 1.00 84.50 308 TYR A CA 1
ATOM 2596 C C . TYR A 1 308 ? 37.562 -1.583 -0.108 1.00 84.50 308 TYR A C 1
ATOM 2598 O O . TYR A 1 308 ? 38.499 -0.932 -0.577 1.00 84.50 308 TYR A O 1
ATOM 2606 N N . LEU A 1 309 ? 36.456 -1.829 -0.820 1.00 85.00 309 LEU A N 1
ATOM 2607 C CA . LEU A 1 309 ? 36.258 -1.419 -2.217 1.00 85.00 309 LEU A CA 1
ATOM 2608 C C . LEU A 1 309 ? 35.979 0.088 -2.402 1.00 85.00 309 LEU A C 1
ATOM 2610 O O . LEU A 1 309 ? 35.886 0.552 -3.544 1.00 85.00 309 LEU A O 1
ATOM 2614 N N . GLY A 1 310 ? 35.820 0.858 -1.318 1.00 83.25 310 GLY A N 1
ATOM 2615 C CA . GLY A 1 310 ? 35.500 2.289 -1.361 1.00 83.25 310 GLY A CA 1
ATOM 2616 C C . GLY A 1 310 ? 34.073 2.592 -1.835 1.00 83.25 310 GLY A C 1
ATOM 2617 O O . GLY A 1 310 ? 33.800 3.668 -2.373 1.00 83.25 310 GLY A O 1
ATOM 2618 N N . LEU A 1 311 ? 33.145 1.642 -1.684 1.00 82.31 311 LEU A N 1
ATOM 2619 C CA . LEU A 1 311 ? 31.748 1.793 -2.106 1.00 82.31 311 LEU A CA 1
ATOM 2620 C C . LEU A 1 311 ? 30.935 2.683 -1.158 1.00 82.31 311 LEU A C 1
ATOM 2622 O O . LEU A 1 311 ? 29.954 3.281 -1.597 1.00 82.31 311 LEU A O 1
ATOM 2626 N N . THR A 1 312 ? 31.360 2.817 0.099 1.00 82.94 312 THR A N 1
ATOM 2627 C CA . THR A 1 312 ? 30.725 3.655 1.131 1.00 82.94 312 THR A CA 1
ATOM 2628 C C . THR A 1 312 ? 31.130 5.134 1.063 1.00 82.94 312 THR A C 1
ATOM 2630 O O . THR A 1 312 ? 30.471 5.986 1.664 1.00 82.94 312 THR A O 1
ATOM 2633 N N . ILE A 1 313 ? 32.159 5.471 0.276 1.00 87.06 313 ILE A N 1
ATOM 2634 C CA . ILE A 1 313 ? 32.636 6.845 0.069 1.00 87.06 313 ILE A CA 1
ATOM 2635 C C . ILE A 1 313 ? 31.686 7.583 -0.887 1.00 87.06 313 ILE A C 1
ATOM 2637 O O . ILE A 1 313 ? 31.555 7.222 -2.059 1.00 87.06 313 ILE A O 1
ATOM 2641 N N . LYS A 1 314 ? 31.031 8.642 -0.390 1.00 82.50 314 LYS A N 1
ATOM 2642 C CA . LYS A 1 314 ? 30.071 9.455 -1.162 1.00 82.50 314 LYS A CA 1
ATOM 2643 C C . LYS A 1 314 ? 30.744 10.422 -2.145 1.00 82.50 314 LYS A C 1
ATOM 2645 O O . LYS A 1 314 ? 30.189 10.684 -3.208 1.00 82.50 314 LYS A O 1
ATOM 2650 N N . ASP A 1 315 ? 31.922 10.948 -1.802 1.00 88.94 315 ASP A N 1
ATOM 2651 C CA . ASP A 1 315 ? 32.650 11.898 -2.650 1.00 88.94 315 ASP A CA 1
ATOM 2652 C C . ASP A 1 315 ? 33.350 11.181 -3.815 1.00 88.94 315 ASP A C 1
ATOM 2654 O O . ASP A 1 315 ? 34.189 10.295 -3.628 1.00 88.94 315 ASP A O 1
ATOM 2658 N N . LYS A 1 316 ? 33.018 11.596 -5.041 1.00 82.88 316 LYS A N 1
ATOM 2659 C CA . LYS A 1 316 ? 33.509 11.008 -6.289 1.00 82.88 316 LYS A CA 1
ATOM 2660 C C . LYS A 1 316 ? 35.027 11.147 -6.459 1.00 82.88 316 LYS A C 1
ATOM 2662 O O . LYS A 1 316 ? 35.647 10.228 -6.992 1.00 82.88 316 LYS A O 1
ATOM 2667 N N . LYS A 1 317 ? 35.632 12.257 -6.011 1.00 85.56 317 LYS A N 1
ATOM 2668 C CA . LYS A 1 317 ? 37.082 12.498 -6.155 1.00 85.56 317 LYS A CA 1
ATOM 2669 C C . LYS A 1 317 ? 37.882 11.615 -5.200 1.00 85.56 317 LYS A C 1
ATOM 2671 O O . LYS A 1 317 ? 38.821 10.944 -5.620 1.00 85.56 317 LYS A O 1
ATOM 2676 N N . ILE A 1 318 ? 37.451 11.559 -3.941 1.00 84.62 318 ILE A N 1
ATOM 2677 C CA . ILE A 1 318 ? 38.073 10.729 -2.898 1.00 84.62 318 ILE A CA 1
ATOM 2678 C C . ILE A 1 318 ? 37.930 9.244 -3.247 1.00 84.62 318 ILE A C 1
ATOM 2680 O O . ILE A 1 318 ? 38.884 8.479 -3.129 1.00 84.62 318 ILE A O 1
ATOM 2684 N N . LYS A 1 319 ? 36.766 8.843 -3.767 1.00 86.19 319 LYS A N 1
ATOM 2685 C CA . LYS A 1 319 ? 36.519 7.476 -4.230 1.00 86.19 319 LYS A CA 1
ATOM 2686 C C . LYS A 1 319 ? 37.431 7.069 -5.389 1.00 86.19 319 LYS A C 1
ATOM 2688 O O . LYS A 1 319 ? 37.982 5.974 -5.365 1.00 86.19 319 LYS A O 1
ATOM 2693 N N . ALA A 1 320 ? 37.610 7.933 -6.389 1.00 83.56 320 ALA A N 1
ATOM 2694 C CA . ALA A 1 320 ? 38.502 7.652 -7.514 1.00 83.56 320 ALA A CA 1
ATOM 2695 C C . ALA A 1 320 ? 39.962 7.491 -7.057 1.00 83.56 320 ALA A C 1
ATOM 2697 O O . ALA A 1 320 ? 40.644 6.568 -7.499 1.00 83.56 320 ALA A O 1
ATOM 2698 N N . TYR A 1 321 ? 40.410 8.337 -6.124 1.00 90.19 321 TYR A N 1
ATOM 2699 C CA . TYR A 1 321 ? 41.739 8.234 -5.522 1.00 90.19 321 TYR A CA 1
ATOM 2700 C C . TYR A 1 321 ? 41.918 6.932 -4.723 1.00 90.19 321 TYR A C 1
ATOM 2702 O O . TYR A 1 321 ? 42.912 6.233 -4.904 1.00 90.19 321 TYR A O 1
ATOM 2710 N N . HIS A 1 322 ? 40.929 6.561 -3.902 1.00 89.12 322 HIS A N 1
ATOM 2711 C CA . HIS A 1 322 ? 40.932 5.304 -3.144 1.00 89.12 322 HIS A CA 1
ATOM 2712 C C . HIS A 1 322 ? 41.018 4.078 -4.059 1.00 89.12 322 HIS A C 1
ATOM 2714 O O . HIS A 1 322 ? 41.841 3.199 -3.827 1.00 89.12 322 HIS A O 1
ATOM 2720 N N . ILE A 1 323 ? 40.219 4.038 -5.132 1.00 88.00 323 ILE A N 1
ATOM 2721 C CA . ILE A 1 323 ? 40.225 2.928 -6.099 1.00 88.00 323 ILE A CA 1
ATOM 2722 C C . ILE A 1 323 ? 41.573 2.830 -6.817 1.00 88.00 323 ILE A C 1
ATOM 2724 O O . ILE A 1 323 ? 42.088 1.727 -6.981 1.00 88.00 323 ILE A O 1
ATOM 2728 N N . LYS A 1 324 ? 42.157 3.966 -7.220 1.00 90.19 324 LYS A N 1
ATOM 2729 C CA . LYS A 1 324 ? 43.476 3.998 -7.861 1.00 90.19 324 LYS A CA 1
ATOM 2730 C C . LYS A 1 324 ? 44.556 3.430 -6.934 1.00 90.19 324 LYS A C 1
ATOM 2732 O O . LYS A 1 324 ? 45.249 2.495 -7.315 1.00 90.19 324 LYS A O 1
ATOM 2737 N N . LYS A 1 325 ? 44.613 3.917 -5.690 1.00 91.94 325 LYS A N 1
ATOM 2738 C CA . LYS A 1 325 ? 45.568 3.452 -4.672 1.00 91.94 325 LYS A CA 1
ATOM 2739 C C . LYS A 1 325 ? 45.393 1.967 -4.333 1.00 91.94 325 LYS A C 1
ATOM 2741 O O . LYS A 1 325 ? 46.365 1.264 -4.078 1.00 91.94 325 LYS A O 1
ATOM 2746 N N . LEU A 1 326 ? 44.151 1.483 -4.314 1.00 87.81 326 LEU A N 1
ATOM 2747 C CA . LEU A 1 326 ? 43.845 0.076 -4.064 1.00 87.81 326 LEU A CA 1
ATOM 2748 C C . LEU A 1 326 ? 44.351 -0.821 -5.202 1.00 87.81 326 LEU A C 1
ATOM 2750 O O . LEU A 1 326 ? 44.932 -1.862 -4.924 1.00 87.81 326 LEU A O 1
ATOM 2754 N N . ARG A 1 327 ? 44.161 -0.415 -6.462 1.00 87.81 327 ARG A N 1
ATOM 2755 C CA . ARG A 1 327 ? 44.659 -1.153 -7.635 1.00 87.81 327 ARG A CA 1
ATOM 2756 C C . ARG A 1 327 ? 46.179 -1.232 -7.646 1.00 87.81 327 ARG A C 1
ATOM 2758 O O . ARG A 1 327 ? 46.701 -2.322 -7.805 1.00 87.81 327 ARG A O 1
ATOM 2765 N N . GLU A 1 328 ? 46.862 -0.116 -7.389 1.00 89.06 328 GLU A N 1
ATOM 2766 C CA . GLU A 1 328 ? 48.329 -0.066 -7.275 1.00 89.06 328 GLU A CA 1
ATOM 2767 C C . GLU A 1 328 ? 48.841 -1.023 -6.185 1.00 89.06 328 GLU A C 1
ATOM 2769 O O . GLU A 1 328 ? 49.768 -1.793 -6.414 1.00 89.06 328 GLU A O 1
ATOM 2774 N N . LYS A 1 329 ? 48.178 -1.050 -5.021 1.00 88.75 329 LYS A N 1
ATOM 2775 C CA . LYS A 1 329 ? 48.521 -1.969 -3.927 1.00 88.75 329 LYS A CA 1
ATOM 2776 C C . LYS A 1 329 ? 48.288 -3.443 -4.286 1.00 88.75 329 LYS A C 1
ATOM 2778 O O . LYS A 1 329 ? 49.057 -4.300 -3.864 1.00 88.75 329 LYS A O 1
ATOM 2783 N N . LEU A 1 330 ? 47.210 -3.747 -5.009 1.00 85.38 330 LEU A N 1
ATOM 2784 C CA . LEU A 1 330 ? 46.914 -5.110 -5.459 1.00 85.38 330 LEU A CA 1
ATOM 2785 C C . LEU A 1 330 ? 47.905 -5.564 -6.536 1.00 85.38 330 LEU A C 1
ATOM 2787 O O . LEU A 1 330 ? 48.322 -6.714 -6.518 1.00 85.38 330 LEU A O 1
ATOM 2791 N N . ASP A 1 331 ? 48.315 -4.665 -7.425 1.00 85.69 331 ASP A N 1
ATOM 2792 C CA . ASP A 1 331 ? 49.321 -4.943 -8.452 1.00 85.69 331 ASP A CA 1
ATOM 2793 C C . ASP A 1 331 ? 50.682 -5.281 -7.825 1.00 85.69 331 ASP A C 1
ATOM 2795 O O . ASP A 1 331 ? 51.323 -6.260 -8.191 1.00 85.69 331 ASP A O 1
ATOM 2799 N N . GLU A 1 332 ? 51.080 -4.535 -6.790 1.00 86.31 332 GLU A N 1
ATOM 2800 C CA . GLU A 1 332 ? 52.301 -4.810 -6.027 1.00 86.31 332 GLU A CA 1
ATOM 2801 C C . GLU A 1 332 ? 52.223 -6.134 -5.247 1.00 86.31 332 GLU A C 1
ATOM 2803 O O . GLU A 1 332 ? 53.196 -6.882 -5.192 1.00 86.31 332 GLU A O 1
ATOM 2808 N N . GLN A 1 333 ? 51.057 -6.457 -4.680 1.00 83.69 333 GLN A N 1
ATOM 2809 C CA . GLN A 1 333 ? 50.849 -7.677 -3.895 1.00 83.69 333 GLN A CA 1
ATOM 2810 C C . GLN A 1 333 ? 50.857 -8.960 -4.744 1.00 83.69 333 GLN A C 1
ATOM 2812 O O . GLN A 1 333 ? 51.230 -10.016 -4.238 1.00 83.69 333 GLN A O 1
ATOM 2817 N N . TYR A 1 334 ? 50.437 -8.882 -6.009 1.00 79.94 334 TYR A N 1
ATOM 2818 C CA . TYR A 1 334 ? 50.345 -10.028 -6.924 1.00 79.94 334 TYR A CA 1
ATOM 2819 C C . TYR A 1 334 ? 51.361 -9.961 -8.070 1.00 79.94 334 TYR A C 1
ATOM 2821 O O . TYR A 1 334 ? 51.213 -10.663 -9.067 1.00 79.94 334 TYR A O 1
ATOM 2829 N N . LYS A 1 335 ? 52.422 -9.165 -7.908 1.00 79.06 335 LYS A N 1
ATOM 2830 C CA . LYS A 1 335 ? 53.441 -8.902 -8.931 1.00 79.06 335 LYS A CA 1
ATOM 2831 C C . LYS A 1 335 ? 54.125 -10.162 -9.481 1.00 79.06 335 LYS A C 1
ATOM 2833 O O . LYS A 1 335 ? 54.510 -10.181 -10.645 1.00 79.06 335 LYS A O 1
ATOM 2838 N N . ASP A 1 336 ? 54.232 -11.211 -8.666 1.00 78.00 336 ASP A N 1
ATOM 2839 C CA . ASP A 1 336 ? 54.863 -12.486 -9.036 1.00 78.00 336 ASP A CA 1
ATOM 2840 C C . ASP A 1 336 ? 53.903 -13.459 -9.757 1.00 78.00 336 ASP A C 1
ATOM 2842 O O . ASP A 1 336 ? 54.293 -14.560 -10.141 1.00 78.00 336 ASP A O 1
ATOM 2846 N N . CYS A 1 337 ? 52.633 -13.085 -9.949 1.00 72.19 337 CYS A N 1
ATOM 2847 C CA . CYS A 1 337 ? 51.639 -13.890 -10.659 1.00 72.19 337 CYS A CA 1
ATOM 2848 C C . CYS A 1 337 ? 51.491 -13.415 -12.115 1.00 72.19 337 CYS A C 1
ATOM 2850 O O . CYS A 1 337 ? 50.817 -12.422 -12.376 1.00 72.19 337 CYS A O 1
ATOM 2852 N N . GLU A 1 338 ? 52.011 -14.176 -13.086 1.00 66.50 338 GLU A N 1
ATOM 2853 C CA . GLU A 1 338 ? 52.020 -13.827 -14.528 1.00 66.50 338 GLU A CA 1
ATOM 2854 C C . GLU A 1 338 ? 50.641 -13.537 -15.165 1.00 66.50 338 GLU A C 1
ATOM 2856 O O . GLU A 1 338 ? 50.557 -13.036 -16.289 1.00 66.50 338 GLU A O 1
ATOM 2861 N N . HIS A 1 339 ? 49.533 -13.859 -14.494 1.00 68.44 339 HIS A N 1
ATOM 2862 C CA . HIS A 1 339 ? 48.179 -13.757 -15.056 1.00 68.44 339 HIS A CA 1
ATOM 2863 C C . HIS A 1 339 ? 47.245 -12.792 -14.311 1.00 68.44 339 HIS A C 1
ATOM 2865 O O . HIS A 1 339 ? 46.113 -12.571 -14.762 1.00 68.44 339 HIS A O 1
ATOM 2871 N N . LEU A 1 340 ? 47.699 -12.193 -13.206 1.00 68.88 340 LEU A N 1
ATOM 2872 C CA . LEU A 1 340 ? 46.884 -11.344 -12.338 1.00 68.88 340 LEU A CA 1
ATOM 2873 C C . LEU A 1 340 ? 47.470 -9.933 -12.269 1.00 68.88 340 LEU A C 1
ATOM 2875 O O . LEU A 1 340 ? 48.471 -9.705 -11.608 1.00 68.88 340 LEU A O 1
ATOM 2879 N N . ASP A 1 341 ? 46.806 -8.988 -12.931 1.00 79.62 341 ASP A N 1
ATOM 2880 C CA . ASP A 1 341 ? 47.062 -7.556 -12.759 1.00 79.62 341 ASP A CA 1
ATOM 2881 C C . ASP A 1 341 ? 46.141 -6.979 -11.665 1.00 79.62 341 ASP A C 1
ATOM 2883 O O . ASP A 1 341 ? 45.071 -7.531 -11.363 1.00 79.62 341 ASP A O 1
ATOM 2887 N N . GLY A 1 342 ? 46.540 -5.862 -11.052 1.00 74.94 342 GLY A N 1
ATOM 2888 C CA . GLY A 1 342 ? 45.777 -5.217 -9.975 1.00 74.94 342 GLY A CA 1
ATOM 2889 C C . GLY A 1 342 ? 44.330 -4.870 -10.362 1.00 74.94 342 GLY A C 1
ATOM 2890 O O . GLY A 1 342 ? 43.435 -4.870 -9.510 1.00 74.94 342 GLY A O 1
ATOM 2891 N N . ASP A 1 343 ? 44.065 -4.653 -11.653 1.00 80.25 343 ASP A N 1
ATOM 2892 C CA . ASP A 1 343 ? 42.730 -4.394 -12.198 1.00 80.25 343 ASP A CA 1
ATOM 2893 C C . ASP A 1 343 ? 41.854 -5.659 -12.252 1.00 80.25 343 ASP A C 1
ATOM 2895 O O . ASP A 1 343 ? 40.677 -5.614 -11.870 1.00 80.25 343 ASP A O 1
ATOM 2899 N N . LYS A 1 344 ? 42.410 -6.805 -12.657 1.00 79.06 344 LYS A N 1
ATOM 2900 C CA . LYS A 1 344 ? 41.760 -8.122 -12.621 1.00 79.06 344 LYS A CA 1
ATOM 2901 C C . LYS A 1 344 ? 41.486 -8.543 -11.192 1.00 79.06 344 LYS A C 1
ATOM 2903 O O . LYS A 1 344 ? 40.365 -8.957 -10.903 1.00 79.06 344 LYS A O 1
ATOM 2908 N N . VAL A 1 345 ? 42.451 -8.386 -10.288 1.00 78.12 345 VAL A N 1
ATOM 2909 C CA . VAL A 1 345 ? 42.267 -8.716 -8.867 1.00 78.12 345 VAL A CA 1
ATOM 2910 C C . VAL A 1 345 ? 41.175 -7.836 -8.251 1.00 78.12 345 VAL A C 1
ATOM 2912 O O . VAL A 1 345 ? 40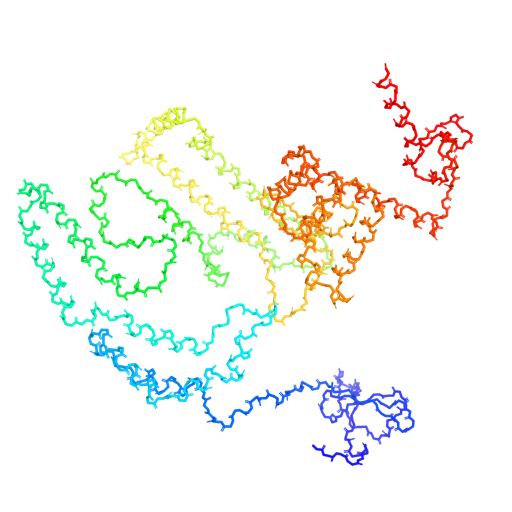.275 -8.343 -7.581 1.00 78.12 345 VAL A O 1
ATOM 2915 N N . TYR A 1 346 ? 41.159 -6.535 -8.556 1.00 85.81 346 TYR A N 1
ATOM 2916 C CA . TYR A 1 346 ? 40.077 -5.640 -8.140 1.00 85.81 346 TYR A CA 1
ATOM 2917 C C . TYR A 1 346 ? 38.708 -6.070 -8.695 1.00 85.81 346 TYR A C 1
ATOM 2919 O O . TYR A 1 346 ? 37.708 -6.063 -7.972 1.00 85.81 346 TYR A O 1
ATOM 2927 N N . SER A 1 347 ? 38.651 -6.465 -9.970 1.00 78.50 347 SER A N 1
ATOM 2928 C CA . SER A 1 347 ? 37.435 -6.972 -10.616 1.00 78.50 347 SER A CA 1
ATOM 2929 C C . SER A 1 347 ? 36.925 -8.254 -9.951 1.00 78.50 347 SER A C 1
ATOM 2931 O O . SER A 1 347 ? 35.729 -8.369 -9.679 1.00 78.50 347 SER A O 1
ATOM 2933 N N . ILE A 1 348 ? 37.831 -9.176 -9.608 1.00 79.62 348 ILE A N 1
ATOM 2934 C CA . ILE A 1 348 ? 37.520 -10.417 -8.890 1.00 79.62 348 ILE A CA 1
ATOM 2935 C C . ILE A 1 348 ? 36.921 -10.091 -7.521 1.00 79.62 348 ILE A C 1
ATOM 2937 O O . ILE A 1 348 ? 35.809 -10.526 -7.246 1.00 79.62 348 ILE A O 1
ATOM 2941 N N . ILE A 1 349 ? 37.569 -9.249 -6.709 1.00 77.94 349 ILE A N 1
ATOM 2942 C CA . ILE A 1 349 ? 37.066 -8.873 -5.372 1.00 77.94 349 ILE A CA 1
ATOM 2943 C C . ILE A 1 349 ? 35.700 -8.172 -5.472 1.00 77.94 349 ILE A C 1
ATOM 2945 O O . ILE A 1 349 ? 34.801 -8.404 -4.660 1.00 77.94 349 ILE A O 1
ATOM 2949 N N . ARG A 1 350 ? 35.499 -7.331 -6.494 1.00 83.12 350 ARG A N 1
ATOM 2950 C CA . ARG A 1 350 ? 34.209 -6.677 -6.755 1.00 83.12 350 ARG A CA 1
ATOM 2951 C C . ARG A 1 350 ? 33.120 -7.674 -7.163 1.00 83.12 350 ARG A C 1
ATOM 2953 O O . ARG A 1 350 ? 31.959 -7.496 -6.780 1.00 83.12 350 ARG A O 1
ATOM 2960 N N . LYS A 1 351 ? 33.479 -8.711 -7.922 1.00 79.19 351 LYS A N 1
ATOM 2961 C CA . LYS A 1 351 ? 32.585 -9.824 -8.251 1.00 79.19 351 LYS A CA 1
ATOM 2962 C C . LYS A 1 351 ? 32.219 -10.597 -6.983 1.00 79.19 351 LYS A C 1
ATOM 2964 O O . LYS A 1 351 ? 31.035 -10.716 -6.696 1.00 79.19 351 LYS A O 1
ATOM 2969 N N . THR A 1 352 ? 33.198 -10.946 -6.147 1.00 75.75 352 THR A N 1
ATOM 2970 C CA . THR A 1 352 ? 32.984 -11.617 -4.854 1.00 75.75 352 THR A CA 1
ATOM 2971 C C . THR A 1 352 ? 32.062 -10.824 -3.926 1.00 75.75 352 THR A C 1
ATOM 2973 O O . THR A 1 352 ? 31.197 -11.404 -3.284 1.00 75.75 352 THR A O 1
ATOM 2976 N N . TYR A 1 353 ? 32.180 -9.492 -3.880 1.00 83.81 353 TYR A N 1
ATOM 2977 C CA . TYR A 1 353 ? 31.239 -8.640 -3.138 1.00 83.81 353 TYR A CA 1
ATOM 2978 C C . TYR A 1 353 ? 29.797 -8.760 -3.657 1.00 83.81 353 TYR A C 1
ATOM 2980 O O . TYR A 1 353 ? 28.845 -8.763 -2.876 1.00 83.81 353 TYR A O 1
ATOM 2988 N N . THR A 1 354 ? 29.631 -8.835 -4.977 1.00 76.31 354 THR A N 1
ATOM 2989 C CA . THR A 1 354 ? 28.314 -8.950 -5.614 1.00 76.31 354 THR A CA 1
ATOM 2990 C C . THR A 1 354 ? 27.699 -10.320 -5.339 1.00 76.31 354 THR A C 1
ATOM 2992 O O . THR A 1 354 ? 26.526 -10.387 -4.974 1.00 76.31 354 THR A O 1
ATOM 2995 N N . ASP A 1 355 ? 28.508 -11.376 -5.432 1.00 73.06 355 ASP A N 1
ATOM 2996 C CA . ASP A 1 355 ? 28.110 -12.756 -5.152 1.00 73.06 355 ASP A CA 1
ATOM 2997 C C . ASP A 1 355 ? 27.738 -12.919 -3.666 1.00 73.06 355 ASP A C 1
ATOM 2999 O O . ASP A 1 355 ? 26.624 -13.326 -3.353 1.00 73.06 355 ASP A O 1
ATOM 3003 N N . ALA A 1 356 ? 28.576 -12.438 -2.738 1.00 72.88 356 ALA A N 1
ATOM 3004 C CA . ALA A 1 356 ? 28.293 -12.471 -1.298 1.00 72.88 356 ALA A CA 1
ATOM 3005 C C . ALA A 1 356 ? 27.014 -11.704 -0.917 1.00 72.88 356 ALA A C 1
ATOM 3007 O O . ALA A 1 356 ? 26.286 -12.091 -0.001 1.00 72.88 356 ALA A O 1
ATOM 3008 N N . LYS A 1 357 ? 26.713 -10.606 -1.622 1.00 78.44 357 LYS A N 1
ATOM 3009 C CA . LYS A 1 357 ? 25.462 -9.863 -1.437 1.00 78.44 357 LYS A CA 1
ATOM 3010 C C . LYS A 1 357 ? 24.251 -10.657 -1.933 1.00 78.44 357 LYS A C 1
ATOM 3012 O O . LYS A 1 357 ? 23.204 -10.599 -1.294 1.00 78.44 357 LYS A O 1
ATOM 3017 N N . ALA A 1 358 ? 24.379 -11.379 -3.044 1.00 71.06 358 ALA A N 1
ATOM 3018 C CA . ALA A 1 358 ? 23.326 -12.264 -3.534 1.00 71.06 358 ALA A CA 1
ATOM 3019 C C . ALA A 1 358 ? 23.092 -13.434 -2.565 1.00 71.06 358 ALA A C 1
ATOM 3021 O O . ALA A 1 358 ? 21.948 -13.695 -2.195 1.00 71.06 358 ALA A O 1
ATOM 3022 N N . ASP A 1 359 ? 24.165 -14.053 -2.071 1.00 68.88 359 ASP A N 1
ATOM 3023 C CA . ASP A 1 359 ? 24.103 -15.131 -1.080 1.00 68.88 359 ASP A CA 1
ATOM 3024 C C . ASP A 1 359 ? 23.440 -14.675 0.220 1.00 68.88 359 ASP A C 1
ATOM 3026 O O . ASP A 1 359 ? 22.663 -15.419 0.811 1.00 68.88 359 ASP A O 1
ATOM 3030 N N . TYR A 1 360 ? 23.683 -13.435 0.654 1.00 77.00 360 TYR A N 1
ATOM 3031 C CA . TYR A 1 360 ? 22.993 -12.856 1.806 1.00 77.00 360 TYR A CA 1
ATOM 3032 C C . TYR A 1 360 ? 21.481 -12.732 1.593 1.00 77.00 360 TYR A C 1
ATOM 3034 O O . TYR A 1 360 ? 20.725 -13.033 2.511 1.00 77.00 360 TYR A O 1
ATOM 3042 N N . GLU A 1 361 ? 21.015 -12.337 0.407 1.00 72.25 361 GLU A N 1
ATOM 3043 C CA . GLU A 1 361 ? 19.576 -12.261 0.106 1.00 72.25 361 GLU A CA 1
ATOM 3044 C C . GLU A 1 361 ? 18.928 -13.653 0.039 1.00 72.25 361 GLU A C 1
ATOM 3046 O O . GLU A 1 361 ? 17.801 -13.848 0.500 1.00 72.25 361 GLU A O 1
ATOM 3051 N N . VAL A 1 362 ? 19.650 -14.643 -0.489 1.00 65.44 362 VAL A N 1
ATOM 3052 C CA . VAL A 1 362 ? 19.209 -16.045 -0.520 1.00 65.44 362 VAL A CA 1
ATOM 3053 C C . VAL A 1 362 ? 19.162 -16.624 0.894 1.00 65.44 362 VAL A C 1
ATOM 3055 O O . VAL A 1 362 ? 18.136 -17.165 1.303 1.00 65.44 362 VAL A O 1
ATOM 3058 N N . ALA A 1 363 ? 20.226 -16.445 1.679 1.00 62.88 363 ALA A N 1
ATOM 3059 C CA . ALA A 1 363 ? 20.277 -16.847 3.080 1.00 62.88 363 ALA A CA 1
ATOM 3060 C C . ALA A 1 363 ? 19.202 -16.131 3.905 1.00 62.88 363 ALA A C 1
ATOM 3062 O O . ALA A 1 363 ? 18.564 -16.772 4.734 1.00 62.88 363 ALA A O 1
ATOM 3063 N N . LYS A 1 364 ? 18.936 -14.842 3.642 1.00 66.44 364 LYS A N 1
ATOM 3064 C CA . LYS A 1 364 ? 17.822 -14.100 4.246 1.00 66.44 364 LYS A CA 1
ATOM 3065 C C . LYS A 1 364 ? 16.517 -14.846 3.980 1.00 66.44 364 LYS A C 1
ATOM 3067 O O . LYS A 1 364 ? 15.912 -15.287 4.943 1.00 66.44 364 LYS A O 1
ATOM 3072 N N . LYS A 1 365 ? 16.154 -15.098 2.717 1.00 59.50 365 LYS A N 1
ATOM 3073 C CA . LYS A 1 365 ? 14.918 -15.817 2.344 1.00 59.50 365 LYS A CA 1
ATOM 3074 C C . LYS A 1 365 ? 14.798 -17.229 2.922 1.00 59.50 365 LYS A C 1
ATOM 3076 O O . LYS A 1 365 ? 13.702 -17.650 3.256 1.00 59.50 365 LYS A O 1
ATOM 3081 N N . ILE A 1 366 ? 15.898 -17.973 3.004 1.00 57.34 366 ILE A N 1
ATOM 3082 C CA . ILE A 1 366 ? 15.901 -19.353 3.514 1.00 57.34 366 ILE A CA 1
ATOM 3083 C C . ILE A 1 366 ? 15.761 -19.379 5.040 1.00 57.34 366 ILE A C 1
ATOM 3085 O O . ILE A 1 366 ? 15.124 -20.276 5.590 1.00 57.34 366 ILE A O 1
ATOM 3089 N N . LEU A 1 367 ? 16.384 -18.419 5.728 1.00 57.00 367 LEU A N 1
ATOM 3090 C CA . LEU A 1 367 ? 16.439 -18.365 7.189 1.00 57.00 367 LEU A CA 1
ATOM 3091 C C . LEU A 1 367 ? 15.289 -17.549 7.802 1.00 57.00 367 LEU A C 1
ATOM 3093 O O . LEU A 1 367 ? 15.029 -17.694 9.000 1.00 57.00 367 LEU A O 1
ATOM 3097 N N . THR A 1 368 ? 14.604 -16.716 7.010 1.00 50.16 368 THR A N 1
ATOM 3098 C CA . THR A 1 368 ? 13.327 -16.078 7.358 1.00 50.16 368 THR A CA 1
ATOM 3099 C C . THR A 1 368 ? 12.177 -16.919 6.815 1.00 50.16 368 THR A C 1
ATOM 3101 O O . THR A 1 368 ? 11.960 -16.954 5.608 1.00 50.16 368 THR A O 1
ATOM 3104 N N . ASP A 1 369 ? 11.437 -17.594 7.691 1.00 47.31 369 ASP A N 1
ATOM 3105 C CA . ASP A 1 369 ? 10.272 -18.377 7.276 1.00 47.31 369 ASP A CA 1
ATOM 3106 C C . ASP A 1 369 ? 9.182 -17.462 6.683 1.00 47.31 369 ASP A C 1
ATOM 3108 O O . ASP A 1 369 ? 8.762 -16.481 7.299 1.00 47.31 369 ASP A O 1
ATOM 3112 N N . GLU A 1 370 ? 8.708 -17.789 5.478 1.00 39.75 370 GLU A N 1
ATOM 3113 C CA . GLU A 1 370 ? 7.526 -17.159 4.887 1.00 39.75 370 GLU A CA 1
ATOM 3114 C C . GLU A 1 370 ? 6.257 -17.713 5.549 1.00 39.75 370 GLU A C 1
ATOM 3116 O O . GLU A 1 370 ? 6.035 -18.927 5.584 1.00 39.75 370 GLU A O 1
ATOM 3121 N N . ILE A 1 371 ? 5.378 -16.824 6.024 1.00 37.41 371 ILE A N 1
ATOM 3122 C CA . ILE A 1 371 ? 4.026 -17.195 6.455 1.00 37.41 371 ILE A CA 1
ATOM 3123 C C . ILE A 1 371 ? 3.256 -17.655 5.216 1.00 37.41 371 ILE A C 1
ATOM 3125 O O . ILE A 1 371 ? 2.782 -16.844 4.419 1.00 37.41 371 ILE A O 1
ATOM 3129 N N . ARG A 1 372 ? 3.100 -18.968 5.051 1.00 33.72 372 ARG A N 1
ATOM 3130 C CA . ARG A 1 372 ? 2.131 -19.514 4.102 1.00 33.72 372 ARG A CA 1
ATOM 3131 C C . ARG A 1 372 ? 0.769 -19.545 4.773 1.00 33.72 372 ARG A C 1
ATOM 3133 O O . ARG A 1 372 ? 0.524 -20.354 5.664 1.00 33.72 372 ARG A O 1
ATOM 3140 N N . VAL A 1 373 ? -0.121 -18.665 4.325 1.00 33.75 373 VAL A N 1
ATOM 3141 C CA . VAL A 1 373 ? -1.551 -18.798 4.605 1.00 33.75 373 VAL A CA 1
ATOM 3142 C C . VAL A 1 373 ? -2.011 -20.067 3.891 1.00 33.75 373 VAL A C 1
ATOM 3144 O O . VAL A 1 373 ? -1.954 -20.151 2.666 1.00 33.75 373 VAL A O 1
ATOM 3147 N N . ASN A 1 374 ? -2.372 -21.088 4.662 1.00 35.41 374 ASN A N 1
ATOM 3148 C CA . ASN A 1 374 ? -2.848 -22.352 4.122 1.00 35.41 374 ASN A CA 1
ATOM 3149 C C . ASN A 1 374 ? -4.224 -22.113 3.480 1.00 35.41 374 ASN A C 1
ATOM 3151 O O . ASN A 1 374 ? -5.170 -21.762 4.183 1.00 35.41 374 ASN A O 1
ATOM 3155 N N . SER A 1 375 ? -4.326 -22.253 2.157 1.00 41.06 375 SER A N 1
ATOM 3156 C CA . SER A 1 375 ? -5.551 -21.962 1.394 1.00 41.06 375 SER A CA 1
ATOM 3157 C C . SER A 1 375 ? -6.738 -22.837 1.793 1.00 41.06 375 SER A C 1
ATOM 3159 O O . SER A 1 375 ? -7.882 -22.456 1.565 1.00 41.06 375 SER A O 1
ATOM 3161 N N . ASP A 1 376 ? -6.469 -23.986 2.412 1.00 40.75 376 ASP A N 1
ATOM 3162 C CA . ASP A 1 376 ? -7.462 -25.049 2.565 1.00 40.75 376 ASP A CA 1
ATOM 3163 C C . ASP A 1 376 ? -8.155 -25.027 3.934 1.00 40.75 376 ASP A C 1
ATOM 3165 O O . ASP A 1 376 ? -9.152 -25.715 4.150 1.00 40.75 376 ASP A O 1
ATOM 3169 N N . LYS A 1 377 ? -7.655 -24.224 4.880 1.00 35.91 377 LYS A N 1
ATOM 3170 C CA . LYS A 1 377 ? -8.258 -24.048 6.204 1.00 35.91 377 LYS A CA 1
ATOM 3171 C C . LYS A 1 377 ? -8.261 -22.564 6.538 1.00 35.91 377 LYS A C 1
ATOM 3173 O O . LYS A 1 377 ? -7.275 -22.043 7.050 1.00 35.91 377 LYS A O 1
ATOM 3178 N N . CYS A 1 378 ? -9.376 -21.889 6.260 1.00 34.88 378 CYS A N 1
ATOM 3179 C CA . CYS A 1 378 ? -9.680 -20.530 6.725 1.00 34.88 378 CYS A CA 1
ATOM 3180 C C . CYS A 1 378 ? -9.806 -20.463 8.261 1.00 34.88 378 CYS A C 1
ATOM 3182 O O . CYS A 1 378 ? -10.845 -20.103 8.803 1.00 34.88 378 CYS A O 1
ATOM 3184 N N . SER A 1 379 ? -8.746 -20.816 8.975 1.00 28.94 379 SER A N 1
ATOM 3185 C CA . SER A 1 379 ? -8.563 -20.508 10.382 1.00 28.94 379 SER A CA 1
ATOM 3186 C C . SER A 1 379 ? -7.075 -20.297 10.611 1.00 28.94 379 SER A C 1
ATOM 3188 O O . SER A 1 379 ? -6.286 -21.246 10.620 1.00 28.94 379 SER A O 1
ATOM 3190 N N . THR A 1 380 ? -6.687 -19.043 10.804 1.00 34.03 380 THR A N 1
ATOM 3191 C CA . THR A 1 380 ? -5.461 -18.710 11.515 1.00 34.03 380 THR A CA 1
ATOM 3192 C C . THR A 1 380 ? -5.585 -19.306 12.913 1.00 34.03 380 THR A C 1
ATOM 3194 O O . THR A 1 380 ? -6.317 -18.799 13.759 1.00 34.03 380 THR A O 1
ATOM 3197 N N . VAL A 1 381 ? -4.898 -20.419 13.168 1.00 28.58 381 VAL A N 1
ATOM 3198 C CA . VAL A 1 381 ? -4.637 -20.819 14.550 1.00 28.58 381 VAL A CA 1
ATOM 3199 C C . VAL A 1 381 ? -3.589 -19.839 15.056 1.00 28.58 381 VAL A C 1
ATOM 3201 O O . VAL A 1 381 ? -2.396 -19.994 14.806 1.00 28.58 381 VAL A O 1
ATOM 3204 N N . TYR A 1 382 ? -4.056 -18.767 15.690 1.00 35.50 382 TYR A N 1
ATOM 3205 C CA . TYR A 1 382 ? -3.199 -17.871 16.445 1.00 35.50 382 TYR A CA 1
ATOM 3206 C C . TYR A 1 382 ? -2.702 -18.645 17.663 1.00 35.50 382 TYR A C 1
ATOM 3208 O O . TYR A 1 382 ? -3.408 -18.770 18.661 1.00 35.50 382 TYR A O 1
ATOM 3216 N N . ALA A 1 383 ? -1.489 -19.185 17.588 1.00 35.75 383 ALA A N 1
ATOM 3217 C CA . ALA A 1 383 ? -0.757 -19.520 18.795 1.00 35.75 383 ALA A CA 1
ATOM 3218 C C . ALA A 1 383 ? -0.358 -18.185 19.439 1.00 35.75 383 ALA A C 1
ATOM 3220 O O . ALA A 1 383 ? 0.621 -17.554 19.046 1.00 35.75 383 ALA A O 1
ATOM 3221 N N . ILE A 1 384 ? -1.187 -17.724 20.381 1.00 34.94 384 ILE A N 1
ATOM 3222 C CA . ILE A 1 384 ? -1.009 -16.479 21.151 1.00 34.94 384 ILE A CA 1
ATOM 3223 C C . ILE A 1 384 ? 0.376 -16.429 21.825 1.00 34.94 384 ILE A C 1
ATOM 3225 O O . ILE A 1 384 ? 0.897 -15.344 22.081 1.00 34.94 384 ILE A O 1
ATOM 3229 N N . ASP A 1 385 ? 0.996 -17.593 22.014 1.00 35.84 385 ASP A N 1
ATOM 3230 C CA . ASP A 1 385 ? 2.263 -17.774 22.717 1.00 35.84 385 ASP A CA 1
ATOM 3231 C C . ASP A 1 385 ? 3.490 -17.803 21.782 1.00 35.84 385 ASP A C 1
ATOM 3233 O O . ASP A 1 385 ? 4.629 -17.794 22.249 1.00 35.84 385 ASP A O 1
ATOM 3237 N N . SER A 1 386 ? 3.298 -17.818 20.455 1.00 41.44 386 SER A N 1
ATOM 3238 C CA . SER A 1 386 ? 4.396 -17.782 19.481 1.00 41.44 386 SER A CA 1
ATOM 3239 C C . SER A 1 386 ? 4.495 -16.402 18.836 1.00 41.44 386 SER A C 1
ATOM 3241 O O . SER A 1 386 ? 3.874 -16.124 17.807 1.00 41.44 386 SER A O 1
ATOM 3243 N N . ASP A 1 387 ? 5.275 -15.523 19.461 1.00 41.75 387 ASP A N 1
ATOM 3244 C CA . ASP A 1 387 ? 5.453 -14.154 18.988 1.00 41.75 387 ASP A CA 1
ATOM 3245 C C . ASP A 1 387 ? 6.224 -14.129 17.652 1.00 41.75 387 ASP A C 1
ATOM 3247 O O . ASP A 1 387 ? 7.349 -14.625 17.537 1.00 41.75 387 ASP A O 1
ATOM 3251 N N . THR A 1 388 ? 5.589 -13.586 16.614 1.00 52.06 388 THR A N 1
ATOM 3252 C CA . THR A 1 388 ? 6.116 -13.479 15.239 1.00 52.06 388 THR A CA 1
ATOM 3253 C C . THR A 1 388 ? 6.415 -12.009 14.910 1.00 52.06 388 THR A C 1
ATOM 3255 O O . THR A 1 388 ? 5.976 -11.128 15.638 1.00 52.06 388 THR A O 1
ATOM 3258 N N . TRP A 1 389 ? 7.197 -11.690 13.870 1.00 51.81 389 TRP A N 1
ATOM 3259 C CA . TRP A 1 389 ? 7.606 -10.307 13.545 1.00 51.81 389 TRP A CA 1
ATOM 3260 C C . TRP A 1 389 ? 7.593 -10.021 12.034 1.00 51.81 389 TRP A C 1
ATOM 3262 O O . TRP A 1 389 ? 7.686 -10.948 11.233 1.00 51.81 389 TRP A O 1
ATOM 3272 N N . TYR A 1 390 ? 7.495 -8.744 11.643 1.00 50.16 390 TYR A N 1
ATOM 3273 C CA . TYR A 1 390 ? 7.634 -8.263 10.260 1.00 50.16 390 TYR A CA 1
ATOM 3274 C C . TYR A 1 390 ? 8.545 -7.027 10.180 1.00 50.16 390 TYR A C 1
ATOM 3276 O O . TYR A 1 390 ? 8.683 -6.288 11.148 1.00 50.16 390 TYR A O 1
ATOM 3284 N N . GLU A 1 391 ? 9.197 -6.806 9.038 1.00 42.03 391 GLU A N 1
ATOM 3285 C CA . GLU A 1 391 ? 10.050 -5.632 8.786 1.00 42.03 391 GLU A CA 1
ATOM 3286 C C . GLU A 1 391 ? 9.197 -4.524 8.135 1.00 42.03 391 GLU A C 1
ATOM 3288 O O . GLU A 1 391 ? 8.553 -4.767 7.113 1.00 42.03 391 GLU A O 1
ATOM 3293 N N . ASN A 1 392 ? 9.131 -3.331 8.739 1.00 54.78 392 ASN A N 1
ATOM 3294 C CA . ASN A 1 392 ? 8.400 -2.191 8.170 1.00 54.78 392 ASN A CA 1
ATOM 3295 C C . ASN A 1 392 ? 9.166 -1.550 6.993 1.00 54.78 392 ASN A C 1
ATOM 3297 O O . ASN A 1 392 ? 10.318 -1.888 6.723 1.00 54.78 392 ASN A O 1
ATOM 3301 N N . GLU A 1 393 ? 8.553 -0.583 6.300 1.00 45.78 393 GLU A N 1
ATOM 3302 C CA . GLU A 1 393 ? 9.167 0.121 5.154 1.00 45.78 393 GLU A CA 1
ATOM 3303 C C . GLU A 1 393 ? 10.504 0.818 5.490 1.00 45.78 393 GLU A C 1
ATOM 3305 O O . GLU A 1 393 ? 11.294 1.113 4.593 1.00 45.78 393 GLU A O 1
ATOM 3310 N N . ASN A 1 394 ? 10.783 1.042 6.777 1.00 46.38 394 ASN A N 1
ATOM 3311 C CA . ASN A 1 394 ? 12.005 1.671 7.276 1.00 46.38 394 ASN A CA 1
ATOM 3312 C C . ASN A 1 394 ? 13.086 0.655 7.691 1.00 46.38 394 ASN A C 1
ATOM 3314 O O . ASN A 1 394 ? 14.160 1.060 8.139 1.00 46.38 394 ASN A O 1
ATOM 3318 N N . GLY A 1 395 ? 12.832 -0.648 7.541 1.00 51.59 395 GLY A N 1
ATOM 3319 C CA . GLY A 1 395 ? 13.767 -1.706 7.928 1.00 51.59 395 GLY A CA 1
ATOM 3320 C C . GLY A 1 395 ? 13.752 -2.043 9.423 1.00 51.59 395 GLY A C 1
ATOM 3321 O O . GLY A 1 395 ? 14.687 -2.663 9.935 1.00 51.59 395 GLY A O 1
ATOM 3322 N N . GLU A 1 396 ? 12.729 -1.599 10.156 1.00 59.22 396 GLU A N 1
ATOM 3323 C CA . GLU A 1 396 ? 12.572 -1.876 11.582 1.00 59.22 396 GLU A CA 1
ATOM 3324 C C . GLU A 1 396 ? 11.734 -3.140 11.778 1.00 59.22 396 GLU A C 1
ATOM 3326 O O . GLU A 1 396 ? 10.682 -3.313 11.163 1.00 59.22 396 GLU A O 1
ATOM 3331 N N . ILE A 1 397 ? 12.197 -4.020 12.662 1.00 53.28 397 ILE A N 1
ATOM 3332 C CA . ILE A 1 397 ? 11.507 -5.265 12.998 1.00 53.28 397 ILE A CA 1
ATOM 3333 C C . ILE A 1 397 ? 10.408 -4.959 14.023 1.00 53.28 397 ILE A C 1
ATOM 3335 O O . ILE A 1 397 ? 10.695 -4.567 15.156 1.00 53.28 397 ILE A O 1
ATOM 3339 N N . ILE A 1 398 ? 9.153 -5.147 13.622 1.00 51.78 398 ILE A N 1
ATOM 3340 C CA . ILE A 1 398 ? 7.953 -4.973 14.440 1.00 51.78 398 ILE A CA 1
ATOM 3341 C C . ILE A 1 398 ? 7.408 -6.352 14.818 1.00 51.78 398 ILE A C 1
ATOM 3343 O O . ILE A 1 398 ? 7.088 -7.167 13.958 1.00 51.78 398 ILE A O 1
ATOM 3347 N N . GLU A 1 399 ? 7.284 -6.615 16.116 1.00 54.22 399 GLU A N 1
ATOM 3348 C CA . GLU A 1 399 ? 6.622 -7.818 16.637 1.00 54.22 399 GLU A CA 1
ATOM 3349 C C . GLU A 1 399 ? 5.110 -7.757 16.368 1.00 54.22 399 GLU A C 1
ATOM 3351 O O . GLU A 1 399 ? 4.477 -6.712 16.497 1.00 54.22 399 GLU A O 1
ATOM 3356 N N . ILE A 1 400 ? 4.496 -8.880 16.013 1.00 51.47 400 ILE A N 1
ATOM 3357 C CA . ILE A 1 400 ? 3.063 -8.991 15.732 1.00 51.47 400 ILE A CA 1
ATOM 3358 C C . ILE A 1 400 ? 2.244 -8.771 17.012 1.00 51.47 400 ILE A C 1
ATOM 3360 O O . ILE A 1 400 ? 1.166 -8.179 16.942 1.00 51.47 400 ILE A O 1
ATOM 3364 N N . SER A 1 401 ? 2.783 -9.088 18.195 1.00 49.09 401 SER A N 1
ATOM 3365 C CA . SER A 1 401 ? 2.220 -8.642 19.477 1.00 49.09 401 SER A CA 1
ATOM 3366 C C . SER A 1 401 ? 2.168 -7.116 19.636 1.00 49.09 401 SER A C 1
ATOM 3368 O O . SER A 1 401 ? 1.289 -6.617 20.341 1.00 49.09 401 SER A O 1
ATOM 3370 N N . LYS A 1 402 ? 3.032 -6.358 18.945 1.00 49.22 402 LYS A N 1
ATOM 3371 C CA . LYS A 1 402 ? 2.977 -4.884 18.868 1.00 49.22 402 LYS A CA 1
ATOM 3372 C C . LYS A 1 402 ? 1.994 -4.371 17.812 1.00 49.22 402 LYS A C 1
ATOM 3374 O O . LYS A 1 402 ? 1.668 -3.192 17.833 1.00 49.22 402 LYS A O 1
ATOM 3379 N N . ASN A 1 403 ? 1.467 -5.239 16.946 1.00 53.00 403 ASN A N 1
ATOM 3380 C CA . ASN A 1 403 ? 0.417 -4.913 15.970 1.00 53.00 403 ASN A CA 1
ATOM 3381 C C . ASN A 1 403 ? -0.999 -4.933 16.577 1.00 53.00 403 ASN A C 1
ATOM 3383 O O . ASN A 1 403 ? -1.996 -4.884 15.856 1.00 53.00 403 ASN A O 1
ATOM 3387 N N . ARG A 1 404 ? -1.105 -5.023 17.908 1.00 63.12 404 ARG A N 1
ATOM 3388 C CA . ARG A 1 404 ? -2.373 -4.872 18.619 1.00 63.12 404 ARG A CA 1
ATOM 3389 C C . ARG A 1 404 ? -2.870 -3.442 18.435 1.00 63.12 404 ARG A C 1
ATOM 3391 O O . ARG A 1 404 ? -2.191 -2.489 18.811 1.00 63.12 404 ARG A O 1
ATOM 3398 N N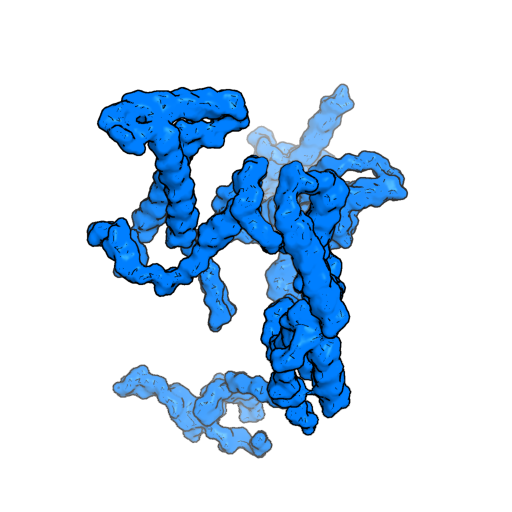 . VAL A 1 405 ? -4.075 -3.301 17.894 1.00 67.38 405 VAL A N 1
ATOM 3399 C CA . VAL A 1 405 ? -4.764 -2.012 17.840 1.00 67.38 405 VAL A CA 1
ATOM 3400 C C . VAL A 1 405 ? -5.208 -1.669 19.257 1.00 67.38 405 VAL A C 1
ATOM 3402 O O . VAL A 1 405 ? -6.218 -2.162 19.750 1.00 67.38 405 VAL A O 1
ATOM 3405 N N . LEU A 1 406 ? -4.404 -0.864 19.945 1.00 76.94 406 LEU A N 1
ATOM 3406 C CA . LEU A 1 406 ? -4.700 -0.401 21.293 1.00 76.94 406 LEU A CA 1
ATOM 3407 C C . LEU A 1 406 ? -5.176 1.045 21.224 1.00 76.94 406 LEU A C 1
ATOM 3409 O O . LEU A 1 406 ? -4.437 1.925 20.784 1.00 76.94 406 LEU A O 1
ATOM 3413 N N . MET A 1 407 ? -6.373 1.316 21.739 1.00 79.12 407 MET A N 1
ATOM 3414 C CA . MET A 1 407 ? -6.876 2.687 21.904 1.00 79.12 407 MET A CA 1
ATOM 3415 C C . MET A 1 407 ? -6.033 3.505 22.903 1.00 79.12 407 MET A C 1
ATOM 3417 O O . MET A 1 407 ? -6.159 4.721 22.988 1.00 79.12 407 MET A O 1
ATOM 3421 N N . SER A 1 408 ? -5.125 2.875 23.655 1.00 79.94 408 SER A N 1
ATOM 3422 C CA . SER A 1 408 ? -4.132 3.572 24.481 1.00 79.94 408 SER A CA 1
ATOM 3423 C C . SER A 1 408 ? -2.892 4.045 23.707 1.00 79.94 408 SER A C 1
ATOM 3425 O O . SER A 1 408 ? -2.027 4.677 24.310 1.00 79.94 408 SER A O 1
ATOM 3427 N N . ASP A 1 409 ? -2.775 3.749 22.408 1.00 84.56 409 ASP A N 1
ATOM 3428 C CA . ASP A 1 409 ? -1.669 4.212 21.563 1.00 84.56 409 ASP A CA 1
ATOM 3429 C C . ASP A 1 409 ? -2.089 5.388 20.664 1.00 84.56 409 ASP A C 1
ATOM 3431 O O . ASP A 1 409 ? -3.161 5.399 20.061 1.00 84.56 409 ASP A O 1
ATOM 3435 N N . VAL A 1 410 ? -1.209 6.385 20.532 1.00 85.00 410 VAL A N 1
ATOM 3436 C CA . VAL A 1 410 ? -1.403 7.556 19.664 1.00 85.00 410 VAL A CA 1
ATOM 3437 C C . VAL A 1 410 ? -1.467 7.140 18.193 1.00 85.00 410 VAL A C 1
ATOM 3439 O O . VAL A 1 410 ? -2.211 7.743 17.416 1.00 85.00 410 VAL A O 1
ATOM 3442 N N . ASN A 1 411 ? -0.683 6.136 17.787 1.00 82.69 411 ASN A N 1
ATOM 3443 C CA . ASN A 1 411 ? -0.608 5.726 16.382 1.00 82.69 411 ASN A CA 1
ATOM 3444 C C . ASN A 1 411 ? -1.908 5.085 15.895 1.00 82.69 411 ASN A C 1
ATOM 3446 O O . ASN A 1 411 ? -2.282 5.303 14.743 1.00 82.69 411 ASN A O 1
ATOM 3450 N N . THR A 1 412 ? -2.639 4.404 16.781 1.00 84.25 412 THR A N 1
ATOM 3451 C CA . THR A 1 412 ? -3.988 3.896 16.505 1.00 84.25 412 THR A CA 1
ATOM 3452 C C . THR A 1 412 ? -4.903 5.014 16.011 1.00 84.25 412 THR A C 1
ATOM 3454 O O . THR A 1 412 ? -5.500 4.899 14.943 1.00 84.25 412 THR A O 1
ATOM 3457 N N . TYR A 1 413 ? -4.936 6.156 16.706 1.00 85.19 413 TYR A N 1
ATOM 3458 C CA . TYR A 1 413 ? -5.751 7.303 16.289 1.00 85.19 413 TYR A CA 1
ATOM 3459 C C . TYR A 1 413 ? -5.280 7.926 14.976 1.00 85.19 413 TYR A C 1
ATOM 3461 O O . TYR A 1 413 ? -6.110 8.359 14.182 1.00 85.19 413 TYR A O 1
ATOM 3469 N N . LYS A 1 414 ? -3.967 7.964 14.713 1.00 86.56 414 LYS A N 1
ATOM 3470 C CA . LYS A 1 414 ? -3.446 8.440 13.417 1.00 86.56 414 LYS A CA 1
ATOM 3471 C C . LYS A 1 414 ? -3.945 7.561 12.276 1.00 86.56 414 LYS A C 1
ATOM 3473 O O . LYS A 1 414 ? -4.454 8.081 11.286 1.00 86.56 414 LYS A O 1
ATOM 3478 N N . GLY A 1 415 ? -3.814 6.244 12.437 1.00 82.44 415 GLY A N 1
ATOM 3479 C CA . GLY A 1 415 ? -4.288 5.261 11.468 1.00 82.44 415 GLY A CA 1
ATOM 3480 C C . GLY A 1 415 ? -5.790 5.387 11.233 1.00 82.44 415 GLY A C 1
ATOM 3481 O O . GLY A 1 415 ? -6.215 5.508 10.084 1.00 82.44 415 GLY A O 1
ATOM 3482 N N . LEU A 1 416 ? -6.578 5.462 12.312 1.00 85.12 416 LEU A N 1
ATOM 3483 C CA . LEU A 1 416 ? -8.030 5.630 12.240 1.00 85.12 416 LEU A CA 1
ATOM 3484 C C . LEU A 1 416 ? -8.421 6.923 11.525 1.00 85.12 416 LEU A C 1
ATOM 3486 O O . LEU A 1 416 ? -9.239 6.868 10.621 1.00 85.12 416 LEU A O 1
ATOM 3490 N N . ILE A 1 417 ? -7.801 8.066 11.837 1.00 86.38 417 ILE A N 1
ATOM 3491 C CA . ILE A 1 417 ? -8.110 9.345 11.173 1.00 86.38 417 ILE A CA 1
ATOM 3492 C C . ILE A 1 417 ? -7.867 9.273 9.659 1.00 86.38 417 ILE A C 1
ATOM 3494 O O . ILE A 1 417 ? -8.684 9.766 8.882 1.00 86.38 417 ILE A O 1
ATOM 3498 N N . LEU A 1 418 ? -6.748 8.677 9.237 1.00 83.88 418 LEU A N 1
ATOM 3499 C CA . LEU A 1 418 ? -6.358 8.617 7.825 1.00 83.88 418 LEU A CA 1
ATOM 3500 C C . LEU A 1 418 ? -7.199 7.628 7.012 1.00 83.88 418 LEU A C 1
ATOM 3502 O O . LEU A 1 418 ? -7.388 7.838 5.818 1.00 83.88 418 LEU A O 1
ATOM 3506 N N . THR A 1 419 ? -7.698 6.571 7.650 1.00 84.06 419 THR A N 1
ATOM 3507 C CA . THR A 1 419 ? -8.452 5.490 6.992 1.00 84.06 419 THR A CA 1
ATOM 3508 C C . THR A 1 419 ? -9.948 5.519 7.305 1.00 84.06 419 THR A C 1
ATOM 3510 O O . THR A 1 419 ? -10.696 4.676 6.817 1.00 84.06 419 THR A O 1
ATOM 3513 N N . TYR A 1 420 ? -10.412 6.506 8.081 1.00 85.88 420 TYR A N 1
ATOM 3514 C CA . TYR A 1 420 ? -11.771 6.568 8.620 1.00 85.88 420 TYR A CA 1
ATOM 3515 C C . TYR A 1 420 ? -12.852 6.422 7.550 1.00 85.88 420 TYR A C 1
ATOM 3517 O O . TYR A 1 420 ? -13.789 5.655 7.740 1.00 85.88 420 TYR A O 1
ATOM 3525 N N . LYS A 1 421 ? -12.716 7.127 6.420 1.00 83.19 421 LYS A N 1
ATOM 3526 C CA . LYS A 1 421 ? -13.690 7.078 5.323 1.00 83.19 421 LYS A CA 1
ATOM 3527 C C . LYS A 1 421 ? -13.837 5.661 4.774 1.00 83.19 421 LYS A C 1
ATOM 3529 O O . LYS A 1 421 ? -14.939 5.128 4.739 1.00 83.19 421 LYS A O 1
ATOM 3534 N N . ASP A 1 422 ? -12.714 5.045 4.422 1.00 82.50 422 ASP A N 1
ATOM 3535 C CA . ASP A 1 422 ? -12.680 3.711 3.825 1.00 82.50 422 ASP A CA 1
ATOM 3536 C C . ASP A 1 422 ? -13.187 2.650 4.810 1.00 82.50 422 ASP A C 1
ATOM 3538 O O . ASP A 1 422 ? -13.932 1.743 4.434 1.00 82.50 422 ASP A O 1
ATOM 3542 N N . LEU A 1 423 ? -12.816 2.775 6.090 1.00 81.38 423 LEU A N 1
ATOM 3543 C CA . LEU A 1 423 ? -13.285 1.885 7.148 1.00 81.38 423 LEU A CA 1
ATOM 3544 C C . LEU A 1 423 ? -14.787 2.049 7.393 1.00 81.38 423 LEU A C 1
ATOM 3546 O O . LEU A 1 423 ? -15.502 1.052 7.469 1.00 81.38 423 LEU A O 1
ATOM 3550 N N . LYS A 1 424 ? -15.282 3.286 7.462 1.00 84.94 424 LYS A N 1
ATOM 3551 C CA . LYS A 1 424 ? -16.704 3.572 7.653 1.00 84.94 424 LYS A CA 1
ATOM 3552 C C . LYS A 1 424 ? -17.523 3.059 6.478 1.00 84.94 424 LYS A C 1
ATOM 3554 O O . LYS A 1 424 ? -18.461 2.307 6.700 1.00 84.94 424 LYS A O 1
ATOM 3559 N N . ASP A 1 425 ? -17.129 3.350 5.243 1.00 82.31 425 ASP A N 1
ATOM 3560 C CA . ASP A 1 425 ? -17.832 2.883 4.041 1.00 82.31 425 ASP A CA 1
ATOM 3561 C C . ASP A 1 425 ? -17.838 1.348 3.917 1.00 82.31 425 ASP A C 1
ATOM 3563 O O . ASP A 1 425 ? -18.774 0.758 3.370 1.00 82.31 425 ASP A O 1
ATOM 3567 N N . LYS A 1 426 ? -16.800 0.673 4.429 1.00 80.00 426 LYS A N 1
ATOM 3568 C CA . LYS A 1 426 ? -16.686 -0.790 4.379 1.00 80.00 426 LYS A CA 1
ATOM 3569 C C . LYS A 1 426 ? -17.448 -1.503 5.497 1.00 80.00 426 LYS A C 1
ATOM 3571 O O . LYS A 1 426 ? -18.023 -2.556 5.226 1.00 80.00 426 LYS A O 1
ATOM 3576 N N . TYR A 1 427 ? -17.426 -0.972 6.719 1.00 80.62 427 TYR A N 1
ATOM 3577 C CA . TYR A 1 427 ? -17.899 -1.674 7.918 1.00 80.62 427 TYR A CA 1
ATOM 3578 C C . TYR A 1 427 ? -19.158 -1.074 8.554 1.00 80.62 427 TYR A C 1
ATOM 3580 O O . TYR A 1 427 ? -19.616 -1.631 9.543 1.00 80.62 427 TYR A O 1
ATOM 3588 N N . LYS A 1 428 ? -19.751 -0.004 7.999 1.00 79.62 428 LYS A N 1
ATOM 3589 C CA . LYS A 1 428 ? -20.946 0.676 8.548 1.00 79.62 428 LYS A CA 1
ATOM 3590 C C . LYS A 1 428 ? -22.066 -0.269 8.999 1.00 79.62 428 LYS A C 1
ATOM 3592 O O . LYS A 1 428 ? -22.616 -0.068 10.078 1.00 79.62 428 LYS A O 1
ATOM 3597 N N . ASP A 1 429 ? -22.364 -1.275 8.179 1.00 80.88 429 ASP A N 1
ATOM 3598 C CA . ASP A 1 429 ? -23.503 -2.183 8.365 1.00 80.88 429 ASP A CA 1
ATOM 3599 C C . ASP A 1 429 ? -23.081 -3.551 8.938 1.00 80.88 429 ASP A C 1
ATOM 3601 O O . ASP A 1 429 ? -23.889 -4.472 9.027 1.00 80.88 429 ASP A O 1
ATOM 3605 N N . ASN A 1 430 ? -21.803 -3.717 9.304 1.00 77.75 430 ASN A N 1
ATOM 3606 C CA . ASN A 1 430 ? -21.264 -4.985 9.791 1.00 77.75 430 ASN A CA 1
ATOM 3607 C C . ASN A 1 430 ? -21.082 -4.971 11.314 1.00 77.75 430 ASN A C 1
ATOM 3609 O O . ASN A 1 430 ? -19.964 -4.870 11.817 1.00 77.75 430 ASN A O 1
ATOM 3613 N N . HIS A 1 431 ? -22.198 -5.087 12.033 1.00 81.50 431 HIS A N 1
ATOM 3614 C CA . HIS A 1 431 ? -22.258 -5.017 13.497 1.00 81.50 431 HIS A CA 1
ATOM 3615 C C . HIS A 1 431 ? -21.493 -6.133 14.229 1.00 81.50 431 HIS A C 1
ATOM 3617 O O . HIS A 1 431 ? -21.157 -5.972 15.398 1.00 81.50 431 HIS A O 1
ATOM 3623 N N . GLU A 1 432 ? -21.195 -7.245 13.554 1.00 71.75 432 GLU A N 1
ATOM 3624 C CA . GLU A 1 432 ? -20.461 -8.383 14.130 1.00 71.75 432 GLU A CA 1
ATOM 3625 C C . GLU A 1 432 ? -18.934 -8.238 14.010 1.00 71.75 432 GLU A C 1
ATOM 3627 O O . GLU A 1 432 ? -18.185 -9.046 14.550 1.00 71.75 432 GLU A O 1
ATOM 3632 N N . SER A 1 433 ? -18.449 -7.221 13.292 1.00 77.31 433 SER A N 1
ATOM 3633 C CA . SER A 1 433 ? -17.020 -7.013 13.055 1.00 77.31 433 SER A CA 1
ATOM 3634 C C . SER A 1 433 ? -16.360 -6.213 14.180 1.00 77.31 433 SER A C 1
ATOM 3636 O O . SER A 1 433 ? -16.791 -5.103 14.486 1.00 77.31 433 SER A O 1
ATOM 3638 N N . ASP A 1 434 ? -15.208 -6.676 14.671 1.00 77.50 434 ASP A N 1
ATOM 3639 C CA . ASP A 1 434 ? -14.377 -5.948 15.649 1.00 77.50 434 ASP A CA 1
ATOM 3640 C C . ASP A 1 434 ? -14.017 -4.526 15.181 1.00 77.50 434 ASP A C 1
ATOM 3642 O O . ASP A 1 434 ? -13.936 -3.591 15.973 1.00 77.50 434 ASP A O 1
ATOM 3646 N N . ILE A 1 435 ? -13.851 -4.330 13.868 1.00 80.62 435 ILE A N 1
ATOM 3647 C CA . ILE A 1 435 ? -13.582 -3.007 13.282 1.00 80.62 435 ILE A CA 1
ATOM 3648 C C . ILE A 1 435 ? -14.784 -2.066 13.432 1.00 80.62 435 ILE A C 1
ATOM 3650 O O . ILE A 1 435 ? -14.597 -0.864 13.596 1.00 80.62 435 ILE A O 1
ATOM 3654 N N . TRP A 1 436 ? -16.013 -2.583 13.390 1.00 85.06 436 TRP A N 1
ATOM 3655 C CA . TRP A 1 436 ? -17.201 -1.761 13.607 1.00 85.06 436 TRP A CA 1
ATOM 3656 C C . TRP A 1 436 ? -17.281 -1.298 15.063 1.00 85.06 436 TRP A C 1
ATOM 3658 O O . TRP A 1 436 ? -17.485 -0.110 15.307 1.00 85.06 436 TRP A O 1
ATOM 3668 N N . ALA A 1 437 ? -17.014 -2.197 16.017 1.00 82.12 437 ALA A N 1
ATOM 3669 C CA . ALA A 1 437 ? -16.907 -1.842 17.432 1.00 82.12 437 ALA A CA 1
ATOM 3670 C C . ALA A 1 437 ? -15.798 -0.799 17.672 1.00 82.12 437 ALA A C 1
ATOM 3672 O O . ALA A 1 437 ? -16.026 0.217 18.323 1.00 82.12 437 ALA A O 1
ATOM 3673 N N . LEU A 1 438 ? -14.631 -0.981 17.046 1.00 86.62 438 LEU A N 1
ATOM 3674 C CA . LEU A 1 438 ? -13.529 -0.018 17.101 1.00 86.62 438 LEU A CA 1
ATOM 3675 C C . LEU A 1 438 ? -13.922 1.364 16.549 1.00 86.62 438 LEU A C 1
ATOM 3677 O O . LEU A 1 438 ? -13.536 2.388 17.112 1.00 86.62 438 LEU A O 1
ATOM 3681 N N . LEU A 1 439 ? -14.670 1.411 15.440 1.00 88.12 439 LEU A N 1
ATOM 3682 C CA . LEU A 1 439 ? -15.157 2.664 14.858 1.00 88.12 439 LEU A CA 1
ATOM 3683 C C . LEU A 1 439 ? -16.176 3.355 15.766 1.00 88.12 439 LEU A C 1
ATOM 3685 O O . LEU A 1 439 ? -16.134 4.579 15.868 1.00 88.12 439 LEU A O 1
ATOM 3689 N N . LEU A 1 440 ? -17.050 2.602 16.436 1.00 88.62 440 LEU A N 1
ATOM 3690 C CA . LEU A 1 440 ? -17.975 3.164 17.419 1.00 88.62 440 LEU A CA 1
ATOM 3691 C C . LEU A 1 440 ? -17.238 3.800 18.595 1.00 88.62 440 LEU A C 1
ATOM 3693 O O . LEU A 1 440 ? -17.510 4.953 18.925 1.00 88.62 440 LEU A O 1
ATOM 3697 N N . ASP A 1 441 ? -16.277 3.084 19.179 1.00 88.38 441 ASP A N 1
ATOM 3698 C CA . ASP A 1 441 ? -15.463 3.609 20.277 1.00 88.38 441 ASP A CA 1
ATOM 3699 C C . ASP A 1 441 ? -14.708 4.869 19.835 1.00 88.38 441 ASP A C 1
ATOM 3701 O O . ASP A 1 441 ? -14.657 5.872 20.547 1.00 88.38 441 ASP A O 1
ATOM 3705 N N . PHE A 1 442 ? -14.160 4.857 18.619 1.00 91.50 442 PHE A N 1
ATOM 3706 C CA . PHE A 1 442 ? -13.495 6.017 18.036 1.00 91.50 442 PHE A CA 1
ATOM 3707 C C . PHE A 1 442 ? -14.439 7.215 17.845 1.00 91.50 442 PHE A C 1
ATOM 3709 O O . PHE A 1 442 ? -14.056 8.347 18.147 1.00 91.50 442 PHE A O 1
ATOM 3716 N N . GLU A 1 443 ? -15.662 6.992 17.359 1.00 91.62 443 GLU A N 1
ATOM 3717 C CA . GLU A 1 443 ? -16.676 8.038 17.184 1.00 91.62 443 GLU A CA 1
ATOM 3718 C C . GLU A 1 443 ? -17.146 8.623 18.522 1.00 91.62 443 GLU A C 1
ATOM 3720 O O . GLU A 1 443 ? -17.332 9.841 18.623 1.00 91.62 443 GLU A O 1
ATOM 3725 N N . ASP A 1 444 ? -17.274 7.798 19.564 1.00 91.62 444 ASP A N 1
ATOM 3726 C CA . ASP A 1 444 ? -17.606 8.269 20.910 1.00 91.62 444 ASP A CA 1
ATOM 3727 C C . ASP A 1 444 ? -16.472 9.119 21.505 1.00 91.62 444 ASP A C 1
ATOM 3729 O O . ASP A 1 444 ? -16.703 10.224 22.007 1.00 91.62 444 ASP A O 1
ATOM 3733 N N . ILE A 1 445 ? -15.216 8.684 21.347 1.00 92.38 445 ILE A N 1
ATOM 3734 C CA . ILE A 1 445 ? -14.046 9.479 21.751 1.00 92.38 445 ILE A CA 1
ATOM 3735 C C . ILE A 1 445 ? -14.028 10.814 20.995 1.00 92.38 445 ILE A C 1
ATOM 3737 O O . ILE A 1 445 ? -13.885 11.865 21.620 1.00 92.38 445 ILE A O 1
ATOM 3741 N N . LEU A 1 446 ? -14.231 10.803 19.671 1.00 91.56 446 LEU A N 1
ATOM 3742 C CA . LEU A 1 446 ? -14.289 12.015 18.846 1.00 91.56 446 LEU A CA 1
ATOM 3743 C C . LEU A 1 446 ? -15.345 13.007 19.341 1.00 91.56 446 LEU A C 1
ATOM 3745 O O . LEU A 1 446 ? -15.073 14.208 19.400 1.00 91.56 446 LEU A O 1
ATOM 3749 N N . LYS A 1 447 ? -16.530 12.514 19.712 1.00 91.00 447 LYS A N 1
ATOM 3750 C CA . LYS A 1 447 ? -17.633 13.332 20.229 1.00 91.00 447 LYS A CA 1
ATOM 3751 C C . LYS A 1 447 ? -17.291 13.980 21.572 1.00 91.00 447 LYS A C 1
ATOM 3753 O O . LYS A 1 447 ? -17.669 15.126 21.814 1.00 91.00 447 LYS A O 1
ATOM 3758 N N . ASN A 1 448 ? -16.559 13.267 22.425 1.00 88.38 448 ASN A N 1
ATOM 3759 C CA . ASN A 1 448 ? -16.175 13.729 23.760 1.00 88.38 448 ASN A CA 1
ATOM 3760 C C . ASN A 1 448 ? -14.888 14.582 23.765 1.00 88.38 448 ASN A C 1
ATOM 3762 O O . ASN A 1 448 ? -14.588 15.270 24.748 1.00 88.38 448 ASN A O 1
ATOM 3766 N N . THR A 1 449 ? -14.118 14.593 22.673 1.00 92.06 449 THR A N 1
ATOM 3767 C CA . THR A 1 449 ? -12.883 15.379 22.575 1.00 92.06 449 THR A CA 1
ATOM 3768 C C . THR A 1 449 ? -13.145 16.862 22.301 1.00 92.06 449 THR A C 1
ATOM 3770 O O . THR A 1 449 ? -13.797 17.262 21.339 1.00 92.06 449 THR A O 1
ATOM 3773 N N . LYS A 1 450 ? -12.529 17.727 23.119 1.00 90.44 450 LYS A N 1
ATOM 3774 C CA . LYS A 1 450 ? -12.566 19.190 22.953 1.00 90.44 450 LYS A CA 1
ATOM 3775 C C . LYS A 1 450 ? -11.627 19.645 21.828 1.00 90.44 450 LYS A C 1
ATOM 3777 O O . LYS A 1 450 ? -10.445 19.922 22.060 1.00 90.44 450 LYS A O 1
ATOM 3782 N N . LEU A 1 451 ? -12.166 19.724 20.616 1.00 89.75 451 LEU A N 1
ATOM 3783 C CA . LEU A 1 451 ? -11.476 20.199 19.413 1.00 89.75 451 LEU A CA 1
ATOM 3784 C C . LEU A 1 451 ? -11.737 21.692 19.162 1.00 89.75 451 LEU A C 1
ATOM 3786 O O . LEU A 1 451 ? -12.796 22.211 19.507 1.00 89.75 451 LEU A O 1
ATOM 3790 N N . THR A 1 452 ? -10.770 22.393 18.568 1.00 88.12 452 THR A N 1
ATOM 3791 C CA . THR A 1 452 ? -10.971 23.775 18.098 1.00 88.12 452 THR A CA 1
ATOM 3792 C C . THR A 1 452 ? -11.733 23.794 16.770 1.00 88.12 452 THR A C 1
ATOM 3794 O O . THR A 1 452 ? -11.727 22.806 16.038 1.00 88.12 452 THR A O 1
ATOM 3797 N N . ASN A 1 453 ? -12.334 24.934 16.410 1.00 84.69 453 ASN A N 1
ATOM 3798 C CA . ASN A 1 453 ? -13.046 25.086 15.131 1.00 84.69 453 ASN A CA 1
ATOM 3799 C C . ASN A 1 453 ? -12.150 24.750 13.922 1.00 84.69 453 ASN A C 1
ATOM 3801 O O . ASN A 1 453 ? -12.597 24.118 12.969 1.00 84.69 453 ASN A O 1
ATOM 3805 N N . GLU A 1 454 ? -10.865 25.123 13.980 1.00 85.00 454 GLU A N 1
ATOM 3806 C CA . GLU A 1 454 ? -9.883 24.773 12.945 1.00 85.00 454 GLU A CA 1
ATOM 3807 C C . GLU A 1 454 ? -9.646 23.256 12.857 1.00 85.00 454 GLU A C 1
ATOM 3809 O O . GLU A 1 454 ? -9.578 22.699 11.765 1.00 85.00 454 GLU A O 1
ATOM 3814 N N . GLU A 1 455 ? -9.519 22.575 14.001 1.00 87.50 455 GLU A N 1
ATOM 3815 C CA . GLU A 1 455 ? -9.286 21.125 14.063 1.00 87.50 455 GLU A CA 1
ATOM 3816 C C . GLU A 1 455 ? -10.506 20.338 13.578 1.00 87.50 455 GLU A C 1
ATOM 3818 O O . GLU A 1 455 ? -10.352 19.372 12.830 1.00 87.50 455 GLU A O 1
ATOM 3823 N N . GLN A 1 456 ? -11.710 20.773 13.961 1.00 87.31 456 GLN A N 1
ATOM 3824 C CA . GLN A 1 456 ? -12.966 20.192 13.486 1.00 87.31 456 GLN A CA 1
ATOM 3825 C C . GLN A 1 456 ? -13.109 20.342 11.971 1.00 87.31 456 GLN A C 1
ATOM 3827 O O . GLN A 1 456 ? -13.471 19.380 11.296 1.00 87.31 456 GLN A O 1
ATOM 3832 N N . PHE A 1 457 ? -12.767 21.515 11.428 1.00 86.50 457 PHE A N 1
ATOM 3833 C CA . PHE A 1 457 ? -12.761 21.734 9.984 1.00 86.50 457 PHE A CA 1
ATOM 3834 C C . PHE A 1 457 ? -11.787 20.784 9.277 1.00 86.50 457 PHE A C 1
ATOM 3836 O O . PHE A 1 457 ? -12.167 20.109 8.321 1.00 86.50 457 PHE A O 1
ATOM 3843 N N . VAL A 1 458 ? -10.542 20.692 9.763 1.00 86.31 458 VAL A N 1
ATOM 3844 C CA . VAL A 1 458 ? -9.524 19.814 9.165 1.00 86.31 458 VAL A CA 1
ATOM 3845 C C . VAL A 1 458 ? -9.986 18.358 9.177 1.00 86.31 458 VAL A C 1
ATOM 3847 O O . VAL A 1 458 ? -9.880 17.705 8.143 1.00 86.31 458 VAL A O 1
ATOM 3850 N N . LEU A 1 459 ? -10.534 17.855 10.289 1.00 87.44 459 LEU A N 1
ATOM 3851 C CA . LEU A 1 459 ? -11.054 16.485 10.360 1.00 87.44 459 LEU A CA 1
ATOM 3852 C C . LEU A 1 459 ? -12.251 16.258 9.443 1.00 87.44 459 LEU A C 1
ATOM 3854 O O . LEU A 1 459 ? -12.265 15.271 8.718 1.00 87.44 459 LEU A O 1
ATOM 3858 N N . GLY A 1 460 ? -13.231 17.164 9.438 1.00 84.00 460 GLY A N 1
ATOM 3859 C CA . GLY A 1 460 ? -14.429 17.017 8.611 1.00 84.00 460 GLY A CA 1
ATOM 3860 C C . GLY A 1 460 ? -14.093 16.931 7.122 1.00 84.00 460 GLY A C 1
ATOM 3861 O O . GLY A 1 460 ? -14.595 16.059 6.416 1.00 84.00 460 GLY A O 1
ATOM 3862 N N . VAL A 1 461 ? -13.177 17.784 6.656 1.00 84.19 461 VAL A N 1
ATOM 3863 C CA . VAL A 1 461 ? -12.711 17.770 5.264 1.00 84.19 461 VAL A CA 1
ATOM 3864 C C . VAL A 1 461 ? -11.804 16.558 4.994 1.00 84.19 461 VAL A C 1
ATOM 3866 O O . VAL A 1 461 ? -11.872 15.960 3.921 1.00 84.19 461 VAL A O 1
ATOM 3869 N N . LEU A 1 462 ? -10.992 16.127 5.961 1.00 83.94 462 LEU A N 1
ATOM 3870 C CA . LEU A 1 462 ? -10.154 14.933 5.814 1.00 83.94 462 LEU A CA 1
ATOM 3871 C C . LEU A 1 462 ? -10.993 13.649 5.715 1.00 83.94 462 LEU A C 1
ATOM 3873 O O . LEU A 1 462 ? -10.727 12.816 4.854 1.00 83.94 462 LEU A O 1
ATOM 3877 N N . PHE A 1 463 ? -12.056 13.521 6.512 1.00 85.25 463 PHE A N 1
ATOM 3878 C CA . PHE A 1 463 ? -12.993 12.393 6.458 1.00 85.25 463 PHE A CA 1
ATOM 3879 C C . PHE A 1 463 ? -13.773 12.319 5.144 1.00 85.25 463 PHE A C 1
ATOM 3881 O O . PHE A 1 463 ? -14.235 11.251 4.757 1.00 85.25 463 PHE A O 1
ATOM 3888 N N . GLN A 1 464 ? -13.875 13.423 4.404 1.00 76.19 464 GLN A N 1
ATOM 3889 C CA . GLN A 1 464 ? -14.432 13.420 3.050 1.00 76.19 464 GLN A CA 1
ATOM 3890 C C . GLN A 1 464 ? -13.424 12.928 1.990 1.00 76.19 464 GLN A C 1
ATOM 3892 O O . GLN A 1 464 ? -13.819 12.633 0.858 1.00 76.19 464 GLN A O 1
ATOM 3897 N N . GLY A 1 465 ? -12.148 12.751 2.352 1.00 76.94 465 GLY A N 1
ATOM 3898 C CA . GLY A 1 465 ? -11.087 12.212 1.494 1.00 76.94 465 GLY A CA 1
ATOM 3899 C C . GLY A 1 465 ? -10.247 13.271 0.774 1.00 76.94 465 GLY A C 1
ATOM 3900 O O . GLY A 1 465 ? -9.572 12.959 -0.206 1.00 76.94 465 GLY A O 1
ATOM 3901 N N . TYR A 1 466 ? -10.287 14.530 1.213 1.00 76.56 466 TYR A N 1
ATOM 3902 C CA . TYR A 1 466 ? -9.487 15.594 0.605 1.00 76.56 466 TYR A CA 1
ATOM 3903 C C . TYR A 1 466 ? -8.023 15.555 1.064 1.00 76.56 466 TYR A C 1
ATOM 3905 O O . TYR A 1 466 ? -7.703 15.330 2.229 1.00 76.56 466 TYR A O 1
ATOM 3913 N N . SER A 1 467 ? -7.115 15.870 0.142 1.00 80.69 467 SER A N 1
ATOM 3914 C CA . SER A 1 467 ? -5.682 16.009 0.422 1.00 80.69 467 SER A CA 1
ATOM 3915 C C . SER A 1 467 ? -5.350 17.281 1.216 1.00 80.69 467 SER A C 1
ATOM 3917 O O . SER A 1 467 ? -6.065 18.282 1.164 1.00 80.69 467 SER A O 1
ATOM 3919 N N . GLN A 1 468 ? -4.185 17.304 1.873 1.00 76.81 468 GLN A N 1
ATOM 3920 C CA . GLN A 1 468 ? -3.711 18.465 2.649 1.00 76.81 468 GLN A CA 1
ATOM 3921 C C . GLN A 1 468 ? -3.649 19.769 1.827 1.00 76.81 468 GLN A C 1
ATOM 3923 O O . GLN A 1 468 ? -3.984 20.843 2.331 1.00 76.81 468 GLN A O 1
ATOM 3928 N N . LYS A 1 469 ? -3.281 19.682 0.538 1.00 81.00 469 LYS A N 1
ATOM 3929 C CA . LYS A 1 469 ? -3.277 20.832 -0.385 1.00 81.00 469 LYS A CA 1
ATOM 3930 C C . LYS A 1 469 ? -4.692 21.353 -0.648 1.00 81.00 469 LYS A C 1
ATOM 3932 O O . LYS A 1 469 ? -4.909 22.562 -0.693 1.00 81.00 469 LYS A O 1
ATOM 3937 N N . GLN A 1 470 ? -5.660 20.450 -0.798 1.00 81.25 470 GLN A N 1
ATOM 3938 C CA . GLN A 1 470 ? -7.063 20.813 -0.999 1.00 81.25 470 GLN A CA 1
ATOM 3939 C C . GLN A 1 470 ? -7.670 21.427 0.266 1.00 81.25 470 GLN A C 1
ATOM 3941 O O . GLN A 1 470 ? -8.332 22.456 0.157 1.00 81.25 470 GLN A O 1
ATOM 3946 N N . ILE A 1 471 ? -7.368 20.881 1.452 1.00 81.62 471 ILE A N 1
ATOM 3947 C CA . ILE A 1 471 ? -7.789 21.443 2.748 1.00 81.62 471 ILE A CA 1
ATOM 3948 C C . ILE A 1 471 ? -7.308 22.891 2.881 1.00 81.62 471 ILE A C 1
ATOM 3950 O O . ILE A 1 471 ? -8.097 23.784 3.184 1.00 81.62 471 ILE A O 1
ATOM 3954 N N . ARG A 1 472 ? -6.033 23.157 2.570 1.00 80.69 472 ARG A N 1
ATOM 3955 C CA . ARG A 1 472 ? -5.470 24.515 2.588 1.00 80.69 472 ARG A CA 1
ATOM 3956 C C . ARG A 1 472 ? -6.201 25.467 1.640 1.00 80.69 472 ARG A C 1
ATOM 3958 O O . ARG A 1 472 ? -6.468 26.611 2.002 1.00 80.69 472 ARG A O 1
ATOM 3965 N N . ASN A 1 473 ? -6.497 25.012 0.426 1.00 82.19 473 ASN A N 1
ATOM 3966 C CA . ASN A 1 473 ? -7.183 25.830 -0.572 1.00 82.19 473 ASN A CA 1
ATOM 3967 C C . ASN A 1 473 ? -8.638 26.116 -0.174 1.00 82.19 473 ASN A C 1
ATOM 3969 O O . ASN A 1 473 ? -9.105 27.232 -0.380 1.00 82.19 473 ASN A O 1
ATOM 3973 N N . LEU A 1 474 ? -9.335 25.145 0.423 1.00 83.19 474 LEU A N 1
ATOM 3974 C CA . LEU A 1 474 ? -10.689 25.326 0.955 1.00 83.19 474 LEU A CA 1
ATOM 3975 C C . LEU A 1 474 ? -10.703 26.298 2.136 1.00 83.19 474 LEU A C 1
ATOM 3977 O O . LEU A 1 474 ? -11.525 27.207 2.160 1.00 83.19 474 LEU A O 1
ATOM 3981 N N . TYR A 1 475 ? -9.741 26.175 3.051 1.00 81.06 475 TYR A N 1
ATOM 3982 C CA . TYR A 1 475 ? -9.608 27.074 4.198 1.00 81.06 475 TYR A CA 1
ATOM 3983 C C . TYR A 1 475 ? -9.410 28.539 3.771 1.00 81.06 475 TYR A C 1
ATOM 3985 O O . TYR A 1 475 ? -10.012 29.444 4.341 1.00 81.06 475 TYR A O 1
ATOM 3993 N N . LYS A 1 476 ? -8.618 28.772 2.711 1.00 82.31 476 LYS A N 1
ATOM 3994 C CA . LYS A 1 476 ? -8.448 30.104 2.105 1.00 82.31 476 LYS A CA 1
ATOM 3995 C C . LYS A 1 476 ? -9.717 30.617 1.424 1.00 82.31 476 LYS A C 1
ATOM 3997 O O . LYS A 1 476 ? -10.009 31.800 1.517 1.00 82.31 476 LYS A O 1
ATOM 4002 N N . LYS A 1 477 ? -10.449 29.748 0.718 1.00 81.69 477 LYS A N 1
ATOM 4003 C CA . LYS A 1 477 ? -11.696 30.121 0.026 1.00 81.69 477 LYS A CA 1
ATOM 4004 C C . LYS A 1 477 ? -12.805 30.543 0.991 1.00 81.69 477 LYS A C 1
ATOM 4006 O O . LYS A 1 477 ? -13.628 31.364 0.617 1.00 81.69 477 LYS A O 1
ATOM 4011 N N . LEU A 1 478 ? -12.824 29.979 2.196 1.00 80.06 478 LEU A N 1
ATOM 4012 C CA . LEU A 1 478 ? -13.809 30.276 3.240 1.00 80.06 478 LEU A CA 1
ATOM 4013 C C . LEU A 1 478 ? -13.424 31.480 4.122 1.00 80.06 478 LEU A C 1
ATOM 4015 O O . LEU A 1 478 ? -14.062 31.704 5.143 1.00 80.06 478 LEU A O 1
ATOM 4019 N N . ASP A 1 479 ? -12.372 32.219 3.753 1.00 73.88 479 ASP A N 1
ATOM 4020 C CA . ASP A 1 479 ? -11.860 33.406 4.456 1.00 73.88 479 ASP A CA 1
ATOM 4021 C C . ASP A 1 479 ? -11.570 33.196 5.957 1.00 73.88 479 ASP A C 1
ATOM 4023 O O . ASP A 1 479 ? -11.668 34.093 6.788 1.00 73.88 479 ASP A O 1
ATOM 4027 N N . MET A 1 480 ? -11.155 31.980 6.329 1.00 71.06 480 MET A N 1
ATOM 4028 C CA . MET A 1 480 ? -10.813 31.630 7.715 1.00 71.06 480 MET A CA 1
ATOM 4029 C C . MET A 1 480 ? -9.361 32.006 8.091 1.00 71.06 480 MET A C 1
ATOM 4031 O O . MET A 1 480 ? -8.851 31.602 9.141 1.00 71.06 480 MET A O 1
ATOM 4035 N N . GLY A 1 481 ? -8.670 32.758 7.224 1.00 69.88 481 GLY A N 1
ATOM 4036 C CA . GLY A 1 481 ? -7.288 33.219 7.391 1.00 69.88 481 GLY A CA 1
ATOM 4037 C C . GLY A 1 481 ? -6.228 32.395 6.642 1.00 69.88 481 GLY A C 1
ATOM 4038 O O . GLY A 1 481 ? -6.512 31.625 5.722 1.00 69.88 481 GLY A O 1
ATOM 4039 N N . GLN A 1 482 ? -4.952 32.565 7.020 1.00 69.94 482 GLN A N 1
ATOM 4040 C CA . GLN A 1 482 ? -3.830 31.858 6.389 1.00 69.94 482 GLN A CA 1
ATOM 4041 C C . GLN A 1 482 ? -3.404 30.614 7.172 1.00 69.94 482 GLN A C 1
ATOM 4043 O O . GLN A 1 482 ? -2.820 30.697 8.253 1.00 69.94 482 GLN A O 1
ATOM 4048 N N . MET A 1 483 ? -3.612 29.445 6.566 1.00 72.31 483 MET A N 1
ATOM 4049 C CA . MET A 1 483 ? -3.130 28.169 7.087 1.00 72.31 483 MET A CA 1
ATOM 4050 C C . MET A 1 483 ? -1.955 27.634 6.250 1.00 72.31 483 MET A C 1
ATOM 4052 O O . MET A 1 483 ? -1.986 27.611 5.014 1.00 72.31 483 MET A O 1
ATOM 4056 N N . ASN A 1 484 ? -0.888 27.220 6.940 1.00 77.38 484 ASN A N 1
ATOM 4057 C CA . ASN A 1 484 ? 0.303 26.618 6.337 1.00 77.38 484 ASN A CA 1
ATOM 4058 C C . ASN A 1 484 ? 0.178 25.083 6.307 1.00 77.38 484 ASN A C 1
ATOM 4060 O O . ASN A 1 484 ? -0.344 24.487 7.248 1.00 77.38 484 ASN A O 1
ATOM 4064 N N . GLU A 1 485 ? 0.715 24.431 5.274 1.00 75.75 485 GLU A N 1
ATOM 4065 C CA . GLU A 1 485 ? 0.696 22.966 5.103 1.00 75.75 485 GLU A CA 1
ATOM 4066 C C . GLU A 1 485 ? 1.366 22.252 6.278 1.00 75.75 485 GLU A C 1
ATOM 4068 O O . GLU A 1 485 ? 0.858 21.254 6.782 1.00 75.75 485 GLU A O 1
ATOM 4073 N N . ARG A 1 486 ? 2.450 22.830 6.810 1.00 79.75 486 ARG A N 1
ATOM 4074 C CA . ARG A 1 486 ? 3.120 22.311 8.009 1.00 79.75 486 ARG A CA 1
ATOM 4075 C C . ARG A 1 486 ? 2.207 22.310 9.240 1.00 79.75 486 ARG A C 1
ATOM 4077 O O . ARG A 1 486 ? 2.291 21.399 10.057 1.00 79.75 486 ARG A O 1
ATOM 4084 N N . ARG A 1 487 ? 1.330 23.312 9.377 1.00 83.06 487 ARG A N 1
ATOM 4085 C CA . ARG A 1 487 ? 0.368 23.400 10.488 1.00 83.06 487 ARG A CA 1
ATOM 4086 C C . ARG A 1 487 ? -0.709 22.324 10.347 1.00 83.06 487 ARG A C 1
ATOM 4088 O O . ARG A 1 487 ? -0.978 21.644 11.328 1.00 83.06 487 ARG A O 1
ATOM 4095 N N . ILE A 1 488 ? -1.224 22.107 9.133 1.00 82.38 488 ILE A N 1
ATOM 4096 C CA . ILE A 1 488 ? -2.186 21.031 8.823 1.00 82.38 488 ILE A CA 1
ATOM 4097 C C . ILE A 1 488 ? -1.569 19.659 9.116 1.00 82.38 488 ILE A C 1
ATOM 4099 O O . ILE A 1 488 ? -2.152 18.862 9.844 1.00 82.38 488 ILE A O 1
ATOM 4103 N N . SER A 1 489 ? -0.356 19.405 8.621 1.00 84.00 489 SER A N 1
ATOM 4104 C CA . SER A 1 489 ? 0.356 18.147 8.867 1.00 84.00 489 SER A CA 1
ATOM 4105 C C . SER A 1 489 ? 0.595 17.906 10.362 1.00 84.00 489 SER A C 1
ATOM 4107 O O . SER A 1 489 ? 0.332 16.814 10.861 1.00 84.00 489 SER A O 1
ATOM 4109 N N . ASN A 1 490 ? 1.004 18.932 11.117 1.00 85.25 490 ASN A N 1
ATOM 4110 C CA . ASN A 1 490 ? 1.158 18.820 12.570 1.00 85.25 490 ASN A CA 1
ATOM 4111 C C . ASN A 1 490 ? -0.172 18.545 13.290 1.00 85.25 490 ASN A C 1
ATOM 4113 O O . ASN A 1 490 ? -0.187 17.777 14.252 1.00 85.25 490 ASN A O 1
ATOM 4117 N N . MET A 1 491 ? -1.277 19.146 12.839 1.00 86.56 491 MET A N 1
ATOM 4118 C CA . MET A 1 491 ? -2.603 18.892 13.405 1.00 86.56 491 MET A CA 1
ATOM 4119 C C . MET A 1 491 ? -3.021 17.433 13.213 1.00 86.56 491 MET A C 1
ATOM 4121 O O . MET A 1 491 ? -3.391 16.787 14.191 1.00 86.56 491 MET A O 1
ATOM 4125 N N . ILE A 1 492 ? -2.885 16.911 11.990 1.00 84.00 492 ILE A N 1
ATOM 4126 C CA . ILE A 1 492 ? -3.264 15.537 11.630 1.00 84.00 492 ILE A CA 1
ATOM 4127 C C . ILE A 1 492 ? -2.364 14.512 12.329 1.00 84.00 492 ILE A C 1
ATOM 4129 O O . ILE A 1 492 ? -2.855 13.543 12.895 1.00 84.00 492 ILE A O 1
ATOM 4133 N N . ASN A 1 493 ? -1.048 14.730 12.324 1.00 83.31 493 ASN A N 1
ATOM 4134 C CA . ASN A 1 493 ? -0.094 13.722 12.784 1.00 83.31 493 ASN A CA 1
ATOM 4135 C C . ASN A 1 493 ? 0.171 13.757 14.290 1.00 83.31 493 ASN A C 1
ATOM 4137 O O . ASN A 1 493 ? 0.608 12.747 14.836 1.00 83.31 493 ASN A O 1
ATOM 4141 N N . ASN A 1 494 ? -0.036 14.894 14.963 1.00 86.38 494 ASN A N 1
ATOM 4142 C CA . ASN A 1 494 ? 0.359 15.060 16.363 1.00 86.38 494 ASN A CA 1
ATOM 4143 C C . ASN A 1 494 ? -0.758 15.650 17.224 1.00 86.38 494 ASN A C 1
ATOM 4145 O O . ASN A 1 494 ? -1.154 15.023 18.203 1.00 86.38 494 ASN A O 1
ATOM 4149 N N . THR A 1 495 ? -1.261 16.844 16.909 1.00 89.75 495 THR A N 1
ATOM 4150 C CA . THR A 1 495 ? -2.138 17.578 17.838 1.00 89.75 495 THR A CA 1
ATOM 4151 C C . THR A 1 495 ? -3.448 16.844 18.104 1.00 89.75 495 THR A C 1
ATOM 4153 O O . THR A 1 495 ? -3.811 16.640 19.261 1.00 89.75 495 THR A O 1
ATOM 4156 N N . ILE A 1 496 ? -4.141 16.429 17.044 1.00 91.06 496 ILE A N 1
ATOM 4157 C CA . ILE A 1 496 ? -5.455 15.792 17.139 1.00 91.06 496 ILE A CA 1
ATOM 4158 C C . ILE A 1 496 ? -5.346 14.369 17.719 1.00 91.06 496 ILE A C 1
ATOM 4160 O O . ILE A 1 496 ? -6.025 14.108 18.712 1.00 91.06 496 ILE A O 1
ATOM 4164 N N . PRO A 1 497 ? -4.454 13.480 17.228 1.00 91.88 497 PRO A N 1
ATOM 4165 C CA . PRO A 1 497 ? -4.268 12.148 17.813 1.00 91.88 497 PRO A CA 1
ATOM 4166 C C . PRO A 1 497 ? -3.967 12.172 19.316 1.00 91.88 497 PRO A C 1
ATOM 4168 O O . PRO A 1 497 ? -4.539 11.402 20.082 1.00 91.88 497 PRO A O 1
ATOM 4171 N N . ASN A 1 498 ? -3.112 13.097 19.770 1.00 89.81 498 ASN A N 1
ATOM 4172 C CA . ASN A 1 498 ? -2.794 13.219 21.194 1.00 89.81 498 ASN A CA 1
ATOM 4173 C C . ASN A 1 498 ? -3.985 13.717 22.024 1.00 89.81 498 ASN A C 1
ATOM 4175 O O . ASN A 1 498 ? -4.109 13.351 23.193 1.00 89.81 498 ASN A O 1
ATOM 4179 N N . LYS A 1 499 ? -4.858 14.563 21.463 1.00 91.12 499 LYS A N 1
ATOM 4180 C CA . LYS A 1 499 ? -6.087 14.985 22.151 1.00 91.12 499 LYS A CA 1
ATOM 4181 C C . LYS A 1 499 ? -7.055 13.818 22.320 1.00 91.12 499 LYS A C 1
ATOM 4183 O O . LYS A 1 499 ? -7.546 13.632 23.427 1.00 91.12 499 LYS A O 1
ATOM 4188 N N . LEU A 1 500 ? -7.246 13.016 21.272 1.00 91.38 500 LEU A N 1
ATOM 4189 C CA . LEU A 1 500 ? -8.105 11.829 21.305 1.00 91.38 500 LEU A CA 1
ATOM 4190 C C . LEU A 1 500 ? -7.613 10.809 22.333 1.00 91.38 500 LEU A C 1
ATOM 4192 O O . LEU A 1 500 ? -8.383 10.402 23.199 1.00 91.38 500 LEU A O 1
ATOM 4196 N N . LEU A 1 501 ? -6.311 10.495 22.329 1.00 91.50 501 LEU A N 1
ATOM 4197 C CA . LEU A 1 501 ? -5.725 9.612 23.338 1.00 91.50 501 LEU A CA 1
ATOM 4198 C C . LEU A 1 501 ? -5.961 10.139 24.759 1.00 91.50 501 LEU A C 1
ATOM 4200 O O . LEU A 1 501 ? -6.316 9.382 25.660 1.00 91.50 501 LEU A O 1
ATOM 4204 N N . ASN A 1 502 ? -5.757 11.440 24.985 1.00 87.62 502 ASN A N 1
ATOM 4205 C CA . ASN A 1 502 ? -5.977 12.012 26.308 1.00 87.62 502 ASN A CA 1
ATOM 4206 C C . ASN A 1 502 ? -7.440 11.894 26.741 1.00 87.62 502 ASN A C 1
ATOM 4208 O O . ASN A 1 502 ? -7.664 11.530 27.892 1.00 87.62 502 ASN A O 1
ATOM 4212 N N . THR A 1 503 ? -8.398 12.144 25.842 1.00 91.12 503 THR A N 1
ATOM 4213 C CA . THR A 1 503 ? -9.832 11.956 26.106 1.00 91.12 503 THR A CA 1
ATOM 4214 C C . THR A 1 503 ? -10.152 10.504 26.445 1.00 91.12 503 THR A C 1
ATOM 4216 O O . THR A 1 503 ? -10.775 10.260 27.471 1.00 91.12 503 THR A O 1
ATOM 4219 N N . TYR A 1 504 ? -9.660 9.542 25.665 1.00 91.25 504 TYR A N 1
ATOM 4220 C CA . TYR A 1 504 ? -9.857 8.118 25.943 1.00 91.25 504 TYR A CA 1
ATOM 4221 C C . TYR A 1 504 ? -9.327 7.709 27.321 1.00 91.25 504 TYR A C 1
ATOM 4223 O O . TYR A 1 504 ? -10.026 7.076 28.108 1.00 91.25 504 TYR A O 1
ATOM 4231 N N . LEU A 1 505 ? -8.103 8.123 27.657 1.00 86.44 505 LEU A N 1
ATOM 4232 C CA . LEU A 1 505 ? -7.527 7.835 28.968 1.00 86.44 505 LEU A CA 1
ATOM 4233 C C . LEU A 1 505 ? -8.323 8.507 30.100 1.00 86.44 505 LEU A C 1
ATOM 4235 O O . LEU A 1 505 ? -8.423 7.940 31.179 1.00 86.44 505 LEU A O 1
ATOM 4239 N N . GLU A 1 506 ? -8.846 9.725 29.893 1.00 84.56 506 GLU A N 1
ATOM 4240 C CA . GLU A 1 506 ? -9.737 10.387 30.865 1.00 84.56 506 GLU A CA 1
ATOM 4241 C C . GLU A 1 506 ? -11.040 9.577 31.056 1.00 84.56 506 GLU A C 1
ATOM 4243 O O . GLU A 1 506 ? -11.420 9.325 32.198 1.00 84.56 506 GLU A O 1
ATOM 4248 N N . MET A 1 507 ? -11.661 9.089 29.973 1.00 84.50 507 MET A N 1
ATOM 4249 C CA . MET A 1 507 ? -12.878 8.260 30.020 1.00 84.50 507 MET A CA 1
ATOM 4250 C C . MET A 1 507 ? -12.654 6.926 30.745 1.00 84.50 507 MET A C 1
ATOM 4252 O O . MET A 1 507 ? -13.471 6.529 31.577 1.00 84.50 507 MET A O 1
ATOM 4256 N N . ILE A 1 508 ? -11.536 6.242 30.475 1.00 84.62 508 ILE A N 1
ATOM 4257 C CA . ILE A 1 508 ? -11.198 4.985 31.158 1.00 84.62 508 ILE A CA 1
ATOM 4258 C C . ILE A 1 508 ? -10.913 5.209 32.636 1.00 84.62 508 ILE A C 1
ATOM 4260 O O . ILE A 1 508 ? -11.400 4.434 33.458 1.00 84.62 508 ILE A O 1
ATOM 4264 N N . ASP A 1 509 ? -10.145 6.245 32.985 1.00 79.25 509 ASP A N 1
ATOM 4265 C CA . ASP A 1 509 ? -9.886 6.583 34.385 1.00 79.25 509 ASP A CA 1
ATOM 4266 C C . ASP A 1 509 ? -11.222 6.819 35.115 1.00 79.25 509 ASP A C 1
ATOM 4268 O O . ASP A 1 509 ? -11.472 6.250 36.179 1.00 79.25 509 ASP A O 1
ATOM 4272 N N . GLU A 1 510 ? -12.122 7.614 34.534 1.00 79.56 510 GLU A N 1
ATOM 4273 C CA . GLU A 1 510 ? -13.436 7.864 35.128 1.00 79.56 510 GLU A CA 1
ATOM 4274 C C . GLU A 1 510 ? -14.249 6.579 35.283 1.00 79.56 510 GLU A C 1
ATOM 4276 O O . GLU A 1 510 ? -14.750 6.317 36.377 1.00 79.56 510 GLU A O 1
ATOM 4281 N N . TRP A 1 511 ? -14.329 5.733 34.258 1.00 81.12 511 TRP A N 1
ATOM 4282 C CA . TRP A 1 511 ? -15.061 4.471 34.340 1.00 81.12 511 TRP A CA 1
ATOM 4283 C C . TRP A 1 511 ? -14.470 3.516 35.392 1.00 81.12 511 TRP A C 1
ATOM 4285 O O . TRP A 1 511 ? -15.189 3.004 36.256 1.00 81.12 511 TRP A O 1
ATOM 4295 N N . LEU A 1 512 ? -13.149 3.315 35.377 1.00 77.44 512 LEU A N 1
ATOM 4296 C CA . LEU A 1 512 ? -12.444 2.395 36.271 1.00 77.44 512 LEU A CA 1
ATOM 4297 C C . LEU A 1 512 ? -12.616 2.803 37.737 1.00 77.44 512 LEU A C 1
ATOM 4299 O O . LEU A 1 512 ? -12.947 1.976 38.594 1.00 77.44 512 LEU A O 1
ATOM 4303 N N . TYR A 1 513 ? -12.406 4.082 38.043 1.00 74.00 513 TYR A N 1
ATOM 4304 C CA . TYR A 1 513 ? -12.476 4.561 39.418 1.00 74.00 513 TYR A CA 1
ATOM 4305 C C . TYR A 1 513 ? -13.907 4.802 39.899 1.00 74.00 513 TYR A C 1
ATOM 4307 O O . TYR A 1 513 ? -14.141 4.692 41.101 1.00 74.00 513 TYR A O 1
ATOM 4315 N N . THR A 1 514 ? -14.868 5.039 39.005 1.00 76.12 514 THR A N 1
ATOM 4316 C CA . THR A 1 514 ? -16.283 5.164 39.388 1.00 76.12 514 THR A CA 1
ATOM 4317 C C . THR A 1 514 ? -16.907 3.797 39.668 1.00 76.12 514 THR A C 1
ATOM 4319 O O . THR A 1 514 ? -17.568 3.627 40.691 1.00 76.12 514 THR A O 1
ATOM 4322 N N . TYR A 1 515 ? -16.668 2.802 38.805 1.00 72.81 515 TYR A N 1
ATOM 4323 C CA . TYR A 1 515 ? -17.423 1.544 38.836 1.00 72.81 515 TYR A CA 1
ATOM 4324 C C . TYR A 1 515 ? -16.658 0.337 39.387 1.00 72.81 515 TYR A C 1
ATOM 4326 O O . TYR A 1 515 ? -17.289 -0.569 39.929 1.00 72.81 515 TYR A O 1
ATOM 4334 N N . LYS A 1 516 ? -15.322 0.289 39.272 1.00 73.50 516 LYS A N 1
ATOM 4335 C CA . LYS A 1 516 ? -14.527 -0.879 39.705 1.00 73.50 516 LYS A CA 1
ATOM 4336 C C . LYS A 1 516 ? -13.808 -0.650 41.031 1.00 73.50 516 LYS A C 1
ATOM 4338 O O . LYS A 1 516 ? -14.007 -1.415 41.966 1.00 73.50 516 LYS A O 1
ATOM 4343 N N . ILE A 1 517 ? -12.976 0.389 41.116 1.00 73.88 517 ILE A N 1
ATOM 4344 C CA . ILE A 1 517 ? -12.047 0.581 42.247 1.00 73.88 517 ILE A CA 1
ATOM 4345 C C . ILE A 1 517 ? -12.652 1.454 43.363 1.00 73.88 517 ILE A C 1
ATOM 4347 O O . ILE A 1 517 ? -12.214 1.360 44.506 1.00 73.88 517 ILE A O 1
ATOM 4351 N N . LYS A 1 518 ? -13.670 2.277 43.060 1.00 73.06 518 LYS A N 1
ATOM 4352 C CA . LYS A 1 518 ? -14.222 3.321 43.953 1.00 73.06 518 LYS A CA 1
ATOM 4353 C C . LYS A 1 518 ? -13.137 4.302 44.417 1.00 73.06 518 LYS A C 1
ATOM 4355 O O . LYS A 1 518 ? -12.681 4.295 45.559 1.00 73.06 518 LYS A O 1
ATOM 4360 N N . GLY A 1 519 ? -12.688 5.138 43.486 1.00 71.38 519 GLY A N 1
ATOM 4361 C CA . GLY A 1 519 ? -11.627 6.116 43.704 1.00 71.38 519 GLY A CA 1
ATOM 4362 C C . GLY A 1 519 ? -11.973 7.210 44.718 1.00 71.38 519 GLY A C 1
ATOM 4363 O O . GLY A 1 519 ? -13.134 7.465 45.031 1.00 71.38 519 GLY A O 1
ATOM 4364 N N . LYS A 1 520 ? -10.943 7.895 45.228 1.00 77.81 520 LYS A N 1
ATOM 4365 C CA . LYS A 1 520 ? -11.110 9.074 46.091 1.00 77.81 520 LYS A CA 1
ATOM 4366 C C . LYS A 1 520 ? -11.159 10.327 45.225 1.00 77.81 520 LYS A C 1
ATOM 4368 O O . LYS A 1 520 ? -10.299 10.503 44.363 1.00 77.81 520 LYS A O 1
ATOM 4373 N N . TYR A 1 521 ? -12.115 11.214 45.479 1.00 81.69 521 TYR A N 1
ATOM 4374 C CA . TYR A 1 521 ? -12.317 12.437 44.700 1.00 81.69 521 TYR A CA 1
ATOM 4375 C C . TYR A 1 521 ? -12.110 13.687 45.560 1.00 81.69 521 TYR A C 1
ATOM 4377 O O . TYR A 1 521 ? -12.428 13.701 46.747 1.00 81.69 521 TYR A O 1
ATOM 4385 N N . LYS A 1 522 ? -11.588 14.752 44.948 1.00 83.44 522 LYS A N 1
ATOM 4386 C CA . LYS A 1 522 ? -11.370 16.064 45.567 1.00 83.44 522 LYS A CA 1
ATOM 4387 C C . LYS A 1 522 ? -11.891 17.161 44.671 1.00 83.44 522 LYS A C 1
ATOM 4389 O O . LYS A 1 522 ? -11.657 17.177 43.463 1.00 83.44 522 LYS A O 1
ATOM 4394 N N . LYS A 1 523 ? -12.558 18.124 45.294 1.00 86.12 523 LYS A N 1
ATOM 4395 C CA . LYS A 1 523 ? -12.991 19.349 44.636 1.00 86.12 523 LYS A CA 1
ATOM 4396 C C . LYS A 1 523 ? -11.798 20.286 44.470 1.00 86.12 523 LYS A C 1
ATOM 4398 O O . LYS A 1 523 ? -11.120 20.618 45.442 1.00 86.12 523 LYS A O 1
ATOM 4403 N N . CYS A 1 524 ? -11.536 20.723 43.243 1.00 87.00 524 CYS A N 1
ATOM 4404 C CA . CYS A 1 524 ? -10.525 21.742 42.996 1.00 87.00 524 CYS A CA 1
ATOM 4405 C C . CYS A 1 524 ? -10.997 23.090 43.552 1.00 87.00 524 CYS A C 1
ATOM 4407 O O . CYS A 1 524 ? -12.063 23.572 43.175 1.00 87.00 524 CYS A O 1
ATOM 4409 N N . SER A 1 525 ? -10.167 23.760 44.355 1.00 85.12 525 SER A N 1
ATOM 4410 C CA . SER A 1 525 ? -10.520 25.058 44.952 1.00 85.12 525 SER A CA 1
ATOM 4411 C C . SER A 1 525 ? -10.723 26.183 43.930 1.00 85.12 525 SER A C 1
ATOM 4413 O O . SER A 1 525 ? -11.464 27.120 44.194 1.00 85.12 525 SER A O 1
ATOM 4415 N N . LYS A 1 526 ? -10.080 26.091 42.755 1.00 86.12 526 LYS A N 1
ATOM 4416 C CA . LYS A 1 526 ? -10.113 27.141 41.723 1.00 86.12 526 LYS A CA 1
ATOM 4417 C C . LYS A 1 526 ? -11.180 26.960 40.635 1.00 86.12 526 LYS A C 1
ATOM 4419 O O . LYS A 1 526 ? -11.868 27.922 40.330 1.00 86.12 526 LYS A O 1
ATOM 4424 N N . CYS A 1 527 ? -11.307 25.775 40.025 1.00 83.06 527 CYS A N 1
ATOM 4425 C CA . CYS A 1 527 ? -12.350 25.517 39.017 1.00 83.06 527 CYS A CA 1
ATOM 4426 C C . CYS A 1 527 ? -13.636 24.905 39.589 1.00 83.06 527 CYS A C 1
ATOM 4428 O O . CYS A 1 527 ? -14.604 24.775 38.855 1.00 83.06 527 CYS A O 1
ATOM 4430 N N . GLY A 1 528 ? -13.656 24.491 40.859 1.00 81.75 528 GLY A N 1
ATOM 4431 C CA . GLY A 1 528 ? -14.837 23.897 41.494 1.00 81.75 528 GLY A CA 1
ATOM 4432 C C . GLY A 1 528 ? -15.182 22.472 41.044 1.00 81.75 528 GLY A C 1
ATOM 4433 O O . GLY A 1 528 ? -16.036 21.850 41.666 1.00 81.75 528 GLY A O 1
ATOM 4434 N N . GLU A 1 529 ? -14.515 21.935 40.021 1.00 83.88 529 GLU A N 1
ATOM 4435 C CA . GLU A 1 529 ? -14.747 20.578 39.513 1.00 83.88 529 GLU A CA 1
ATOM 4436 C C . GLU A 1 529 ? -14.262 19.514 40.513 1.00 83.88 529 GLU A C 1
ATOM 4438 O O . GLU A 1 529 ? -13.172 19.632 41.090 1.00 83.88 529 GLU A O 1
ATOM 4443 N N . ILE A 1 530 ? -15.065 18.463 40.695 1.00 82.25 530 ILE A N 1
ATOM 4444 C CA . ILE A 1 530 ? -14.712 17.270 41.471 1.00 82.25 530 ILE A CA 1
ATOM 4445 C C . ILE A 1 530 ? -13.875 16.362 40.572 1.00 82.25 530 ILE A C 1
ATOM 4447 O O . ILE A 1 530 ? -14.320 15.974 39.498 1.00 82.25 530 ILE A O 1
ATOM 4451 N N . LYS A 1 531 ? -12.645 16.055 40.988 1.00 81.50 531 LYS A N 1
ATOM 4452 C CA . LYS A 1 531 ? -11.693 15.259 40.206 1.00 81.50 531 LYS A CA 1
ATOM 4453 C C . LYS A 1 531 ? -11.091 14.152 41.044 1.00 81.50 531 LYS A C 1
ATOM 4455 O O . LYS A 1 531 ? -10.946 14.281 42.258 1.00 81.50 531 LYS A O 1
ATOM 4460 N N . LEU A 1 532 ? -10.710 13.078 40.375 1.00 79.81 532 LEU A N 1
ATOM 4461 C CA . LEU A 1 532 ? -10.080 11.930 40.998 1.00 79.81 532 LEU A CA 1
ATOM 4462 C C . LEU A 1 532 ? -8.696 12.294 41.576 1.00 79.81 532 LEU A C 1
ATOM 4464 O O . LEU A 1 532 ? -7.893 12.959 40.923 1.00 79.81 532 LEU A O 1
ATOM 4468 N N . ILE A 1 533 ? -8.420 11.838 42.798 1.00 77.12 533 ILE A N 1
ATOM 4469 C CA . ILE A 1 533 ? -7.131 11.977 43.497 1.00 77.12 533 ILE A CA 1
ATOM 4470 C C . ILE A 1 533 ? -6.268 10.724 43.334 1.00 77.12 533 ILE A C 1
ATOM 4472 O O . ILE A 1 533 ? -5.048 10.808 43.398 1.00 77.12 533 ILE A O 1
ATOM 4476 N N . SER A 1 534 ? -6.890 9.559 43.131 1.00 65.38 534 SER A N 1
ATOM 4477 C CA . SER A 1 534 ? -6.209 8.258 43.107 1.00 65.38 534 SER A CA 1
ATOM 4478 C C . SER A 1 534 ? -5.113 8.126 42.038 1.00 65.38 534 SER A C 1
ATOM 4480 O O . SER A 1 534 ? -4.339 7.177 42.099 1.00 65.38 534 SER A O 1
ATOM 4482 N N . ASN A 1 535 ? -5.022 9.066 41.094 1.00 65.00 535 ASN A N 1
ATOM 4483 C CA . ASN A 1 535 ? -3.965 9.138 40.094 1.00 65.00 535 ASN A CA 1
ATOM 4484 C C . ASN A 1 535 ? -3.356 10.561 40.070 1.00 65.00 535 ASN A C 1
ATOM 4486 O O . ASN A 1 535 ? -4.092 11.552 40.080 1.00 65.00 535 ASN A O 1
ATOM 4490 N N . ASP A 1 536 ? -2.023 10.687 39.966 1.00 69.50 536 ASP A N 1
ATOM 4491 C CA . ASP A 1 536 ? -1.259 11.963 40.025 1.00 69.50 536 ASP A CA 1
ATOM 4492 C C . ASP A 1 536 ? -1.531 12.910 38.827 1.00 69.50 536 ASP A C 1
ATOM 4494 O O . ASP A 1 536 ? -0.881 13.947 38.623 1.00 69.50 536 ASP A O 1
ATOM 4498 N N . ARG A 1 537 ? -2.495 12.551 37.979 1.00 72.00 537 ARG A N 1
ATOM 4499 C CA . ARG A 1 537 ? -2.862 13.235 36.741 1.00 72.00 537 ARG A CA 1
ATOM 4500 C C . ARG A 1 537 ? -3.551 14.573 37.004 1.00 72.00 537 ARG A C 1
ATOM 4502 O O . ARG A 1 537 ? -3.176 15.587 36.409 1.00 72.00 537 ARG A O 1
ATOM 4509 N N . TYR A 1 538 ? -4.517 14.600 37.924 1.00 77.75 538 TYR A N 1
ATOM 4510 C CA . TYR A 1 538 ? -5.353 15.780 38.174 1.00 77.75 538 TYR A CA 1
ATOM 4511 C C . TYR A 1 538 ? -4.818 16.688 39.281 1.00 77.75 538 TYR A C 1
ATOM 4513 O O . TYR A 1 538 ? -4.961 17.911 39.178 1.00 77.75 538 TYR A O 1
ATOM 4521 N N . PHE A 1 539 ? -4.162 16.125 40.296 1.00 82.75 539 PHE A N 1
ATOM 4522 C CA . PHE A 1 539 ? -3.548 16.861 41.401 1.00 82.75 539 PHE A CA 1
ATOM 4523 C C . PHE A 1 539 ? -2.093 16.428 41.586 1.00 82.75 539 PHE A C 1
ATOM 4525 O O . PHE A 1 539 ? -1.770 15.250 41.482 1.00 82.75 539 PHE A O 1
ATOM 4532 N N . ARG A 1 540 ? -1.202 17.384 41.871 1.00 82.44 540 ARG A N 1
ATOM 4533 C CA . ARG A 1 540 ? 0.166 17.065 42.300 1.00 82.44 540 ARG A CA 1
ATOM 4534 C C . ARG A 1 540 ? 0.158 16.635 43.762 1.00 82.44 540 ARG A C 1
ATOM 4536 O O . ARG A 1 540 ? -0.524 17.268 44.574 1.00 82.44 540 ARG A O 1
ATOM 4543 N N . LYS A 1 541 ? 0.966 15.622 44.079 1.00 82.50 541 LYS A N 1
ATOM 4544 C CA . LYS A 1 541 ? 1.291 15.252 45.456 1.00 82.50 541 LYS A CA 1
ATOM 4545 C C . LYS A 1 541 ? 1.952 16.423 46.168 1.00 82.50 541 LYS A C 1
ATOM 4547 O O . LYS A 1 541 ? 2.810 17.104 45.604 1.00 82.50 541 LYS A O 1
ATOM 4552 N N . ASP A 1 542 ? 1.503 16.655 47.386 1.00 82.12 542 ASP A N 1
ATOM 4553 C CA . ASP A 1 542 ? 2.039 17.661 48.283 1.00 82.12 542 ASP A CA 1
ATOM 4554 C C . ASP A 1 542 ? 2.005 17.084 49.700 1.00 82.12 542 ASP A C 1
ATOM 4556 O O . ASP A 1 542 ? 0.916 16.968 50.270 1.00 82.12 542 ASP A O 1
ATOM 4560 N N . PRO A 1 543 ? 3.158 16.674 50.256 1.00 75.88 543 PRO A N 1
ATOM 4561 C CA . PRO A 1 543 ? 3.208 16.019 51.561 1.00 75.88 543 PRO A CA 1
ATOM 4562 C C . PRO A 1 543 ? 2.744 16.934 52.704 1.00 75.88 543 PRO A C 1
ATOM 4564 O O . PRO A 1 543 ? 2.379 16.436 53.761 1.00 75.88 543 PRO A O 1
ATOM 4567 N N . LEU A 1 544 ? 2.708 18.254 52.488 1.00 76.00 544 LEU A N 1
ATOM 4568 C CA . LEU A 1 544 ? 2.211 19.236 53.457 1.00 76.00 544 LEU A CA 1
ATOM 4569 C C . LEU A 1 544 ? 0.695 19.483 53.340 1.00 76.00 544 LEU A C 1
ATOM 4571 O O . LEU A 1 544 ? 0.107 20.178 54.167 1.00 76.00 544 LEU A O 1
ATOM 4575 N N . GLY A 1 545 ? 0.042 18.956 52.301 1.00 73.88 545 GLY A N 1
ATOM 4576 C CA . GLY A 1 545 ? -1.397 19.104 52.103 1.00 73.88 545 GLY A CA 1
ATOM 4577 C C . GLY A 1 545 ? -2.198 18.143 52.983 1.00 73.88 545 GLY A C 1
ATOM 4578 O O . GLY A 1 545 ? -1.831 16.982 53.114 1.00 73.88 545 GLY A O 1
ATOM 4579 N N . LYS A 1 546 ? -3.354 18.588 53.501 1.00 74.56 546 LYS A N 1
ATOM 4580 C CA . LYS A 1 546 ? -4.257 17.788 54.362 1.00 74.56 546 LYS A CA 1
ATOM 4581 C C . LYS A 1 546 ? -4.570 16.382 53.821 1.00 74.56 546 LYS A C 1
ATOM 4583 O O . LYS A 1 546 ? -4.665 15.439 54.594 1.00 74.56 546 LYS A O 1
ATOM 4588 N N . ASP A 1 547 ? -4.699 16.250 52.501 1.00 73.19 547 ASP A N 1
ATOM 4589 C CA . ASP A 1 547 ? -5.010 14.976 51.836 1.00 73.19 547 ASP A CA 1
ATOM 4590 C C . ASP A 1 547 ? -3.789 14.356 51.128 1.00 73.19 547 ASP A C 1
ATOM 4592 O O . ASP A 1 547 ? -3.949 13.419 50.352 1.00 73.19 547 ASP A O 1
ATOM 4596 N N . GLY A 1 548 ? -2.586 14.916 51.305 1.00 80.81 548 GLY A N 1
ATOM 4597 C CA . GLY A 1 548 ? -1.369 14.542 50.568 1.00 80.81 548 GLY A CA 1
ATOM 4598 C C . GLY A 1 548 ? -1.281 15.100 49.139 1.00 80.81 548 GLY A C 1
ATOM 4599 O O . GLY A 1 548 ? -0.377 14.741 48.383 1.00 80.81 548 GLY A O 1
ATOM 4600 N N . TYR A 1 549 ? -2.212 15.980 48.747 1.00 83.81 549 TYR A N 1
ATOM 4601 C CA . TYR A 1 549 ? -2.290 16.590 47.413 1.00 83.81 549 TYR A CA 1
ATOM 4602 C C . TYR A 1 549 ? -2.627 18.078 47.483 1.00 83.81 549 TYR A C 1
ATOM 4604 O O . TYR A 1 549 ? -3.386 18.521 48.356 1.00 83.81 549 TYR A O 1
ATOM 4612 N N . ARG A 1 550 ? -2.154 18.838 46.487 1.00 82.81 550 ARG A N 1
ATOM 4613 C CA . ARG A 1 550 ? -2.465 20.269 46.339 1.00 82.81 550 ARG A CA 1
ATOM 4614 C C . ARG A 1 550 ? -3.970 20.539 46.271 1.00 82.81 550 ARG A C 1
ATOM 4616 O O . ARG A 1 550 ? -4.757 19.718 45.806 1.00 82.81 550 ARG A O 1
ATOM 4623 N N . SER A 1 551 ? -4.379 21.724 46.721 1.00 83.12 551 SER A N 1
ATOM 4624 C CA . SER A 1 551 ? -5.782 22.172 46.675 1.00 83.12 551 SER A CA 1
ATOM 4625 C C . SER A 1 551 ? -6.251 22.556 45.265 1.00 83.12 551 SER A C 1
ATOM 4627 O O . SER A 1 551 ? -7.439 22.465 44.952 1.00 83.12 551 SER A O 1
ATOM 4629 N N . GLN A 1 552 ? -5.320 22.960 44.397 1.00 86.69 552 GLN A N 1
ATOM 4630 C CA . GLN A 1 552 ? -5.587 23.356 43.016 1.00 86.69 552 GLN A CA 1
ATOM 4631 C C . GLN A 1 552 ? -5.250 22.216 42.051 1.00 86.69 552 GLN A C 1
ATOM 4633 O O . GLN A 1 552 ? -4.204 21.577 42.176 1.00 86.69 552 GLN A O 1
ATOM 4638 N N . CYS A 1 553 ? -6.113 21.980 41.059 1.00 85.94 553 CYS A N 1
ATOM 4639 C CA . CYS A 1 553 ? -5.845 20.982 40.029 1.00 85.94 553 CYS A CA 1
ATOM 4640 C C . CYS A 1 553 ? -4.751 21.449 39.055 1.00 85.94 553 CYS A C 1
ATOM 4642 O O . CYS A 1 553 ? -4.538 22.644 38.828 1.00 85.94 553 CYS A O 1
ATOM 4644 N N . ARG A 1 554 ? -4.099 20.483 38.408 1.00 83.19 554 ARG A N 1
ATOM 4645 C CA . ARG A 1 554 ? -2.963 20.683 37.498 1.00 83.19 554 ARG A CA 1
ATOM 4646 C C . ARG A 1 554 ? -3.313 21.584 36.304 1.00 83.19 554 ARG A C 1
ATOM 4648 O O . ARG A 1 554 ? -2.513 22.441 35.935 1.00 83.19 554 ARG A O 1
ATOM 4655 N N . LYS A 1 555 ? -4.533 21.462 35.753 1.00 83.06 555 LYS A N 1
ATOM 4656 C CA . LYS A 1 555 ? -5.050 22.333 34.670 1.00 83.06 555 LYS A CA 1
ATOM 4657 C C . LYS A 1 555 ? -5.071 23.809 35.114 1.00 83.06 555 LYS A C 1
ATOM 4659 O O . LYS A 1 555 ? -4.560 24.680 34.412 1.00 83.06 555 LYS A O 1
ATOM 4664 N N . CYS A 1 556 ? -5.580 24.088 36.315 1.00 84.50 556 CYS A N 1
ATOM 4665 C CA . CYS A 1 556 ? -5.610 25.436 36.892 1.00 84.50 556 CYS A CA 1
ATOM 4666 C C . CYS A 1 556 ? -4.214 25.992 37.211 1.00 84.50 556 CYS A C 1
ATOM 4668 O O . CYS A 1 556 ? -3.986 27.195 37.069 1.00 84.50 556 CYS A O 1
ATOM 4670 N N . GLU A 1 557 ? -3.293 25.125 37.628 1.00 82.31 557 GLU A N 1
ATOM 4671 C CA . GLU A 1 557 ? -1.896 25.470 37.904 1.00 82.31 557 GLU A CA 1
ATOM 4672 C C . GLU A 1 557 ? -1.163 25.916 36.627 1.00 82.31 557 GLU A C 1
ATOM 4674 O O . GLU A 1 557 ? -0.478 26.940 36.621 1.00 82.31 557 GLU A O 1
ATOM 4679 N N . ILE A 1 558 ? -1.354 25.188 35.520 1.00 82.62 558 ILE A N 1
ATOM 4680 C CA . ILE A 1 558 ? -0.773 25.518 34.209 1.00 82.62 558 ILE A CA 1
ATOM 4681 C C . ILE A 1 558 ? -1.333 26.845 33.688 1.00 82.62 558 ILE A C 1
ATOM 4683 O O . ILE A 1 558 ? -0.567 27.714 33.274 1.00 82.62 558 ILE A O 1
ATOM 4687 N N . LEU A 1 559 ? -2.653 27.044 33.770 1.00 80.69 559 LEU A N 1
ATOM 4688 C CA . LEU A 1 559 ? -3.287 28.305 33.373 1.00 80.69 559 LEU A CA 1
ATOM 4689 C C . LEU A 1 559 ? -2.750 29.497 34.178 1.00 80.69 559 LEU A C 1
ATOM 4691 O O . LEU A 1 559 ? -2.527 30.569 33.620 1.00 80.69 559 LEU A O 1
ATOM 4695 N N . ALA A 1 560 ? -2.498 29.313 35.477 1.00 78.44 560 ALA A N 1
ATOM 4696 C CA . ALA A 1 560 ? -1.897 30.348 36.312 1.00 78.44 560 ALA A CA 1
ATOM 4697 C C . ALA A 1 560 ? -0.443 30.657 35.909 1.00 78.44 560 ALA A C 1
ATOM 4699 O O . ALA A 1 560 ? -0.063 31.826 35.868 1.00 78.44 560 ALA A O 1
ATOM 4700 N N . LYS A 1 561 ? 0.358 29.636 35.573 1.00 76.56 561 LYS A N 1
ATOM 4701 C CA . LYS A 1 561 ? 1.740 29.816 35.095 1.00 76.56 561 LYS A CA 1
ATOM 4702 C C . LYS A 1 561 ? 1.810 30.529 33.747 1.00 76.56 561 LYS A C 1
ATOM 4704 O O . LYS A 1 561 ? 2.637 31.416 33.588 1.00 76.56 561 LYS A O 1
ATOM 4709 N N . ASN A 1 562 ? 0.933 30.182 32.808 1.00 73.00 562 ASN A N 1
ATOM 4710 C CA . ASN A 1 562 ? 0.910 30.815 31.488 1.00 73.00 562 ASN A CA 1
ATOM 4711 C C . ASN A 1 562 ? 0.488 32.289 31.572 1.00 73.00 562 ASN A C 1
ATOM 4713 O O . ASN A 1 562 ? 1.053 33.117 30.870 1.00 73.00 562 ASN A O 1
ATOM 4717 N N . ARG A 1 563 ? -0.426 32.643 32.488 1.00 69.38 563 ARG A N 1
ATOM 4718 C CA . ARG A 1 563 ? -0.765 34.052 32.759 1.00 69.38 563 ARG A CA 1
ATOM 4719 C C . ARG A 1 563 ? 0.409 34.848 33.337 1.00 69.38 563 ARG A C 1
ATOM 4721 O O . ARG A 1 563 ? 0.566 36.000 32.975 1.00 69.38 563 ARG A O 1
ATOM 4728 N N . LYS A 1 564 ? 1.249 34.232 34.177 1.00 64.94 564 LYS A N 1
ATOM 4729 C CA . LYS A 1 564 ? 2.465 34.862 34.731 1.00 64.94 564 LYS A CA 1
ATOM 4730 C C . LYS A 1 564 ? 3.628 34.996 33.739 1.00 64.94 564 LYS A C 1
ATOM 4732 O O . LYS A 1 564 ? 4.593 35.657 34.071 1.00 64.94 564 LYS A O 1
ATOM 4737 N N . LYS A 1 565 ? 3.581 34.312 32.592 1.00 57.50 565 LYS A N 1
ATOM 4738 C CA . LYS A 1 565 ? 4.603 34.406 31.531 1.00 57.50 565 LYS A CA 1
ATOM 4739 C C . LYS A 1 565 ? 4.285 35.468 30.475 1.00 57.50 565 LYS A C 1
ATOM 4741 O O . LYS A 1 565 ? 5.165 35.810 29.698 1.00 57.50 565 LYS A O 1
ATOM 4746 N N . ASN A 1 566 ? 3.027 35.900 30.416 1.00 48.22 566 ASN A N 1
ATOM 4747 C CA . ASN A 1 566 ? 2.524 36.903 29.476 1.00 48.22 566 ASN A CA 1
ATOM 4748 C C . ASN A 1 566 ? 2.287 38.271 30.149 1.00 48.22 566 ASN A C 1
ATOM 4750 O O . ASN A 1 566 ? 1.814 39.193 29.490 1.00 48.22 566 ASN A O 1
ATOM 4754 N N . LEU A 1 567 ? 2.559 38.353 31.452 1.00 43.81 567 LEU A N 1
ATOM 4755 C CA . LEU A 1 567 ? 2.818 39.570 32.218 1.00 43.81 567 LEU A CA 1
ATOM 4756 C C . LEU A 1 567 ? 4.334 39.669 32.366 1.00 43.81 567 LEU A C 1
ATOM 4758 O O . LEU A 1 567 ? 4.843 40.804 32.307 1.00 43.81 567 LEU A O 1
#

Foldseek 3Di:
DDDDDPVPFFWWDFDQPPVPRDTDIDTDPDPADAQDKTDGDPDPKIKHHPDPPDIDTRDPDPPPPPVPVCPVVPDDLVVVCVQQVVPQDLVPQALQVLVVSNVVSCVVVVCVVVVCVDPVVVVVVPDDPPRDPDDPDSNVVSVVSSVCSNLVRQYNDPVLVVVLVVLVVLLVVLVVCPPVRDDPVSVVVNVVSVVVNVVRSVVSNDDDDDDPDDDDDDDDPPVVVVVDDDDDPVVVVVVVVVLPPPDDVVNPDVVNVVVVDDPVCVVLPQPPDDDPPDPVPRSVVVNVVVLVVVLVVLVVVLVVLCVQQLVPPPDPVVNVVSNVVQLVVQQVVCVVPPPDHSVNVSVVSVVVSVVSVSVSVVSVPVSDDDDDPDPPDPDDPPPVVDWDWDQDPVRDIGIVVNVDLDLLDLVNQLVCLQCVLVLCVVCVPPPVDPSNVVNVVLVVLVVQFDDDPLLVLLSVVSSVPDDLVVSQVVCVVVVVDHDDSVNSCCSSRPVVSVRSSVSVVVVCVCCCCVPPVVFDWAQQPPPRDIGGPRDCQFWHADCPDPVRTDSHTPVVVVVVVVVVVVD

Organism: NCBI:txid33934

pLDDT: mean 70.02, std 18.02, range [28.56, 92.38]